Protein AF-A0A139Y9X2-F1 (afdb_monomer)

Solvent-accessible surface area (backbone atoms only — not comparable to full-atom values): 33076 Å² total; per-residue (Å²): 138,92,83,84,89,82,91,80,91,78,86,82,77,83,77,74,82,78,74,80,77,88,74,75,77,77,66,77,64,71,64,30,82,88,36,94,56,22,63,40,53,52,42,52,54,52,46,72,72,27,83,84,55,65,39,58,40,46,45,70,58,50,50,51,51,33,52,76,56,71,42,49,88,92,37,73,57,38,53,58,54,48,75,31,38,49,74,47,96,89,46,35,35,35,35,38,55,37,50,54,71,40,51,67,80,73,61,85,67,74,71,81,83,69,87,73,90,87,70,92,86,62,63,78,69,61,78,44,77,81,66,81,72,71,86,72,69,74,88,85,75,82,86,81,76,92,65,84,75,70,82,75,83,44,73,68,56,52,52,51,50,50,52,52,48,56,36,36,63,62,46,72,39,54,73,67,56,49,53,52,53,38,47,74,71,71,41,72,87,24,72,63,37,53,50,48,43,72,72,29,46,86,75,66,72,68,48,71,67,57,53,52,50,28,51,64,51,58,85,36,75,71,44,70,74,50,65,67,56,73,72,69,86,65,55,84,83,73,59,84,72,78,58,76,85,77,64,65,76,88,75,70,73,81,52,49,91,87,72,70,48,78,74,74,80,86,81,83,73,94,71,56,74,67,58,56,55,54,51,69,72,65,57,80,73,64,59,77,65,52,64,72,71,64,78,77,81,77,91,69,99,65,96,72,73,96,64,78,50,69,68,55,55,50,51,52,53,50,50,52,52,52,37,37,74,68,69,75,36,53,71,71,53,48,56,49,54,34,49,75,68,59,25,63,87,44,73,67,47,51,49,49,52,53,50,22,74,73,68,71,69,59,56,69,65,66,53,52,51,44,51,48,52,33,35,49,53,43,51,52,51,52,52,50,53,53,50,54,52,53,50,52,52,50,50,60,53,58,67,67,68,58,77,78,76,80,77,87,68,92,75,93,73,93,78,79,92,75,87,81,85,83,90,83,87,75,63,70,71,55,55,63,60,52,64,65,70,71,61,80,77,79,77,86,72,94,73,90,86,90,85,80,91,77,88,85,76,92,88,82,96,73,90,84,78,83,88,70,81,64,64,63,58,56,55,52,54,53,53,52,56,56,58,56,62,70,66,75,78,80,83,89,82,90,89,86,82,84,86,77,88,134

pLDDT: mean 70.55, std 22.41, range [32.78, 98.25]

Radius of gyration: 39.66 Å; Cα contacts (8 Å, |Δi|>4): 236; chains: 1; bounding box: 117×84×127 Å

Foldseek 3Di:
DDDDDDDDDDDPPPPPPPDPPPDPPCPPLCCDPVHPLNLVVLLVLVCVQVPVLQQKDALVSNQVSCVVSVHDPPDVSVVVQVVQWDADPVRMIRNLSSVQVNPPPPDPPPPVPPPDDDDDPCPVVVVQPPQPPPVPPDPPDPDDDPPPPPPDDDPSLLVSLVVLLVCLLSSVDDPVRSQVSCVVNVQDCAVQLVVCCVVCVSVSPDDSVNNVVRSNCRVPPVCVVCVVPDPPPPPPVNPPDPPPVVPPPPCLPDADPVPSDRDDDPPDDPDPPVVVVVVVVPDPPVPVVVVVVPPPDDDDPDPPDPDPPPVVLLVSQLVLLVCVLVVVAQLVRSCVVLVVSVFDCDPQLVVLNVVCVVPSPRDSVSNSVNRVVSVVVSVVVVVVVVVVVVVVVVVVVVVVPPPPPPPPDDDDDDDDDDDDDDDDDPVVVVVVVVVVVPPDPDDDDPDDDDDDDDDDDDDDDDDDDDPPPPPVVVVVVVVVVVVVVVPPPPDDDDDDDDDDDD

Mean predicted aligned error: 21.58 Å

Sequence (502 aa):
MVARVVEQDVARGSGRDTLARESDEAHPPQFSLSNPHFLTAVCEELKRRDKPVTGLTTAERFNAALADMGVRYGTPEADMIMRYCQVTEDGYVIFKELMLATRQLSNVSEDHVTESLSSATQREQDRLVPLPNTSARDRDSEQGEIRDERCVYTPELTDAIRRLYAQWDRSCLRDWQFKESLQRLGVCVTPEFERLLSTYGPSGCVSFSQVMQTLMMSDSGFLASSSLRRSRNRSAADIPLPPVADRLPFYEPRRNPVTWSPPQPLKGLPVNPQDVLQHALKLPLAADLDLDRRVGSEVGDTEGGDGCSLADKFRLLKKLVALYLSERLSATQFRKELVEADVPITPELDTLIRAHEADNSGQFTPFAVAVFRAAEETEIFLKEVRRASANTEAEAHSTRDTPYIVVDKLTQVDVPSTFPAQVEEEEDLKASARHMLEAGVKYPTEKEAFVGESKLGDIPKGNYIPSDYGMSQHATLALANRAAAHHAYHGHGNIITWGKSC

Structure (mmCIF, N/CA/C/O backbone):
data_AF-A0A139Y9X2-F1
#
_entry.id   AF-A0A139Y9X2-F1
#
loop_
_atom_site.group_PDB
_atom_site.id
_atom_site.type_symbol
_atom_site.label_atom_id
_atom_site.label_alt_id
_atom_site.label_comp_id
_atom_site.label_asym_id
_atom_site.label_entity_id
_atom_site.label_seq_id
_atom_site.pdbx_PDB_ins_code
_atom_site.Cartn_x
_atom_site.Cartn_y
_atom_site.Cartn_z
_atom_site.occupancy
_atom_site.B_iso_or_equiv
_atom_site.auth_seq_id
_atom_site.auth_comp_id
_atom_site.auth_asym_id
_atom_site.auth_atom_id
_atom_site.pdbx_PDB_model_num
ATOM 1 N N . MET A 1 1 ? 5.575 27.963 -74.808 1.00 42.34 1 MET A N 1
ATOM 2 C CA . MET A 1 1 ? 6.555 28.549 -73.864 1.00 42.34 1 MET A CA 1
ATOM 3 C C . MET A 1 1 ? 6.433 27.755 -72.570 1.00 42.34 1 MET A C 1
ATOM 5 O O . MET A 1 1 ? 5.482 27.990 -71.850 1.00 42.34 1 MET A O 1
ATOM 9 N N . VAL A 1 2 ? 7.094 26.618 -72.337 1.00 43.34 2 VAL A N 1
ATOM 10 C CA . VAL A 1 2 ? 8.532 26.260 -72.333 1.00 43.34 2 VAL A CA 1
ATOM 11 C C . VAL A 1 2 ? 9.365 27.069 -71.332 1.00 43.34 2 VAL A C 1
ATOM 13 O O . VAL A 1 2 ? 9.890 28.118 -71.682 1.00 43.34 2 VAL A O 1
ATOM 16 N N . ALA A 1 3 ? 9.494 26.509 -70.126 1.00 49.09 3 ALA A N 1
ATOM 17 C CA . ALA A 1 3 ? 10.630 26.545 -69.187 1.00 49.09 3 ALA A CA 1
ATOM 18 C C . ALA A 1 3 ? 10.298 25.452 -68.139 1.00 49.09 3 ALA A C 1
ATOM 20 O O . ALA A 1 3 ? 9.267 25.568 -67.491 1.00 49.09 3 ALA A O 1
ATOM 21 N N . ARG A 1 4 ? 10.874 24.244 -68.059 1.00 47.38 4 ARG A N 1
ATOM 22 C CA . ARG A 1 4 ? 12.236 23.679 -68.149 1.00 47.38 4 ARG A CA 1
ATOM 23 C C . ARG A 1 4 ? 13.110 23.943 -66.902 1.00 47.38 4 ARG A C 1
ATOM 25 O O . ARG A 1 4 ? 13.541 25.071 -66.709 1.00 47.38 4 ARG A O 1
ATOM 32 N N . VAL A 1 5 ? 13.460 22.819 -66.240 1.00 43.91 5 VAL A N 1
ATOM 33 C CA . VAL A 1 5 ? 14.609 22.524 -65.334 1.00 43.91 5 VAL A CA 1
ATOM 34 C C . VAL A 1 5 ? 14.484 23.173 -63.934 1.00 43.91 5 VAL A C 1
ATOM 36 O O . VAL A 1 5 ? 14.144 24.340 -63.844 1.00 43.91 5 VAL A O 1
ATOM 39 N N . VAL A 1 6 ? 14.663 22.504 -62.784 1.00 53.09 6 VAL A N 1
ATOM 40 C CA . VAL A 1 6 ? 15.775 21.635 -62.349 1.00 53.09 6 VAL A CA 1
ATOM 41 C C . VAL A 1 6 ? 15.315 20.655 -61.251 1.00 53.09 6 VAL A C 1
ATOM 43 O O . VAL A 1 6 ? 14.815 21.075 -60.211 1.00 53.09 6 VAL A O 1
ATOM 46 N N . GLU A 1 7 ? 15.529 19.359 -61.495 1.00 46.47 7 GLU A N 1
ATOM 47 C CA . GLU A 1 7 ? 15.672 18.301 -60.485 1.00 46.47 7 GLU A CA 1
ATOM 48 C C . GLU A 1 7 ? 16.961 18.523 -59.686 1.00 46.47 7 GLU A C 1
ATOM 50 O O . GLU A 1 7 ? 18.012 18.787 -60.274 1.00 46.47 7 GLU A O 1
ATOM 55 N N . GLN A 1 8 ? 16.915 18.356 -58.363 1.00 51.75 8 GLN A N 1
ATOM 56 C CA . GLN A 1 8 ? 18.132 18.098 -57.600 1.00 51.75 8 GLN A CA 1
ATOM 57 C C . GLN A 1 8 ? 17.871 17.087 -56.482 1.00 51.75 8 GLN A C 1
ATOM 59 O O . GLN A 1 8 ? 17.361 17.406 -55.409 1.00 51.75 8 GLN A O 1
ATOM 64 N N . ASP A 1 9 ? 18.246 15.850 -56.799 1.00 45.94 9 ASP A N 1
ATOM 65 C CA . ASP A 1 9 ? 18.531 14.754 -55.886 1.00 45.94 9 ASP A CA 1
ATOM 66 C C . ASP A 1 9 ? 19.586 15.148 -54.848 1.00 45.94 9 ASP A C 1
ATOM 68 O O . ASP A 1 9 ? 20.705 15.515 -55.208 1.00 45.94 9 ASP A O 1
ATOM 72 N N . VAL A 1 10 ? 19.279 14.959 -53.562 1.00 51.75 10 VAL A N 1
ATOM 73 C CA . VAL A 1 10 ? 20.289 14.606 -52.551 1.00 51.75 10 VAL A CA 1
ATOM 74 C C . VAL A 1 10 ? 19.679 13.596 -51.579 1.00 51.75 10 VAL A C 1
ATOM 76 O O . VAL A 1 10 ? 19.168 13.931 -50.510 1.00 51.75 10 VAL A O 1
ATOM 79 N N . ALA A 1 11 ? 19.771 12.323 -51.954 1.00 47.22 11 ALA A N 1
ATOM 80 C CA . ALA A 1 11 ? 19.672 11.205 -51.032 1.00 47.22 11 ALA A CA 1
ATOM 81 C C . ALA A 1 11 ? 20.891 11.222 -50.089 1.00 47.22 11 ALA A C 1
ATOM 83 O O . ALA A 1 11 ? 22.002 10.861 -50.477 1.00 47.22 11 ALA A O 1
ATOM 84 N N . ARG A 1 12 ? 20.706 11.639 -48.830 1.00 46.25 12 ARG A N 1
ATOM 85 C CA . ARG A 1 12 ? 21.683 11.385 -47.759 1.00 46.25 12 ARG A CA 1
ATOM 86 C C . ARG A 1 12 ? 21.445 9.988 -47.195 1.00 46.25 12 ARG A C 1
ATOM 88 O O . ARG A 1 12 ? 20.720 9.810 -46.221 1.00 46.25 12 ARG A O 1
ATOM 95 N N . GLY A 1 13 ? 22.076 9.003 -47.828 1.00 39.47 13 GLY A N 1
ATOM 96 C CA . GLY A 1 13 ? 22.283 7.685 -47.243 1.00 39.47 13 GLY A CA 1
ATOM 97 C C . GLY A 1 13 ? 23.190 7.801 -46.019 1.00 39.47 13 GLY A C 1
ATOM 98 O O . GLY A 1 13 ? 24.383 8.059 -46.144 1.00 39.47 13 GLY A O 1
ATOM 99 N N . SER A 1 14 ? 22.623 7.615 -44.829 1.00 46.94 14 SER A N 1
ATOM 100 C CA . SER A 1 14 ? 23.380 7.379 -43.598 1.00 46.94 14 SER A CA 1
ATOM 101 C C . SER A 1 14 ? 23.743 5.893 -43.534 1.00 46.94 14 SER A C 1
ATOM 103 O O . SER A 1 14 ? 23.193 5.144 -42.729 1.00 46.94 14 SER A O 1
ATOM 105 N N . GLY A 1 15 ? 24.644 5.465 -44.422 1.00 41.72 15 GLY A N 1
ATOM 106 C CA . GLY A 1 15 ? 25.326 4.177 -44.326 1.00 41.72 15 GLY A CA 1
ATOM 107 C C . GLY A 1 15 ? 26.276 4.220 -43.137 1.00 41.72 15 GLY A C 1
ATOM 108 O O . GLY A 1 15 ? 27.398 4.706 -43.240 1.00 41.72 15 GLY A O 1
ATOM 109 N N . ARG A 1 16 ? 25.789 3.791 -41.972 1.00 44.47 16 ARG A N 1
ATOM 110 C CA . ARG A 1 16 ? 26.621 3.563 -40.796 1.00 44.47 16 ARG A CA 1
ATOM 111 C C . ARG A 1 16 ? 27.061 2.109 -40.876 1.00 44.47 16 ARG A C 1
ATOM 113 O O . ARG A 1 16 ? 26.353 1.225 -40.406 1.00 44.47 16 ARG A O 1
ATOM 120 N N . ASP A 1 17 ? 28.188 1.894 -41.548 1.00 40.62 17 ASP A N 1
ATOM 121 C CA . ASP A 1 17 ? 28.873 0.608 -41.621 1.00 40.62 17 ASP A CA 1
ATOM 122 C C . ASP A 1 17 ? 29.189 0.126 -40.201 1.00 40.62 17 ASP A C 1
ATOM 124 O O . ASP A 1 17 ? 30.133 0.567 -39.543 1.00 40.62 17 ASP A O 1
ATOM 128 N N . THR A 1 18 ? 28.345 -0.772 -39.705 1.00 47.59 18 THR A N 1
ATOM 129 C CA . THR A 1 18 ? 28.602 -1.614 -38.542 1.00 47.59 18 THR A CA 1
ATOM 130 C C . THR A 1 18 ? 29.649 -2.643 -38.938 1.00 47.59 18 THR A C 1
ATOM 132 O O . THR A 1 18 ? 29.327 -3.766 -39.323 1.00 47.59 18 THR A O 1
ATOM 135 N N . LEU A 1 19 ? 30.917 -2.238 -38.881 1.00 50.22 19 LEU A N 1
ATOM 136 C CA . LEU A 1 19 ? 32.037 -3.167 -38.915 1.00 50.22 19 LEU A CA 1
ATOM 137 C C . LEU A 1 19 ? 31.935 -4.076 -37.688 1.00 50.22 19 LEU A C 1
ATOM 139 O O . LEU A 1 19 ? 32.133 -3.644 -36.551 1.00 50.22 19 LEU A O 1
ATOM 143 N N . ALA A 1 20 ? 31.583 -5.331 -37.961 1.00 51.03 20 ALA A N 1
ATOM 144 C CA . ALA A 1 20 ? 31.639 -6.452 -37.045 1.00 51.03 20 ALA A CA 1
ATOM 145 C C . ALA A 1 20 ? 33.053 -6.550 -36.465 1.00 51.03 20 ALA A C 1
ATOM 147 O O . ALA A 1 20 ? 34.004 -6.970 -37.123 1.00 51.03 20 ALA A O 1
ATOM 148 N N . ARG A 1 21 ? 33.191 -6.098 -35.221 1.00 48.41 21 ARG A N 1
ATOM 149 C CA . ARG A 1 21 ? 34.397 -6.248 -34.420 1.00 48.41 21 ARG A CA 1
ATOM 150 C C . ARG A 1 21 ? 34.338 -7.630 -33.771 1.00 48.41 21 ARG A C 1
ATOM 152 O O . ARG A 1 21 ? 33.975 -7.770 -32.612 1.00 48.41 21 ARG A O 1
ATOM 159 N N . GLU A 1 22 ? 34.640 -8.650 -34.567 1.00 59.66 22 GLU A N 1
ATOM 160 C CA . GLU A 1 22 ? 34.889 -10.016 -34.105 1.00 59.66 22 GLU A CA 1
ATOM 161 C C . GLU A 1 22 ? 36.216 -10.054 -33.344 1.00 59.66 22 GLU A C 1
ATOM 163 O O . GLU A 1 22 ? 37.288 -10.156 -33.937 1.00 59.66 22 GLU A O 1
ATOM 168 N N . SER A 1 23 ? 36.157 -9.881 -32.026 1.00 52.72 23 SER A N 1
ATOM 169 C CA . SER A 1 23 ? 37.081 -10.466 -31.036 1.00 52.72 23 SER A CA 1
ATOM 170 C C . SER A 1 23 ? 36.576 -10.102 -29.635 1.00 52.72 23 SER A C 1
ATOM 172 O O . SER A 1 23 ? 37.254 -9.433 -28.860 1.00 52.72 2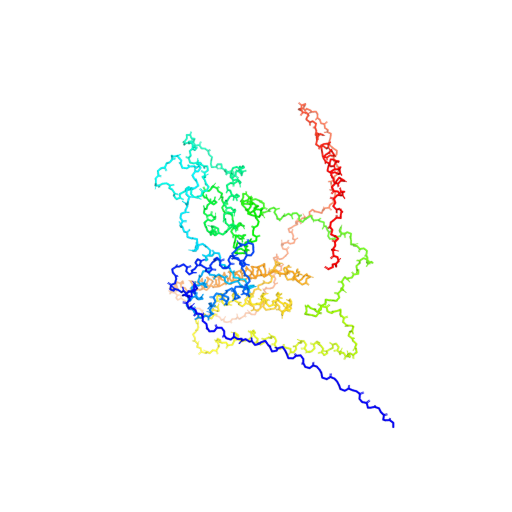3 SER A O 1
ATOM 174 N N . ASP A 1 24 ? 35.341 -10.512 -29.334 1.00 51.78 24 ASP A N 1
ATOM 175 C CA . ASP A 1 24 ? 34.867 -10.599 -27.954 1.00 51.78 24 ASP A CA 1
ATOM 176 C C . ASP A 1 24 ? 35.552 -11.821 -27.330 1.00 51.78 24 ASP A C 1
ATOM 178 O O . ASP A 1 24 ? 35.120 -12.963 -27.505 1.00 51.78 24 ASP A O 1
ATOM 182 N N . GLU A 1 25 ? 36.662 -11.592 -26.624 1.00 56.12 25 GLU A N 1
ATOM 183 C CA . GLU A 1 25 ? 37.031 -12.485 -25.531 1.00 56.12 25 GLU A CA 1
ATOM 184 C C . GLU A 1 25 ? 35.811 -12.567 -24.618 1.00 56.12 25 GLU A C 1
ATOM 186 O O . GLU A 1 25 ? 35.430 -11.585 -23.981 1.00 56.12 25 GLU A O 1
ATOM 191 N N . ALA A 1 26 ? 35.153 -13.726 -24.629 1.00 58.62 26 ALA A N 1
ATOM 192 C CA . ALA A 1 26 ? 33.957 -14.005 -23.860 1.00 58.62 26 ALA A CA 1
ATOM 193 C C . ALA A 1 26 ? 34.294 -13.960 -22.366 1.00 58.62 26 ALA A C 1
ATOM 195 O O . ALA A 1 26 ? 34.505 -14.990 -21.722 1.00 58.62 26 ALA A O 1
ATOM 196 N N . HIS A 1 27 ? 34.366 -12.751 -21.806 1.00 55.84 27 HIS A N 1
ATOM 197 C CA . HIS A 1 27 ? 34.287 -12.561 -20.375 1.00 55.84 27 HIS A CA 1
ATOM 198 C C . HIS A 1 27 ? 33.032 -13.304 -19.915 1.00 55.84 27 HIS A C 1
ATOM 200 O O . HIS A 1 27 ? 31.964 -13.108 -20.509 1.00 55.84 27 HIS A O 1
ATOM 206 N N . PRO A 1 28 ? 33.150 -14.203 -18.921 1.00 66.00 28 PRO A N 1
ATOM 207 C CA . PRO A 1 28 ? 31.998 -14.935 -18.432 1.00 66.00 28 PRO A CA 1
ATOM 208 C C . PRO A 1 28 ? 30.919 -13.905 -18.086 1.00 66.00 28 PRO A C 1
ATOM 210 O O . PRO A 1 28 ? 31.241 -12.922 -17.409 1.00 66.00 28 PRO A O 1
ATOM 213 N N . PRO A 1 29 ? 29.683 -14.066 -18.593 1.00 81.62 29 PRO A N 1
ATOM 214 C CA . PRO A 1 29 ? 28.639 -13.069 -18.423 1.00 81.62 29 PRO A CA 1
ATOM 215 C C . PRO A 1 29 ? 28.491 -12.780 -16.932 1.00 81.62 29 PRO A C 1
ATOM 217 O O . PRO A 1 29 ? 28.074 -13.639 -16.156 1.00 81.62 29 PRO A O 1
ATOM 220 N N . GLN A 1 30 ? 28.880 -11.567 -16.527 1.00 87.88 30 GLN A N 1
ATOM 221 C CA . GLN A 1 30 ? 28.879 -11.129 -15.130 1.00 87.88 30 GLN A CA 1
ATOM 222 C C . GLN A 1 30 ? 27.490 -11.308 -14.494 1.00 87.88 30 GLN A C 1
ATOM 224 O O . GLN A 1 30 ? 27.381 -11.553 -13.291 1.00 87.88 30 GLN A O 1
ATOM 229 N N . PHE A 1 31 ? 26.451 -11.262 -15.330 1.00 92.00 31 PHE A N 1
ATOM 230 C CA . PHE A 1 31 ? 25.041 -11.428 -15.004 1.00 92.00 31 PHE A CA 1
ATOM 231 C C . PHE A 1 31 ? 24.503 -12.832 -15.345 1.00 92.00 31 PHE A C 1
ATOM 233 O O . PHE A 1 31 ? 23.413 -12.966 -15.890 1.00 92.00 31 PHE A O 1
ATOM 240 N N . SER A 1 32 ? 25.263 -13.887 -15.041 1.00 94.19 32 SER A N 1
ATOM 241 C CA . SER A 1 32 ? 24.801 -15.282 -15.118 1.00 94.19 32 SER A CA 1
ATOM 242 C C . SER A 1 32 ? 24.670 -15.897 -13.728 1.00 94.19 32 SER A C 1
ATOM 244 O O . SER A 1 32 ? 25.464 -15.588 -12.840 1.00 94.19 32 SER A O 1
ATOM 246 N N . LEU A 1 33 ? 23.738 -16.842 -13.557 1.00 94.50 33 LEU A N 1
ATOM 247 C CA . LEU A 1 33 ? 23.595 -17.637 -12.327 1.00 94.50 33 LEU A CA 1
ATOM 248 C C . LEU A 1 33 ? 24.853 -18.434 -11.948 1.00 94.50 33 LEU A C 1
ATOM 250 O O . LEU A 1 33 ? 24.983 -18.868 -10.806 1.00 94.50 33 LEU A O 1
ATOM 254 N N . SER A 1 34 ? 25.793 -18.609 -12.880 1.00 94.75 34 SER A N 1
ATOM 255 C CA . SER A 1 34 ? 27.095 -19.224 -12.594 1.00 94.75 34 SER A CA 1
ATOM 256 C C . SER A 1 34 ? 27.975 -18.339 -11.697 1.00 94.75 34 SER A C 1
ATOM 258 O O . SER A 1 34 ? 28.919 -18.829 -11.080 1.00 94.75 34 SER A O 1
ATOM 260 N N . ASN A 1 35 ? 27.681 -17.036 -11.619 1.00 93.44 35 ASN A N 1
ATOM 261 C CA . ASN A 1 35 ? 28.371 -16.091 -10.753 1.00 93.44 35 ASN A CA 1
ATOM 262 C C . ASN A 1 35 ? 27.729 -16.084 -9.347 1.00 93.44 35 ASN A C 1
ATOM 264 O O . ASN A 1 35 ? 26.572 -15.677 -9.217 1.00 93.44 35 ASN A O 1
ATOM 268 N N . PRO A 1 36 ? 28.456 -16.435 -8.267 1.00 92.44 36 PRO A N 1
ATOM 269 C CA . PRO A 1 36 ? 27.915 -16.397 -6.902 1.00 92.44 36 PRO A CA 1
ATOM 270 C C . PRO A 1 36 ? 27.515 -14.982 -6.448 1.00 92.44 36 PRO A C 1
ATOM 272 O O . PRO A 1 36 ? 26.710 -14.828 -5.532 1.00 92.44 36 PRO A O 1
ATOM 275 N N . HIS A 1 37 ? 28.042 -13.942 -7.098 1.00 93.62 37 HIS A N 1
ATOM 276 C CA . HIS A 1 37 ? 27.721 -12.540 -6.833 1.00 93.62 37 HIS A CA 1
ATOM 277 C C . HIS A 1 37 ? 26.700 -11.959 -7.819 1.00 93.62 37 HIS A C 1
ATOM 279 O O . HIS A 1 37 ? 26.560 -10.739 -7.899 1.00 93.62 37 HIS A O 1
ATOM 285 N N . PHE A 1 38 ? 25.978 -12.814 -8.553 1.00 95.19 38 PHE A N 1
ATOM 286 C CA . PHE A 1 38 ? 24.978 -12.418 -9.544 1.00 95.19 38 PHE A CA 1
ATOM 287 C C . PHE A 1 38 ? 23.991 -11.377 -9.000 1.00 95.19 38 PHE A C 1
ATOM 289 O O . PHE A 1 38 ? 23.901 -10.273 -9.533 1.00 95.19 38 PHE A O 1
ATOM 296 N N . LEU A 1 39 ? 23.301 -11.686 -7.897 1.00 96.19 39 LEU A N 1
ATOM 297 C CA . LEU A 1 39 ? 22.298 -10.779 -7.334 1.00 96.19 39 LEU A CA 1
ATOM 298 C C . LEU A 1 39 ? 22.926 -9.466 -6.849 1.00 96.19 39 LEU A C 1
ATOM 300 O O . LEU A 1 39 ? 22.346 -8.403 -7.055 1.00 96.19 39 LEU A O 1
ATOM 304 N N . THR A 1 40 ? 24.125 -9.512 -6.258 1.00 95.38 40 THR A N 1
ATOM 305 C CA . THR A 1 40 ? 24.848 -8.300 -5.844 1.00 95.38 40 THR A CA 1
ATOM 306 C C . THR A 1 40 ? 25.173 -7.412 -7.041 1.00 95.38 40 THR A C 1
ATOM 308 O O . THR A 1 40 ? 24.930 -6.211 -6.975 1.00 95.38 40 THR A O 1
ATOM 311 N N . ALA A 1 41 ? 25.643 -7.984 -8.153 1.00 95.25 41 ALA A N 1
ATOM 312 C CA . ALA A 1 41 ? 25.923 -7.230 -9.372 1.00 95.25 41 ALA A CA 1
ATOM 313 C C . ALA A 1 41 ? 24.652 -6.593 -9.962 1.00 95.25 41 ALA A C 1
ATOM 315 O O . ALA A 1 41 ? 24.658 -5.407 -10.290 1.00 95.25 41 ALA A O 1
ATOM 316 N N . VAL A 1 42 ? 23.549 -7.348 -10.031 1.00 96.44 42 VAL A N 1
ATOM 317 C CA . VAL A 1 42 ? 22.244 -6.836 -10.490 1.00 96.44 42 VAL A CA 1
ATOM 318 C C . VAL A 1 42 ? 21.767 -5.684 -9.607 1.00 96.44 42 VAL A C 1
ATOM 320 O O . VAL A 1 42 ? 21.321 -4.650 -10.100 1.00 96.44 42 VAL A O 1
ATOM 323 N N . CYS A 1 43 ? 21.874 -5.842 -8.290 1.00 95.88 43 CYS A N 1
ATOM 324 C CA . CYS A 1 43 ? 21.448 -4.831 -7.335 1.00 95.88 43 CYS A CA 1
ATOM 325 C C . CYS A 1 43 ? 22.244 -3.526 -7.477 1.00 95.88 43 CYS A C 1
ATOM 327 O O . CYS A 1 43 ? 21.654 -2.447 -7.474 1.00 95.88 43 CYS A O 1
ATOM 329 N N . GLU A 1 44 ? 23.564 -3.604 -7.659 1.00 95.00 44 GLU A N 1
ATOM 330 C CA . GLU A 1 44 ? 24.404 -2.423 -7.894 1.00 95.00 44 GLU A CA 1
ATOM 331 C C . GLU A 1 44 ? 24.068 -1.716 -9.218 1.00 95.00 44 GLU A C 1
ATOM 333 O O . GLU A 1 44 ? 24.036 -0.485 -9.265 1.00 95.00 44 GLU A O 1
ATOM 338 N N . GLU A 1 45 ? 23.739 -2.460 -10.280 1.00 96.00 45 GLU A N 1
ATOM 339 C CA . GLU A 1 45 ? 23.248 -1.865 -11.532 1.00 96.00 45 GLU A CA 1
ATOM 340 C C . GLU A 1 45 ? 21.909 -1.145 -11.360 1.00 96.00 45 GLU A C 1
ATOM 342 O O . GLU A 1 45 ? 21.737 -0.015 -11.829 1.00 96.00 45 GLU A O 1
ATOM 347 N N . LEU A 1 46 ? 20.959 -1.765 -10.657 1.00 96.06 46 LEU A N 1
ATOM 348 C CA . LEU A 1 46 ? 19.657 -1.156 -10.390 1.00 96.06 46 LEU A CA 1
ATOM 349 C C . LEU A 1 46 ? 19.793 0.100 -9.522 1.00 96.06 46 LEU A C 1
ATOM 351 O O . LEU A 1 46 ? 19.217 1.134 -9.864 1.00 96.06 46 LEU A O 1
ATOM 355 N N . LYS A 1 47 ? 20.624 0.062 -8.471 1.00 94.06 47 LYS A N 1
ATOM 356 C CA . LYS A 1 47 ? 20.948 1.239 -7.645 1.00 94.06 47 LYS A CA 1
ATOM 357 C C . LYS A 1 47 ? 21.576 2.363 -8.460 1.00 94.06 47 LYS A C 1
ATOM 359 O O . LYS A 1 47 ? 21.243 3.523 -8.247 1.00 94.06 47 LYS A O 1
ATOM 364 N N . ARG A 1 48 ? 22.462 2.050 -9.412 1.00 94.56 48 ARG A N 1
ATOM 365 C CA . ARG A 1 48 ? 23.098 3.073 -10.259 1.00 94.56 48 ARG A CA 1
ATOM 366 C C . ARG A 1 48 ? 22.077 3.836 -11.108 1.00 94.56 48 ARG A C 1
ATOM 368 O O . ARG A 1 48 ? 22.282 5.011 -11.411 1.00 94.56 48 ARG A O 1
ATOM 375 N N . ARG A 1 49 ? 20.981 3.180 -11.501 1.00 93.81 49 ARG A N 1
ATOM 376 C CA . ARG A 1 49 ? 19.888 3.788 -12.282 1.00 93.81 49 ARG A CA 1
ATOM 377 C C . ARG A 1 49 ? 18.831 4.457 -11.409 1.00 93.81 49 ARG A C 1
ATOM 379 O O . ARG A 1 49 ? 18.176 5.404 -11.857 1.00 93.81 49 ARG A O 1
ATOM 386 N N . ASP A 1 50 ? 18.679 3.991 -10.178 1.00 93.56 50 ASP A N 1
ATOM 387 C CA . ASP A 1 50 ? 17.802 4.566 -9.168 1.00 93.56 50 ASP A CA 1
ATOM 388 C C . ASP A 1 50 ? 18.456 5.785 -8.493 1.00 93.56 50 ASP A C 1
ATOM 390 O O . ASP A 1 50 ? 19.062 5.693 -7.430 1.00 93.56 50 ASP A O 1
ATOM 394 N N . LYS A 1 51 ? 18.342 6.961 -9.131 1.00 87.81 51 LYS A N 1
ATOM 395 C CA . LYS A 1 51 ? 18.907 8.230 -8.628 1.00 87.81 51 LYS A CA 1
ATOM 396 C C . LYS A 1 51 ? 18.610 8.515 -7.143 1.00 87.81 51 LYS A C 1
ATOM 398 O O . LYS A 1 51 ? 19.538 8.944 -6.460 1.00 87.81 51 LYS A O 1
ATOM 403 N N . PRO A 1 52 ? 17.368 8.358 -6.639 1.00 84.12 52 PRO A N 1
ATOM 404 C CA . PRO A 1 52 ? 17.072 8.595 -5.229 1.00 84.12 52 PRO A CA 1
ATOM 405 C C . PRO A 1 52 ? 17.441 7.421 -4.302 1.00 84.12 52 PRO A C 1
ATOM 407 O O . PRO A 1 52 ? 17.307 7.574 -3.092 1.00 84.12 52 PRO A O 1
ATOM 410 N N . VAL A 1 53 ? 17.924 6.284 -4.827 1.00 85.88 53 VAL A N 1
ATOM 411 C CA . VAL A 1 53 ? 18.271 5.063 -4.066 1.00 85.88 53 VAL A CA 1
ATOM 412 C C . VAL A 1 53 ? 17.131 4.637 -3.127 1.00 85.88 53 VAL A C 1
ATOM 414 O O . VAL A 1 53 ? 17.343 4.234 -1.984 1.00 85.88 53 VAL A O 1
ATOM 417 N N . THR A 1 54 ? 15.893 4.766 -3.600 1.00 86.56 54 THR A N 1
ATOM 418 C CA . THR A 1 54 ? 14.683 4.433 -2.836 1.00 86.56 54 THR A CA 1
ATOM 419 C C . THR A 1 54 ? 14.334 2.952 -2.927 1.00 86.56 54 THR A C 1
ATOM 421 O O . THR A 1 54 ? 13.463 2.485 -2.194 1.00 86.56 54 THR A O 1
ATOM 424 N N . GLY A 1 55 ? 14.984 2.203 -3.822 1.00 91.75 55 GLY A N 1
ATOM 425 C CA . GLY A 1 55 ? 14.623 0.822 -4.133 1.00 91.75 55 GLY A CA 1
ATOM 426 C C . GLY A 1 55 ? 13.350 0.727 -4.977 1.00 91.75 55 GLY A C 1
ATOM 427 O O . GLY A 1 55 ? 12.687 -0.312 -4.966 1.00 91.75 55 GLY A O 1
ATOM 428 N N . LEU A 1 56 ? 12.991 1.811 -5.674 1.00 93.62 56 LEU A N 1
ATOM 429 C CA . LEU A 1 56 ? 11.806 1.925 -6.521 1.00 93.62 56 LEU A CA 1
ATOM 430 C C . LEU A 1 56 ? 12.218 2.418 -7.910 1.00 93.62 56 LEU A C 1
ATOM 432 O O . LEU A 1 56 ? 12.781 3.498 -8.060 1.00 93.62 56 LEU A O 1
ATOM 436 N N . THR A 1 57 ? 11.886 1.662 -8.950 1.00 96.12 57 THR A N 1
ATOM 437 C CA . THR A 1 57 ? 12.147 2.059 -10.340 1.00 96.12 57 THR A CA 1
ATOM 438 C C . THR A 1 57 ? 10.906 1.862 -11.204 1.00 96.12 57 THR A C 1
ATOM 440 O O . THR A 1 57 ? 10.009 1.107 -10.844 1.00 96.12 57 THR A O 1
ATOM 443 N N . THR A 1 58 ? 10.813 2.551 -12.341 1.00 96.44 58 THR A N 1
ATOM 444 C CA . THR A 1 58 ? 9.725 2.303 -13.299 1.00 96.44 58 THR A CA 1
ATOM 445 C C . THR A 1 58 ? 9.985 1.000 -14.052 1.00 96.44 58 THR A C 1
ATOM 447 O O . THR A 1 58 ? 11.141 0.660 -14.317 1.00 96.44 58 THR A O 1
ATOM 450 N N . ALA A 1 59 ? 8.929 0.286 -14.447 1.00 96.69 59 ALA A N 1
ATOM 451 C CA . ALA A 1 59 ? 9.052 -0.959 -15.209 1.00 96.69 59 ALA A CA 1
ATOM 452 C C . ALA A 1 59 ? 9.871 -0.772 -16.497 1.00 96.69 59 ALA A C 1
ATOM 454 O O . ALA A 1 59 ? 10.708 -1.603 -16.826 1.00 96.69 59 ALA A O 1
ATOM 455 N N . GLU A 1 60 ? 9.719 0.363 -17.183 1.00 96.38 60 GLU A N 1
ATOM 456 C CA . GLU A 1 60 ? 10.518 0.700 -18.368 1.00 96.38 60 GLU A CA 1
ATOM 457 C C . GLU A 1 60 ? 12.023 0.777 -18.058 1.00 96.38 60 GLU A C 1
ATOM 459 O O . GLU A 1 60 ? 12.842 0.187 -18.764 1.00 96.38 60 GLU A O 1
ATOM 464 N N . ARG A 1 61 ? 12.405 1.458 -16.969 1.00 96.75 61 ARG A N 1
ATOM 465 C CA . ARG A 1 61 ? 13.814 1.576 -16.561 1.00 96.75 61 ARG A CA 1
ATOM 466 C C . ARG A 1 61 ? 14.380 0.255 -16.070 1.00 96.75 61 ARG A C 1
ATOM 468 O O . ARG A 1 61 ? 15.547 -0.027 -16.326 1.00 96.75 61 ARG A O 1
ATOM 475 N N . PHE A 1 62 ? 13.566 -0.532 -15.376 1.00 97.50 62 PHE A N 1
ATOM 476 C CA . PHE A 1 62 ? 13.920 -1.877 -14.949 1.00 97.50 62 PHE A CA 1
ATOM 477 C C . PHE A 1 62 ? 14.181 -2.788 -16.157 1.00 97.50 62 PHE A C 1
ATOM 479 O O . PHE A 1 62 ? 15.234 -3.412 -16.233 1.00 97.50 62 PHE A O 1
ATOM 486 N N . ASN A 1 63 ? 13.294 -2.771 -17.158 1.00 96.81 63 ASN A N 1
ATOM 487 C CA . ASN A 1 63 ? 13.456 -3.517 -18.409 1.00 96.81 63 ASN A CA 1
ATOM 488 C C . ASN A 1 63 ? 14.731 -3.114 -19.150 1.00 96.81 63 ASN A C 1
ATOM 490 O O . ASN A 1 63 ? 15.487 -3.979 -19.587 1.00 96.81 63 ASN A O 1
ATOM 494 N N . ALA A 1 64 ? 14.991 -1.809 -19.264 1.00 96.44 64 ALA A N 1
ATOM 495 C CA . ALA A 1 64 ? 16.219 -1.306 -19.868 1.00 96.44 64 ALA A CA 1
ATOM 496 C C . ALA A 1 64 ? 17.463 -1.760 -19.085 1.00 96.44 64 ALA A C 1
ATOM 498 O O . ALA A 1 64 ? 18.473 -2.108 -19.684 1.00 96.44 64 ALA A O 1
ATOM 499 N N . ALA A 1 65 ? 17.390 -1.801 -17.750 1.00 96.88 65 ALA A N 1
ATOM 500 C CA . ALA A 1 65 ? 18.478 -2.306 -16.916 1.00 96.88 65 ALA A CA 1
ATOM 501 C C . ALA A 1 65 ? 18.763 -3.789 -17.168 1.00 96.88 65 ALA A C 1
ATOM 503 O O . ALA A 1 65 ? 19.919 -4.155 -17.354 1.00 96.88 65 ALA A O 1
ATOM 504 N N . LEU A 1 66 ? 17.725 -4.628 -17.223 1.00 96.81 66 LEU A N 1
ATOM 505 C CA . LEU A 1 66 ? 17.865 -6.049 -17.550 1.00 96.81 66 LEU A CA 1
ATOM 506 C C . LEU A 1 66 ? 18.443 -6.256 -18.953 1.00 96.81 66 LEU A C 1
ATOM 508 O O . LEU A 1 66 ? 19.371 -7.046 -19.113 1.00 96.81 66 LEU A O 1
ATOM 512 N N . ALA A 1 67 ? 17.963 -5.495 -19.939 1.00 95.88 67 ALA A N 1
ATOM 513 C CA . ALA A 1 67 ? 18.469 -5.554 -21.306 1.00 95.88 67 ALA A CA 1
ATOM 514 C C . ALA A 1 67 ? 19.962 -5.199 -21.388 1.00 95.88 67 ALA A C 1
ATOM 516 O O . ALA A 1 67 ? 20.721 -5.918 -22.036 1.00 95.88 67 ALA A O 1
ATOM 517 N N . ASP A 1 68 ? 20.393 -4.153 -20.679 1.00 95.50 68 ASP A N 1
ATOM 518 C CA . ASP A 1 68 ? 21.797 -3.729 -20.640 1.00 95.50 68 ASP A CA 1
ATOM 519 C C . ASP A 1 68 ? 22.695 -4.731 -19.892 1.00 95.50 68 ASP A C 1
ATOM 521 O O . ASP A 1 68 ? 23.875 -4.862 -20.209 1.00 95.50 68 ASP A O 1
ATOM 525 N N . MET A 1 69 ? 22.134 -5.488 -18.942 1.00 96.25 69 MET A N 1
ATOM 526 C CA . MET A 1 69 ? 22.798 -6.626 -18.290 1.00 96.25 69 MET A CA 1
ATOM 527 C C . MET A 1 69 ? 22.795 -7.903 -19.152 1.00 96.25 69 MET A C 1
ATOM 529 O O . MET A 1 69 ? 23.385 -8.910 -18.763 1.00 96.25 69 MET A O 1
ATOM 533 N N . GLY A 1 70 ? 22.123 -7.897 -20.309 1.00 95.44 70 GLY A N 1
ATOM 534 C CA . GLY A 1 70 ? 21.942 -9.077 -21.156 1.00 95.44 70 GLY A CA 1
ATOM 535 C C . GLY A 1 70 ? 20.960 -10.111 -20.590 1.00 95.44 70 GLY A C 1
ATOM 536 O O . GLY A 1 70 ? 20.880 -11.226 -21.107 1.00 95.44 70 GLY A O 1
ATOM 537 N N . VAL A 1 71 ? 20.197 -9.756 -19.554 1.00 96.62 71 VAL A N 1
ATOM 538 C CA . VAL A 1 71 ? 19.194 -10.615 -18.918 1.00 96.62 71 VAL A CA 1
ATOM 539 C C . VAL A 1 71 ? 17.860 -10.436 -19.641 1.00 96.62 71 VAL A C 1
ATOM 541 O O . VAL A 1 71 ? 17.326 -9.331 -19.732 1.00 96.62 71 VAL A O 1
ATOM 544 N N . ARG A 1 72 ? 17.305 -11.526 -20.179 1.00 95.31 72 ARG A N 1
ATOM 545 C CA . ARG A 1 72 ? 16.032 -11.507 -20.918 1.00 95.31 72 ARG A CA 1
ATOM 546 C C . ARG A 1 72 ? 14.910 -12.086 -20.067 1.00 95.31 72 ARG A C 1
ATOM 548 O O . ARG A 1 72 ? 15.127 -13.005 -19.288 1.00 95.31 72 ARG A O 1
ATOM 555 N N . TYR A 1 73 ? 13.690 -11.597 -20.263 1.00 95.88 73 TYR A N 1
ATOM 556 C CA . TYR A 1 73 ? 12.515 -12.200 -19.637 1.00 95.88 73 TYR A CA 1
ATOM 557 C C . TYR A 1 73 ? 12.344 -13.668 -20.047 1.00 95.88 73 TYR A C 1
ATOM 559 O O . TYR A 1 73 ? 12.549 -14.018 -21.210 1.00 95.88 73 TYR A O 1
ATOM 567 N N . GLY A 1 74 ? 11.972 -14.513 -19.082 1.00 94.56 74 GLY A N 1
ATOM 568 C CA . GLY A 1 74 ? 11.839 -15.961 -19.257 1.00 94.56 74 GLY A CA 1
ATOM 569 C C . GLY A 1 74 ? 13.141 -16.753 -19.096 1.00 94.56 74 GLY A C 1
ATOM 570 O O . GLY A 1 74 ? 13.125 -17.969 -19.277 1.00 94.56 74 GLY A O 1
ATOM 571 N N . THR A 1 75 ? 14.265 -16.102 -18.771 1.00 97.19 75 THR A N 1
ATOM 572 C CA . THR A 1 75 ? 15.487 -16.807 -18.353 1.00 97.19 75 THR A CA 1
ATOM 573 C C . THR A 1 75 ? 15.477 -17.050 -16.838 1.00 97.19 75 THR A C 1
ATOM 575 O O . THR A 1 75 ? 14.877 -16.266 -16.096 1.00 97.19 75 THR A O 1
ATOM 578 N N . PRO A 1 76 ? 16.161 -18.098 -16.337 1.00 97.62 76 PRO A N 1
ATOM 579 C CA . PRO A 1 76 ? 16.203 -18.374 -14.901 1.00 97.62 76 PRO A CA 1
ATOM 580 C C . PRO A 1 76 ? 16.888 -17.248 -14.106 1.00 97.62 76 PRO A C 1
ATOM 582 O O . PRO A 1 76 ? 16.574 -17.043 -12.934 1.00 97.62 76 PRO A O 1
ATOM 585 N N . GLU A 1 77 ? 17.788 -16.483 -14.735 1.00 97.12 77 GLU A N 1
ATOM 586 C CA . GLU A 1 77 ? 18.357 -15.244 -14.194 1.00 97.12 77 GLU A CA 1
ATOM 587 C C . GLU A 1 77 ? 17.262 -14.210 -13.904 1.00 97.12 77 GLU A C 1
ATOM 589 O O . GLU A 1 77 ? 17.195 -13.684 -12.793 1.00 97.12 77 GLU A O 1
ATOM 594 N N . ALA A 1 78 ? 16.398 -13.929 -14.888 1.00 97.25 78 ALA A N 1
ATOM 595 C CA . ALA A 1 78 ? 15.313 -12.966 -14.739 1.00 97.25 78 ALA A CA 1
ATOM 596 C C . ALA A 1 78 ? 14.323 -13.423 -13.665 1.00 97.25 78 ALA A C 1
ATOM 598 O O . ALA A 1 78 ? 13.970 -12.635 -12.791 1.00 97.25 78 ALA A O 1
ATOM 599 N N . ASP A 1 79 ? 13.946 -14.702 -13.668 1.00 97.38 79 ASP A N 1
ATOM 600 C CA . ASP A 1 79 ? 13.040 -15.265 -12.665 1.00 97.38 79 ASP A CA 1
ATOM 601 C C . ASP A 1 79 ? 13.619 -15.149 -11.249 1.00 97.38 79 ASP A C 1
ATOM 603 O O . ASP A 1 79 ? 12.899 -14.816 -10.307 1.00 97.38 79 ASP A O 1
ATOM 607 N N . MET A 1 80 ? 14.928 -15.371 -11.085 1.00 97.12 80 MET A N 1
ATOM 608 C CA . MET A 1 80 ? 15.599 -15.201 -9.796 1.00 97.12 80 MET A CA 1
ATOM 609 C C . MET A 1 80 ? 15.551 -13.746 -9.318 1.00 97.12 80 MET A C 1
ATOM 611 O O . MET A 1 80 ? 15.268 -13.510 -8.148 1.00 97.12 80 MET A O 1
ATOM 615 N N . ILE A 1 81 ? 15.794 -12.772 -10.201 1.00 97.44 81 ILE A N 1
ATOM 616 C CA . ILE A 1 81 ? 15.691 -11.343 -9.861 1.00 97.44 81 ILE A CA 1
ATOM 617 C C . ILE A 1 81 ? 14.247 -10.999 -9.472 1.00 97.44 81 ILE A C 1
ATOM 619 O O . ILE A 1 81 ? 14.015 -10.353 -8.448 1.00 97.44 81 ILE A O 1
ATOM 623 N N . MET A 1 82 ? 13.275 -11.466 -10.260 1.00 97.12 82 MET A N 1
ATOM 624 C CA . MET A 1 82 ? 11.855 -11.174 -10.065 1.00 97.12 82 MET A CA 1
ATOM 625 C C . MET A 1 82 ? 11.295 -11.747 -8.759 1.00 97.12 82 MET A C 1
ATOM 627 O O . MET A 1 82 ? 10.385 -11.151 -8.197 1.00 97.12 82 MET A O 1
ATOM 631 N N . ARG A 1 83 ? 11.864 -12.830 -8.208 1.00 96.94 83 ARG A N 1
ATOM 632 C CA . ARG A 1 83 ? 11.486 -13.348 -6.874 1.00 96.94 83 ARG A CA 1
ATOM 633 C C . ARG A 1 83 ? 11.706 -12.353 -5.734 1.00 96.94 83 ARG A C 1
ATOM 635 O O . ARG A 1 83 ? 11.047 -12.478 -4.711 1.00 96.94 83 ARG A O 1
ATOM 642 N N . TYR A 1 84 ? 12.627 -11.407 -5.904 1.00 96.69 84 TYR A N 1
ATOM 643 C CA . TYR A 1 84 ? 12.940 -10.364 -4.922 1.00 96.69 84 TYR A CA 1
ATOM 644 C C . TYR A 1 84 ? 12.372 -8.992 -5.311 1.00 96.69 84 TYR A C 1
ATOM 646 O O . TYR A 1 84 ? 12.735 -7.973 -4.714 1.00 96.69 84 TYR A O 1
ATOM 654 N N . CYS A 1 85 ? 11.546 -8.941 -6.356 1.00 96.69 85 CYS A N 1
ATOM 655 C CA . CYS A 1 85 ? 10.955 -7.711 -6.852 1.00 96.69 85 CYS A CA 1
ATOM 656 C C . CYS A 1 85 ? 9.433 -7.786 -6.748 1.00 96.69 85 CYS A C 1
ATOM 658 O O . CYS A 1 85 ? 8.817 -8.771 -7.142 1.00 96.69 85 CYS A O 1
ATOM 660 N N . GLN A 1 86 ? 8.815 -6.708 -6.277 1.00 94.94 86 GLN A N 1
ATOM 661 C CA . GLN A 1 86 ? 7.367 -6.560 -6.280 1.00 94.94 86 GLN A CA 1
ATOM 662 C C . GLN A 1 86 ? 6.970 -5.568 -7.371 1.00 94.94 86 GLN A C 1
ATOM 664 O O . GLN A 1 86 ? 7.432 -4.427 -7.379 1.00 94.94 86 GLN A O 1
ATOM 669 N N . VAL A 1 87 ? 6.121 -6.002 -8.300 1.00 95.75 87 VAL A N 1
ATOM 670 C CA . VAL A 1 87 ? 5.577 -5.138 -9.354 1.00 95.75 87 VAL A CA 1
ATOM 671 C C . VAL A 1 87 ? 4.246 -4.572 -8.874 1.00 95.75 87 VAL A C 1
ATOM 673 O O . VAL A 1 87 ? 3.367 -5.331 -8.467 1.00 95.75 87 VAL A O 1
ATOM 676 N N . THR A 1 88 ? 4.102 -3.250 -8.892 1.00 92.94 88 THR A N 1
ATOM 677 C CA . THR A 1 88 ? 2.843 -2.573 -8.565 1.00 92.94 88 THR A CA 1
ATOM 678 C C . THR A 1 88 ? 1.980 -2.397 -9.813 1.00 92.94 88 THR A C 1
ATOM 680 O O . THR A 1 88 ? 2.490 -2.351 -10.934 1.00 92.94 88 THR A O 1
ATOM 683 N N . GLU A 1 89 ? 0.665 -2.262 -9.626 1.00 91.19 89 GLU A N 1
ATOM 684 C CA . GLU A 1 89 ? -0.296 -2.038 -10.722 1.00 91.19 89 GLU A CA 1
ATOM 685 C C . GLU A 1 89 ? -0.007 -0.742 -11.502 1.00 91.19 89 GLU A C 1
ATOM 687 O O . GLU A 1 89 ? -0.241 -0.674 -12.706 1.00 91.19 89 GLU A O 1
ATOM 692 N N . ASP A 1 90 ? 0.606 0.244 -10.842 1.00 90.06 90 ASP A N 1
ATOM 693 C CA . ASP A 1 90 ? 1.012 1.527 -11.428 1.00 90.06 90 ASP A CA 1
ATOM 694 C C . ASP A 1 90 ? 2.254 1.432 -12.341 1.00 90.06 90 ASP A C 1
ATOM 696 O O . ASP A 1 90 ? 2.745 2.443 -12.845 1.00 90.06 90 ASP A O 1
ATOM 700 N N . GLY A 1 91 ? 2.808 0.231 -12.538 1.00 94.69 91 GLY A N 1
ATOM 701 C CA . GLY A 1 91 ? 3.972 0.011 -13.395 1.00 94.69 91 GLY A CA 1
ATOM 702 C C . GLY A 1 91 ? 5.310 0.366 -12.742 1.00 94.69 91 GLY A C 1
ATOM 703 O O . GLY A 1 91 ? 6.285 0.645 -13.450 1.00 94.69 91 GLY A O 1
ATOM 704 N N . TYR A 1 92 ? 5.389 0.349 -11.409 1.00 95.19 92 TYR A N 1
ATOM 705 C CA . TYR A 1 92 ? 6.655 0.444 -10.682 1.00 95.19 92 TYR A CA 1
ATOM 706 C C . TYR A 1 92 ? 7.139 -0.936 -10.230 1.00 95.19 92 TYR A C 1
ATOM 708 O O . TYR A 1 92 ? 6.357 -1.855 -10.000 1.00 95.19 92 TYR A O 1
ATOM 716 N N . VAL A 1 93 ? 8.454 -1.069 -10.092 1.00 96.62 93 VAL A N 1
ATOM 717 C CA . VAL A 1 93 ? 9.135 -2.263 -9.595 1.00 96.62 93 VAL A CA 1
ATOM 718 C C . VAL A 1 93 ? 9.877 -1.888 -8.318 1.00 96.62 93 VAL A C 1
ATOM 720 O O . VAL A 1 93 ? 10.799 -1.067 -8.331 1.00 96.62 93 VAL A O 1
ATOM 723 N N . ILE A 1 94 ? 9.454 -2.486 -7.208 1.00 94.75 94 ILE A N 1
ATOM 724 C CA . ILE A 1 94 ? 10.064 -2.350 -5.888 1.00 94.75 94 ILE A CA 1
ATOM 725 C C . ILE A 1 94 ? 11.088 -3.475 -5.744 1.00 94.75 94 ILE A C 1
ATOM 727 O O . ILE A 1 94 ? 10.713 -4.638 -5.636 1.00 94.75 94 ILE A O 1
ATOM 731 N N . PHE A 1 95 ? 12.376 -3.142 -5.718 1.00 96.00 95 PHE A N 1
ATOM 732 C CA . PHE A 1 95 ? 13.478 -4.110 -5.581 1.00 96.00 95 PHE A CA 1
ATOM 733 C C . PHE A 1 95 ? 14.184 -3.988 -4.219 1.00 96.00 95 PHE A C 1
ATOM 735 O O . PHE A 1 95 ? 15.346 -4.359 -4.050 1.00 96.00 95 PHE A O 1
ATOM 742 N N . LYS A 1 96 ? 13.472 -3.469 -3.212 1.00 91.12 96 LYS A N 1
ATOM 743 C CA . LYS A 1 96 ? 13.973 -3.328 -1.836 1.00 91.12 96 LYS A CA 1
ATOM 744 C C . LYS A 1 96 ? 14.385 -4.668 -1.226 1.00 91.12 96 LYS A C 1
ATOM 746 O O . LYS A 1 96 ? 15.414 -4.744 -0.558 1.00 91.12 96 LYS A O 1
ATOM 751 N N . GLU A 1 97 ? 13.627 -5.735 -1.475 1.00 91.56 97 GLU A N 1
ATOM 752 C CA . GLU A 1 97 ? 13.986 -7.066 -0.972 1.00 91.56 97 GLU A CA 1
ATOM 753 C C . GLU A 1 97 ? 15.271 -7.585 -1.611 1.00 91.56 97 GLU A C 1
ATOM 755 O O . GLU A 1 97 ? 16.100 -8.170 -0.916 1.00 91.56 97 GLU A O 1
ATOM 760 N N . LEU A 1 98 ? 15.488 -7.291 -2.896 1.00 94.81 98 LEU A N 1
ATOM 761 C CA . LEU A 1 98 ? 16.748 -7.590 -3.566 1.00 94.81 98 LEU A CA 1
ATOM 762 C C . LEU A 1 98 ? 17.903 -6.839 -2.896 1.00 94.81 98 LEU A C 1
ATOM 764 O O . LEU A 1 98 ? 18.909 -7.455 -2.562 1.00 94.81 98 LEU A O 1
ATOM 768 N N . MET A 1 99 ? 17.746 -5.540 -2.614 1.00 92.88 99 MET A N 1
ATOM 769 C CA . MET A 1 99 ? 18.760 -4.753 -1.896 1.00 92.88 99 MET A CA 1
ATOM 770 C C . MET A 1 99 ? 19.107 -5.344 -0.529 1.00 92.88 99 MET A C 1
ATOM 772 O O . MET A 1 99 ? 20.286 -5.397 -0.169 1.00 92.88 99 MET A O 1
ATOM 776 N N . LEU A 1 100 ? 18.097 -5.796 0.214 1.00 89.25 100 LEU A N 1
ATOM 777 C CA . LEU A 1 100 ? 18.265 -6.444 1.511 1.00 89.25 100 LEU A CA 1
ATOM 778 C C . LEU A 1 100 ? 18.966 -7.801 1.389 1.00 89.25 100 LEU A C 1
ATOM 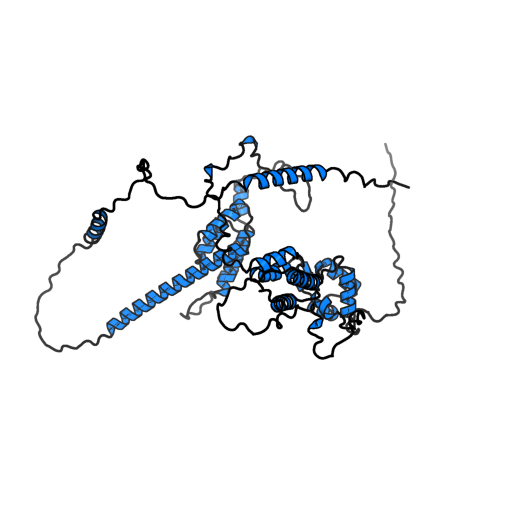780 O O . LEU A 1 100 ? 19.878 -8.077 2.163 1.00 89.25 100 LEU A O 1
ATOM 784 N N . ALA A 1 101 ? 18.582 -8.620 0.409 1.00 90.62 101 ALA A N 1
ATOM 785 C CA . ALA A 1 101 ? 19.159 -9.943 0.178 1.00 90.62 101 ALA A CA 1
ATOM 786 C C . ALA A 1 101 ? 20.621 -9.874 -0.288 1.00 90.62 101 ALA A C 1
ATOM 788 O O . ALA A 1 101 ? 21.423 -10.747 0.034 1.00 90.62 101 ALA A O 1
ATOM 789 N N . THR A 1 102 ? 20.978 -8.833 -1.042 1.00 91.44 102 THR A N 1
ATOM 790 C CA . THR A 1 102 ? 22.313 -8.682 -1.636 1.00 91.44 102 THR A CA 1
ATOM 791 C C . THR A 1 102 ? 23.267 -7.852 -0.812 1.00 91.44 102 THR A C 1
ATOM 793 O O . THR A 1 102 ? 24.435 -7.736 -1.192 1.00 91.44 102 THR A O 1
ATOM 796 N N . ARG A 1 103 ? 22.786 -7.224 0.268 1.00 83.81 103 ARG A N 1
ATOM 797 C CA . ARG A 1 103 ? 23.677 -6.640 1.261 1.00 83.81 103 ARG A CA 1
ATOM 798 C C . ARG A 1 103 ? 24.550 -7.770 1.754 1.00 83.81 103 ARG A C 1
ATOM 800 O O . ARG A 1 103 ? 24.120 -8.600 2.551 1.00 83.81 103 ARG A O 1
ATOM 807 N N . GLN A 1 104 ? 25.772 -7.807 1.236 1.00 67.81 104 GLN A N 1
ATOM 808 C CA . GLN A 1 104 ? 26.779 -8.669 1.789 1.00 67.81 104 GLN A CA 1
ATOM 809 C C . GLN A 1 104 ? 26.845 -8.272 3.261 1.00 67.81 104 GLN A C 1
ATOM 811 O O . GLN A 1 104 ? 27.211 -7.152 3.607 1.00 67.81 104 GLN A O 1
ATOM 816 N N . LEU A 1 105 ? 26.488 -9.206 4.138 1.00 55.09 105 LEU A N 1
ATOM 817 C CA . LEU A 1 105 ? 26.814 -9.130 5.559 1.00 55.09 105 LEU A CA 1
ATOM 818 C C . LEU A 1 105 ? 28.343 -9.115 5.769 1.00 55.09 105 LEU A C 1
ATOM 820 O O . LEU A 1 105 ? 28.787 -9.179 6.913 1.00 55.09 105 LEU A O 1
ATOM 824 N N . SER A 1 106 ? 29.131 -9.051 4.679 1.00 44.97 106 SER A N 1
ATOM 825 C CA . SER A 1 106 ? 30.569 -8.863 4.642 1.00 44.97 106 SER A CA 1
ATOM 826 C C . SER A 1 106 ? 30.912 -7.616 5.428 1.00 44.97 106 SER A C 1
ATOM 828 O O . SER A 1 106 ? 30.850 -6.491 4.938 1.00 44.97 106 SER A O 1
ATOM 830 N N . ASN A 1 107 ? 31.290 -7.889 6.662 1.00 41.69 107 ASN A N 1
ATOM 831 C CA . ASN A 1 107 ? 32.029 -7.016 7.528 1.00 41.69 107 ASN A CA 1
ATOM 832 C C . ASN A 1 107 ? 31.258 -5.714 7.751 1.00 41.69 107 ASN A C 1
ATOM 834 O O . ASN A 1 107 ? 31.450 -4.704 7.076 1.00 41.69 107 ASN A O 1
ATOM 838 N N . VAL A 1 108 ? 30.491 -5.700 8.843 1.00 44.41 108 VAL A N 1
ATOM 839 C CA . VAL A 1 108 ? 30.698 -4.606 9.794 1.00 44.41 108 VAL A CA 1
ATOM 840 C C . VAL A 1 108 ? 32.205 -4.559 10.041 1.00 44.41 108 VAL A C 1
ATOM 842 O O . VAL A 1 108 ? 32.722 -5.242 10.915 1.00 44.41 108 VAL A O 1
ATOM 845 N N . SER A 1 109 ? 32.918 -3.870 9.149 1.00 41.75 109 SER A N 1
ATOM 846 C CA . SER A 1 109 ? 34.175 -3.234 9.455 1.00 41.75 109 SER A CA 1
ATOM 847 C C . SER A 1 109 ? 33.855 -2.479 10.722 1.00 41.75 109 SER A C 1
ATOM 849 O O . SER A 1 109 ? 33.002 -1.592 10.711 1.00 41.75 109 SER A O 1
ATOM 851 N N . GLU A 1 110 ? 34.419 -2.974 11.814 1.00 40.47 110 GLU A N 1
ATOM 852 C CA . GLU A 1 110 ? 34.563 -2.273 13.068 1.00 40.47 110 GLU A CA 1
ATOM 853 C C . GLU A 1 110 ? 34.920 -0.824 12.717 1.00 40.47 110 GLU A C 1
ATOM 855 O O . GLU A 1 110 ? 36.058 -0.509 12.367 1.00 40.47 110 GLU A O 1
ATOM 860 N N . ASP A 1 111 ? 33.931 0.071 12.729 1.00 36.81 111 ASP A N 1
ATOM 861 C CA . ASP A 1 111 ? 34.209 1.482 12.926 1.00 36.81 111 ASP A CA 1
ATOM 862 C C . ASP A 1 111 ? 34.791 1.531 14.342 1.00 36.81 111 ASP A C 1
ATOM 864 O O . ASP A 1 111 ? 34.076 1.550 15.345 1.00 36.81 111 ASP A O 1
ATOM 868 N N . HIS A 1 112 ? 36.120 1.428 14.398 1.00 38.97 112 HIS A N 1
ATOM 869 C CA . HIS A 1 112 ? 36.998 1.348 15.565 1.00 38.97 112 HIS A CA 1
ATOM 870 C C . HIS A 1 112 ? 36.960 2.605 16.457 1.00 38.97 112 HIS A C 1
ATOM 872 O O . HIS A 1 112 ? 37.974 3.022 17.010 1.00 38.97 112 HIS A O 1
ATOM 878 N N . VAL A 1 113 ? 35.801 3.236 16.636 1.00 41.84 113 VAL A N 1
ATOM 879 C CA . VAL A 1 113 ? 35.640 4.347 17.582 1.00 41.84 113 VAL A CA 1
ATOM 880 C C . VAL A 1 113 ? 34.895 3.913 18.851 1.00 41.84 113 VAL A C 1
ATOM 882 O O . VAL A 1 113 ? 34.931 4.639 19.840 1.00 41.84 113 VAL A O 1
ATOM 885 N N . THR A 1 114 ? 34.307 2.709 18.906 1.00 40.84 114 THR A N 1
ATOM 886 C CA . THR A 1 114 ? 33.586 2.249 20.114 1.00 40.84 114 THR A CA 1
ATOM 887 C C . THR A 1 114 ? 33.864 0.818 20.582 1.00 40.84 114 THR A C 1
ATOM 889 O O . THR A 1 114 ? 33.348 0.433 21.630 1.00 40.84 114 THR A O 1
ATOM 892 N N . GLU A 1 115 ? 34.729 0.037 19.925 1.00 37.56 115 GLU A N 1
ATOM 893 C CA . GLU A 1 115 ? 35.183 -1.247 20.488 1.00 37.56 115 GLU A CA 1
ATOM 894 C C . GLU A 1 115 ? 36.304 -1.056 21.522 1.00 37.56 115 GLU A C 1
ATOM 896 O O . GLU A 1 115 ? 37.490 -1.289 21.301 1.00 37.56 115 GLU A O 1
ATOM 901 N N . SER A 1 116 ? 35.906 -0.656 22.722 1.00 37.72 116 SER A N 1
ATOM 902 C CA . SER A 1 116 ? 36.583 -1.082 23.939 1.00 37.72 116 SER A CA 1
ATOM 903 C C . SER A 1 116 ? 35.514 -1.395 24.968 1.00 37.72 116 SER A C 1
ATOM 905 O O . SER A 1 116 ? 34.800 -0.504 25.414 1.00 37.72 116 SER A O 1
ATOM 907 N N . LEU A 1 117 ? 35.476 -2.675 25.355 1.00 40.25 117 LEU A N 1
ATOM 908 C CA . LEU A 1 117 ? 34.640 -3.292 26.391 1.00 40.25 117 LEU A CA 1
ATOM 909 C C . LEU A 1 117 ? 33.237 -3.748 25.926 1.00 40.25 117 LEU A C 1
ATOM 911 O O . LEU A 1 117 ? 32.252 -3.072 26.204 1.00 40.25 117 LEU A O 1
ATOM 915 N N . SER A 1 118 ? 33.108 -4.955 25.338 1.00 33.12 118 SER A N 1
ATOM 916 C CA . SER A 1 118 ? 32.370 -6.100 25.953 1.00 33.12 118 SER A CA 1
ATOM 917 C C . SER A 1 118 ? 31.943 -7.224 24.974 1.00 33.12 118 SER A C 1
ATOM 919 O O . SER A 1 118 ? 31.921 -7.074 23.754 1.00 33.12 118 SER A O 1
ATOM 921 N N . SER A 1 119 ? 31.645 -8.386 25.566 1.00 35.47 119 SER A N 1
ATOM 922 C CA . SER A 1 119 ? 31.745 -9.768 25.068 1.00 35.47 119 SER A CA 1
ATOM 923 C C . SER A 1 119 ? 30.660 -10.287 24.100 1.00 35.47 119 SER A C 1
ATOM 925 O O . SER A 1 119 ? 29.513 -9.851 24.076 1.00 35.47 119 SER A O 1
ATOM 927 N N . ALA A 1 120 ? 31.052 -11.322 23.349 1.00 40.38 120 ALA A N 1
ATOM 928 C CA . ALA A 1 120 ? 30.479 -11.886 22.122 1.00 40.38 120 ALA A CA 1
ATOM 929 C C . ALA A 1 120 ? 29.073 -12.539 22.143 1.00 40.38 120 ALA A C 1
ATOM 931 O O . ALA A 1 120 ? 28.697 -13.137 21.139 1.00 40.38 120 ALA A O 1
ATOM 932 N N . THR A 1 121 ? 28.264 -12.439 23.199 1.00 42.97 121 THR A N 1
ATOM 933 C CA . THR A 1 121 ? 26.943 -13.121 23.253 1.00 42.97 121 THR A CA 1
ATOM 934 C C . THR A 1 121 ? 25.738 -12.183 23.355 1.00 42.97 121 THR A C 1
ATOM 936 O O . THR A 1 121 ? 24.604 -12.647 23.375 1.00 42.97 121 THR A O 1
ATOM 939 N N . GLN A 1 122 ? 25.968 -10.865 23.326 1.00 42.06 122 GLN A N 1
ATOM 940 C CA . GLN A 1 122 ? 24.943 -9.808 23.371 1.00 42.06 122 GLN A CA 1
ATOM 941 C C . GLN A 1 122 ? 24.966 -8.907 22.113 1.00 42.06 122 GLN A C 1
ATOM 943 O O . GLN A 1 122 ? 24.421 -7.811 22.099 1.00 42.06 122 GLN A O 1
ATOM 948 N N . ARG A 1 123 ? 25.622 -9.360 21.032 1.00 43.78 123 ARG A N 1
ATOM 949 C CA . ARG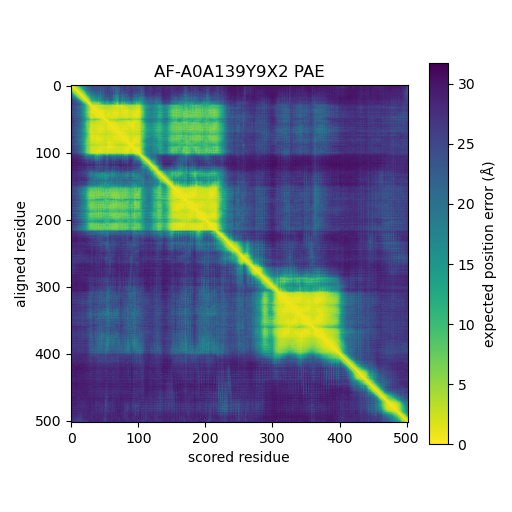 A 1 123 ? 26.027 -8.511 19.891 1.00 43.78 123 ARG A CA 1
ATOM 950 C C . ARG A 1 123 ? 25.004 -8.354 18.758 1.00 43.78 123 ARG A C 1
ATOM 952 O O . ARG A 1 123 ? 25.190 -7.480 17.916 1.00 43.78 123 ARG A O 1
ATOM 959 N N . GLU A 1 124 ? 23.919 -9.130 18.722 1.00 44.38 124 GLU A N 1
ATOM 960 C CA . GLU A 1 124 ? 22.828 -8.874 17.759 1.00 44.38 124 GLU A CA 1
ATOM 961 C C . GLU A 1 124 ? 21.838 -7.804 18.243 1.00 44.38 124 GLU A C 1
ATOM 963 O O . GLU A 1 124 ? 21.208 -7.148 17.415 1.00 44.38 124 GLU A O 1
ATOM 968 N N . GLN A 1 125 ? 21.752 -7.551 19.555 1.00 42.78 125 GLN A N 1
ATOM 969 C CA . GLN A 1 125 ? 20.884 -6.501 20.105 1.00 42.78 125 GLN A CA 1
ATOM 970 C C . GLN A 1 125 ? 21.461 -5.082 19.937 1.00 42.78 125 GLN A C 1
ATOM 972 O O . GLN A 1 125 ? 20.687 -4.133 19.876 1.00 42.78 125 GLN A O 1
ATOM 977 N N . ASP A 1 126 ? 22.779 -4.942 19.750 1.00 41.84 126 ASP A N 1
ATOM 978 C CA . ASP A 1 126 ? 23.479 -3.645 19.648 1.00 41.84 126 ASP A CA 1
ATOM 979 C C . ASP A 1 126 ? 23.605 -3.078 18.218 1.00 41.84 126 ASP A C 1
ATOM 981 O O . ASP A 1 126 ? 24.147 -1.991 18.017 1.00 41.84 126 ASP A O 1
ATOM 985 N N . ARG A 1 127 ? 23.107 -3.781 17.186 1.00 49.12 127 ARG A N 1
ATOM 986 C CA . ARG A 1 127 ? 22.995 -3.210 15.821 1.00 49.12 127 ARG A CA 1
ATOM 987 C C . ARG A 1 127 ? 21.750 -2.343 15.638 1.00 49.12 127 ARG A C 1
ATOM 989 O O . ARG A 1 127 ? 21.672 -1.549 14.699 1.00 49.12 127 ARG A O 1
ATOM 996 N N . LEU A 1 128 ? 20.786 -2.492 16.537 1.00 48.41 128 LEU A N 1
ATOM 997 C CA . LEU A 1 128 ? 19.742 -1.509 16.762 1.00 48.41 128 LEU A CA 1
ATOM 998 C C . LEU A 1 128 ? 20.335 -0.457 17.702 1.00 48.41 128 LEU A C 1
ATOM 1000 O O . LEU A 1 128 ? 21.132 -0.790 18.571 1.00 48.41 128 LEU A O 1
ATOM 1004 N N . VAL A 1 129 ? 19.996 0.816 17.483 1.00 51.47 129 VAL A N 1
ATOM 1005 C CA . VAL A 1 129 ? 20.374 1.942 18.358 1.00 51.47 129 VAL A CA 1
ATOM 1006 C C . VAL A 1 129 ? 20.342 1.480 19.821 1.00 51.47 129 VAL A C 1
ATOM 1008 O O . VAL A 1 129 ? 19.296 0.939 20.175 1.00 51.47 129 VAL A O 1
ATOM 1011 N N . PRO A 1 130 ? 21.399 1.680 20.647 1.00 50.53 130 PRO A N 1
ATOM 1012 C CA . PRO A 1 130 ? 21.372 1.325 22.063 1.00 50.53 130 PRO A CA 1
ATOM 1013 C C . PRO A 1 130 ? 20.112 1.917 22.673 1.00 50.53 130 PRO A C 1
ATOM 1015 O O . PRO A 1 130 ? 19.990 3.139 22.821 1.00 50.53 130 PRO A O 1
ATOM 1018 N N . LEU A 1 131 ? 19.116 1.062 22.887 1.00 53.41 131 LEU A N 1
ATOM 1019 C CA . LEU A 1 131 ? 17.848 1.498 23.430 1.00 53.41 131 LEU A CA 1
ATOM 1020 C C . LEU A 1 131 ? 18.177 1.887 24.872 1.00 53.41 131 LEU A C 1
ATOM 1022 O O . LEU A 1 131 ? 18.877 1.126 25.548 1.00 53.41 131 LEU A O 1
ATOM 1026 N N . PRO A 1 132 ? 17.765 3.071 25.351 1.00 55.00 132 PRO A N 1
ATOM 1027 C CA . PRO A 1 132 ? 17.922 3.395 26.759 1.00 55.00 132 PRO A CA 1
ATOM 1028 C C . PRO A 1 132 ? 17.328 2.235 27.560 1.00 55.00 132 PRO A C 1
ATOM 1030 O O . PRO A 1 132 ? 16.170 1.876 27.359 1.00 55.00 132 PRO A O 1
ATOM 1033 N N . ASN A 1 133 ? 18.158 1.592 28.383 1.00 49.06 133 ASN A N 1
ATOM 1034 C CA . ASN A 1 133 ? 17.809 0.378 29.112 1.00 49.06 133 ASN A CA 1
ATOM 1035 C C . ASN A 1 133 ? 16.746 0.739 30.166 1.00 49.06 133 ASN A C 1
ATOM 1037 O O . ASN A 1 133 ? 17.060 1.064 31.310 1.00 49.06 133 ASN A O 1
ATOM 1041 N N . THR A 1 134 ? 15.474 0.752 29.770 1.00 54.97 134 THR A N 1
ATOM 1042 C CA . THR A 1 134 ? 14.340 1.106 30.638 1.00 54.97 134 THR A CA 1
ATOM 1043 C C . THR A 1 134 ? 14.077 0.045 31.704 1.00 54.97 134 THR A C 1
ATOM 1045 O O . THR A 1 134 ? 13.393 0.318 32.685 1.00 54.97 134 THR A O 1
ATOM 1048 N N . SER A 1 135 ? 14.680 -1.141 31.579 1.00 53.72 135 SER A N 1
ATOM 1049 C CA . SER A 1 135 ? 14.559 -2.239 32.540 1.00 53.72 135 SER A CA 1
ATOM 1050 C C . SER A 1 135 ? 15.304 -2.018 33.863 1.00 53.72 135 SER A C 1
ATOM 1052 O O . SER A 1 135 ? 15.169 -2.844 34.759 1.00 53.72 135 SER A O 1
ATOM 1054 N N . ALA A 1 136 ? 16.096 -0.946 33.998 1.00 53.94 136 ALA A N 1
ATOM 1055 C CA . ALA A 1 136 ? 16.843 -0.631 35.220 1.00 53.94 136 ALA A CA 1
ATOM 1056 C C . ALA A 1 136 ? 16.135 0.381 36.144 1.00 53.94 136 ALA A C 1
ATOM 1058 O O . ALA A 1 136 ? 16.746 0.870 37.091 1.00 53.94 136 ALA A O 1
ATOM 1059 N N . ARG A 1 137 ? 14.861 0.722 35.892 1.00 54.25 137 ARG A N 1
ATOM 1060 C CA . ARG A 1 137 ? 14.061 1.457 36.880 1.00 54.25 137 ARG A CA 1
ATOM 1061 C C . ARG A 1 137 ? 13.546 0.468 37.925 1.00 54.25 137 ARG A C 1
ATOM 1063 O O . ARG A 1 137 ? 12.652 -0.329 37.661 1.00 54.25 137 ARG A O 1
ATOM 1070 N N . ASP A 1 138 ? 14.225 0.515 39.064 1.00 47.84 138 ASP A N 1
ATOM 1071 C CA . ASP A 1 138 ? 14.112 -0.352 40.226 1.00 47.84 138 ASP A CA 1
ATOM 1072 C C . ASP A 1 138 ? 12.685 -0.674 40.678 1.00 47.84 138 ASP A C 1
ATOM 1074 O O . ASP A 1 138 ? 11.781 0.162 40.709 1.00 47.84 138 ASP A O 1
ATOM 1078 N N . ARG A 1 139 ? 12.557 -1.937 41.085 1.00 57.03 139 ARG A N 1
ATOM 1079 C CA . ARG A 1 139 ? 11.368 -2.697 41.478 1.00 57.03 139 ARG A CA 1
ATOM 1080 C C . ARG A 1 139 ? 10.779 -2.328 42.850 1.00 57.03 139 ARG A C 1
ATOM 1082 O O . ARG A 1 139 ? 9.988 -3.100 43.378 1.00 57.03 139 ARG A O 1
ATOM 1089 N N . ASP A 1 140 ? 11.087 -1.166 43.416 1.00 58.75 140 ASP A N 1
ATOM 1090 C CA . ASP A 1 140 ? 10.759 -0.876 44.824 1.00 58.75 140 ASP A CA 1
ATOM 1091 C C . ASP A 1 140 ? 9.480 -0.037 45.020 1.00 58.75 140 ASP A C 1
ATOM 1093 O O . ASP A 1 140 ? 9.313 0.656 46.021 1.00 58.75 140 ASP A O 1
ATOM 1097 N N . SER A 1 141 ? 8.534 -0.076 44.080 1.00 56.94 141 SER A N 1
ATOM 1098 C CA . SER A 1 141 ? 7.215 0.558 44.249 1.00 56.94 141 SER A CA 1
ATOM 1099 C C . SER A 1 141 ? 6.095 -0.428 43.939 1.00 56.94 141 SER A C 1
ATOM 1101 O O . SER A 1 141 ? 5.350 -0.292 42.972 1.00 56.94 141 SER A O 1
ATOM 1103 N N . GLU A 1 142 ? 6.000 -1.460 44.776 1.00 65.00 142 GLU A N 1
ATOM 1104 C CA . GLU A 1 142 ? 4.810 -2.298 44.852 1.00 65.00 142 GLU A CA 1
ATOM 1105 C C . GLU A 1 142 ? 3.643 -1.491 45.451 1.00 65.00 142 GLU A C 1
ATOM 1107 O O . GLU A 1 142 ? 3.785 -0.863 46.496 1.00 65.00 142 GLU A O 1
ATOM 1112 N N . GLN A 1 143 ? 2.480 -1.591 44.795 1.00 55.31 143 GLN A N 1
ATOM 1113 C CA . GLN A 1 143 ? 1.130 -1.203 45.240 1.00 55.31 143 GLN A CA 1
ATOM 1114 C C . GLN A 1 143 ? 0.668 0.239 44.977 1.00 55.31 143 GLN A C 1
ATOM 1116 O O . GLN A 1 143 ? 0.798 1.131 45.808 1.00 55.31 143 GLN A O 1
ATOM 1121 N N . GLY A 1 144 ? -0.090 0.396 43.885 1.00 56.12 144 GLY A N 1
ATOM 1122 C CA . GLY A 1 144 ? -1.229 1.315 43.864 1.00 56.12 144 GLY A CA 1
ATOM 1123 C C . GLY A 1 144 ? -1.416 2.060 42.550 1.00 56.12 144 GLY A C 1
ATOM 1124 O O . GLY A 1 144 ? -0.660 2.969 42.250 1.00 56.12 144 GLY A O 1
ATOM 1125 N N . GLU A 1 145 ? -2.498 1.719 41.849 1.00 57.44 145 GLU A N 1
ATOM 1126 C CA . GLU A 1 145 ? -2.991 2.310 40.597 1.00 57.44 145 GLU A CA 1
ATOM 1127 C C . GLU A 1 145 ? -2.256 1.876 39.320 1.00 57.44 145 GLU A C 1
ATOM 1129 O O . GLU A 1 145 ? -1.122 2.259 39.047 1.00 57.44 145 GLU A O 1
ATOM 1134 N N . ILE A 1 146 ? -2.987 1.137 38.473 1.00 58.50 146 ILE A N 1
ATOM 1135 C CA . ILE A 1 146 ? -2.763 1.074 37.023 1.00 58.50 146 ILE A CA 1
ATOM 1136 C C . ILE A 1 146 ? -3.037 2.491 36.511 1.00 58.50 146 ILE A C 1
ATOM 1138 O O . ILE A 1 146 ? -4.128 2.812 36.040 1.00 58.50 146 ILE A O 1
ATOM 1142 N N . ARG A 1 147 ? -2.084 3.396 36.732 1.00 54.41 147 ARG A N 1
ATOM 1143 C CA . ARG A 1 147 ? -2.100 4.695 36.092 1.00 54.41 147 ARG A CA 1
ATOM 1144 C C . ARG A 1 147 ? -1.876 4.434 34.620 1.00 54.41 147 ARG A C 1
ATOM 1146 O O . ARG A 1 147 ? -0.942 3.743 34.231 1.00 54.41 147 ARG A O 1
ATOM 1153 N N . ASP A 1 148 ? -2.792 4.978 33.840 1.00 60.75 148 ASP A N 1
ATOM 1154 C CA . ASP A 1 148 ? -2.717 5.143 32.400 1.00 60.75 148 ASP A CA 1
ATOM 1155 C C . ASP A 1 148 ? -1.464 5.995 32.106 1.00 60.75 148 ASP A C 1
ATOM 1157 O O . ASP A 1 148 ? -1.529 7.221 31.975 1.00 60.75 148 ASP A O 1
ATOM 1161 N N . GLU A 1 149 ? -0.285 5.366 32.174 1.00 61.50 149 GLU A N 1
ATOM 1162 C CA . GLU A 1 149 ? 1.022 5.963 31.914 1.00 61.50 149 GLU A CA 1
ATOM 1163 C C . GLU A 1 149 ? 1.105 6.239 30.419 1.00 61.50 149 GLU A C 1
ATOM 1165 O O . GLU A 1 149 ? 1.688 5.493 29.635 1.00 61.50 149 GLU A O 1
ATOM 1170 N N . ARG A 1 150 ? 0.454 7.333 30.019 1.00 68.19 150 ARG A N 1
ATOM 1171 C CA . ARG A 1 150 ? 0.562 7.900 28.680 1.00 68.19 150 ARG A CA 1
ATOM 1172 C C . ARG A 1 150 ? 2.035 8.034 28.343 1.00 68.19 150 ARG A C 1
ATOM 1174 O O . ARG A 1 150 ? 2.796 8.637 29.106 1.00 68.19 150 ARG A O 1
ATOM 1181 N N . CYS A 1 151 ? 2.422 7.471 27.206 1.00 73.06 151 CYS A N 1
ATOM 1182 C CA . CYS A 1 151 ? 3.805 7.455 26.771 1.00 73.06 151 CYS A CA 1
ATOM 1183 C C . CYS A 1 151 ? 4.219 8.898 26.452 1.00 73.06 151 CYS A C 1
ATOM 1185 O O . CYS A 1 151 ? 3.857 9.471 25.424 1.00 73.06 151 CYS A O 1
ATOM 1187 N N . VAL A 1 152 ? 4.925 9.542 27.384 1.00 84.94 152 VAL A N 1
ATOM 1188 C CA . VAL A 1 152 ? 5.431 10.898 27.173 1.00 84.94 152 VAL A CA 1
ATOM 1189 C C . VAL A 1 152 ? 6.610 10.799 26.215 1.00 84.94 152 VAL A C 1
ATOM 1191 O O . VAL A 1 152 ? 7.660 10.265 26.564 1.00 84.94 152 VAL A O 1
ATOM 1194 N N . TYR A 1 153 ? 6.442 11.331 25.005 1.00 89.62 153 TYR A N 1
ATOM 1195 C CA . TYR A 1 153 ? 7.501 11.382 24.002 1.00 89.62 153 TYR A CA 1
ATOM 1196 C C . TYR A 1 153 ? 8.648 12.287 24.463 1.00 89.62 153 TYR A C 1
ATOM 1198 O O . TYR A 1 153 ? 8.603 13.508 24.306 1.00 89.62 153 TYR A O 1
ATOM 1206 N N . THR A 1 154 ? 9.683 11.682 25.046 1.00 92.38 154 THR A N 1
ATOM 1207 C CA . THR A 1 154 ? 10.918 12.382 25.411 1.00 92.38 154 THR A CA 1
ATOM 1208 C C . THR A 1 154 ? 11.754 12.676 24.152 1.00 92.38 154 THR A C 1
ATOM 1210 O O . THR A 1 154 ? 11.586 12.009 23.117 1.00 92.38 154 THR A O 1
ATOM 1213 N N . PRO A 1 155 ? 12.648 13.682 24.175 1.00 92.69 155 PRO A N 1
ATOM 1214 C CA . PRO A 1 155 ? 13.521 13.964 23.036 1.00 92.69 155 PRO A CA 1
ATOM 1215 C C . PRO A 1 155 ? 14.418 12.770 22.672 1.00 92.69 155 PRO A C 1
ATOM 1217 O O . PRO A 1 155 ? 14.637 12.521 21.489 1.00 92.69 155 PRO A O 1
ATOM 1220 N N . GLU A 1 156 ? 14.854 11.971 23.650 1.00 92.19 156 GLU A N 1
ATOM 1221 C CA . GLU A 1 156 ? 15.665 10.766 23.429 1.00 92.19 156 GLU A CA 1
ATOM 1222 C C . GLU A 1 156 ? 14.881 9.690 22.671 1.00 92.19 156 GLU A C 1
ATOM 1224 O O . GLU A 1 156 ? 15.397 9.099 21.718 1.00 92.19 156 GLU A O 1
ATOM 1229 N N . LEU A 1 157 ? 13.617 9.470 23.052 1.00 93.50 157 LEU A N 1
ATOM 1230 C CA . LEU A 1 157 ? 12.724 8.551 22.350 1.00 93.50 157 LEU A CA 1
ATOM 1231 C C . LEU A 1 157 ? 12.470 9.030 20.917 1.00 93.50 157 LEU A C 1
ATOM 1233 O O . LEU A 1 157 ? 12.565 8.253 19.969 1.00 93.50 157 LEU A O 1
ATOM 1237 N N . THR A 1 158 ? 12.212 10.326 20.744 1.00 94.75 158 THR A N 1
ATOM 1238 C CA . THR A 1 158 ? 11.985 10.934 19.425 1.00 94.75 158 THR A CA 1
ATOM 1239 C C . THR A 1 158 ? 13.209 10.783 18.515 1.00 94.75 158 THR A C 1
ATOM 1241 O O . THR A 1 158 ? 13.072 10.470 17.329 1.00 94.75 158 THR A O 1
ATOM 1244 N N . ASP A 1 159 ? 14.416 10.952 19.056 1.00 94.12 159 ASP A N 1
ATOM 1245 C CA . ASP A 1 159 ? 15.666 10.742 18.325 1.00 94.12 159 ASP A CA 1
ATOM 1246 C C . ASP A 1 159 ? 15.894 9.265 17.973 1.00 94.12 159 ASP A C 1
ATOM 1248 O O . ASP A 1 159 ? 16.343 8.964 16.862 1.00 94.12 159 ASP A O 1
ATOM 1252 N N . ALA A 1 160 ? 15.542 8.334 18.866 1.00 94.00 160 ALA A N 1
ATOM 1253 C CA . ALA A 1 160 ? 15.587 6.901 18.581 1.00 94.00 160 ALA A CA 1
ATOM 1254 C C . ALA A 1 160 ? 14.624 6.518 17.441 1.00 94.00 160 ALA A C 1
ATOM 1256 O O . ALA A 1 160 ? 15.036 5.852 16.487 1.00 94.00 160 ALA A O 1
ATOM 1257 N N . ILE A 1 161 ? 13.383 7.022 17.472 1.00 96.00 161 ILE A N 1
ATOM 1258 C CA . ILE A 1 161 ? 12.397 6.839 16.393 1.00 96.00 161 ILE A CA 1
ATOM 1259 C C . ILE A 1 161 ? 12.931 7.428 15.080 1.00 96.00 161 ILE A C 1
ATOM 1261 O O . ILE A 1 161 ? 12.827 6.787 14.035 1.00 96.00 161 ILE A O 1
ATOM 1265 N N . ARG A 1 162 ? 13.564 8.610 15.106 1.00 96.31 162 ARG A N 1
ATOM 1266 C CA . ARG A 1 162 ? 14.156 9.234 13.907 1.00 96.31 162 ARG A CA 1
ATOM 1267 C C . ARG A 1 162 ? 15.249 8.371 13.279 1.00 96.31 162 ARG A C 1
ATOM 1269 O O . ARG A 1 162 ? 15.301 8.255 12.055 1.00 96.31 162 ARG A O 1
ATOM 1276 N N . ARG A 1 163 ? 16.109 7.749 14.092 1.00 94.38 163 ARG A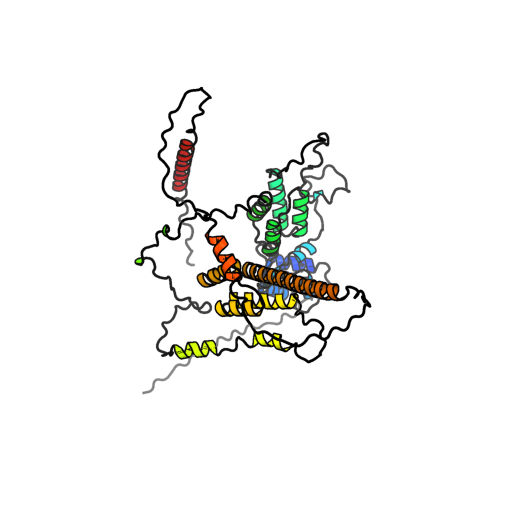 N 1
ATOM 1277 C CA . ARG A 1 163 ? 17.155 6.831 13.608 1.00 94.38 163 ARG A CA 1
ATOM 1278 C C . ARG A 1 163 ? 16.555 5.565 12.998 1.00 94.38 163 ARG A C 1
ATOM 1280 O O . ARG A 1 163 ? 16.984 5.180 11.913 1.00 94.38 163 ARG A O 1
ATOM 1287 N N . LEU A 1 164 ? 15.553 4.960 13.643 1.00 95.88 164 LEU A N 1
ATOM 1288 C CA . LEU A 1 164 ? 14.839 3.801 13.092 1.00 95.88 164 LEU A CA 1
ATOM 1289 C C . LEU A 1 164 ? 14.147 4.141 11.771 1.00 95.88 164 LEU A C 1
ATOM 1291 O O . LEU A 1 164 ? 14.274 3.399 10.802 1.00 95.88 164 LEU A O 1
ATOM 1295 N N . TYR A 1 165 ? 13.481 5.294 11.710 1.00 96.12 165 TYR A N 1
ATOM 1296 C CA . TYR A 1 165 ? 12.858 5.784 10.486 1.00 96.12 165 TYR A CA 1
ATOM 1297 C C . TYR A 1 165 ? 13.890 5.965 9.369 1.00 96.12 165 TYR A C 1
ATOM 1299 O O . TYR A 1 165 ? 13.674 5.473 8.272 1.00 96.12 165 TYR A O 1
ATOM 1307 N N . ALA A 1 166 ? 15.044 6.586 9.638 1.00 92.38 166 ALA A N 1
ATOM 1308 C CA . ALA A 1 166 ? 16.091 6.753 8.627 1.00 92.38 166 ALA A CA 1
ATOM 1309 C C . ALA A 1 166 ? 16.663 5.411 8.129 1.00 92.38 166 ALA A C 1
ATOM 1311 O O . ALA A 1 166 ? 17.080 5.303 6.976 1.00 92.38 166 ALA A O 1
ATOM 1312 N N . GLN A 1 167 ? 16.706 4.383 8.983 1.00 90.19 167 GLN A N 1
ATOM 1313 C CA . GLN A 1 167 ? 17.085 3.032 8.569 1.00 90.19 167 GLN A CA 1
ATOM 1314 C C . GLN A 1 167 ? 16.004 2.398 7.688 1.00 90.19 167 GLN A C 1
ATOM 1316 O O . GLN A 1 167 ? 16.327 1.830 6.647 1.00 90.19 167 GLN A O 1
ATOM 1321 N N . TRP A 1 168 ? 14.737 2.513 8.075 1.00 93.56 168 TRP A N 1
ATOM 1322 C CA . TRP A 1 168 ? 13.604 2.006 7.303 1.00 93.56 168 TRP A CA 1
ATOM 1323 C C . TRP A 1 168 ? 13.457 2.705 5.940 1.00 93.56 168 TRP A C 1
ATOM 1325 O O . TRP A 1 168 ? 13.342 2.029 4.923 1.00 93.56 168 TRP A O 1
ATOM 1335 N N . ASP A 1 169 ? 13.585 4.031 5.892 1.00 91.56 169 ASP A N 1
ATOM 1336 C CA . ASP A 1 169 ? 13.515 4.856 4.676 1.00 91.56 169 ASP A CA 1
ATOM 1337 C C . ASP A 1 169 ? 14.612 4.480 3.661 1.00 91.56 169 ASP A C 1
ATOM 1339 O O . ASP A 1 169 ? 14.364 4.302 2.470 1.00 91.56 169 ASP A O 1
ATOM 1343 N N . ARG A 1 170 ? 15.823 4.190 4.156 1.00 83.88 170 ARG A N 1
ATOM 1344 C CA . ARG A 1 170 ? 16.942 3.647 3.358 1.00 83.88 170 ARG A CA 1
ATOM 1345 C C . ARG A 1 170 ? 16.802 2.160 3.025 1.00 83.88 170 ARG A C 1
ATOM 1347 O O . ARG A 1 170 ? 17.770 1.535 2.586 1.00 83.88 170 ARG A O 1
ATOM 1354 N N . SER A 1 171 ? 15.632 1.577 3.278 1.00 83.56 171 SER A N 1
ATOM 1355 C CA . SER A 1 171 ? 15.330 0.161 3.064 1.00 83.56 171 SER A CA 1
ATOM 1356 C C . SER A 1 171 ? 16.309 -0.777 3.779 1.00 83.56 171 SER A C 1
ATOM 1358 O O . SER A 1 171 ? 16.619 -1.856 3.286 1.00 83.56 171 SER A O 1
ATOM 1360 N N . CYS A 1 172 ? 16.837 -0.368 4.939 1.00 82.88 172 CYS A N 1
ATOM 1361 C CA . CYS A 1 172 ? 17.652 -1.224 5.808 1.00 82.88 172 CYS A CA 1
ATOM 1362 C C . CYS A 1 172 ? 16.794 -2.141 6.687 1.00 82.88 172 CYS A C 1
ATOM 1364 O O . CYS A 1 172 ? 17.311 -3.122 7.212 1.00 82.88 172 CYS A O 1
ATOM 1366 N N . LEU A 1 173 ? 15.523 -1.787 6.886 1.00 86.75 173 LEU A N 1
ATOM 1367 C CA . LEU A 1 173 ? 14.565 -2.505 7.718 1.00 86.75 173 LEU A CA 1
ATOM 1368 C C . LEU A 1 173 ? 13.321 -2.818 6.891 1.00 86.75 173 LEU A C 1
ATOM 1370 O O . LEU A 1 173 ? 12.848 -1.968 6.140 1.00 86.75 173 LEU A O 1
ATOM 1374 N N . ARG A 1 174 ? 12.766 -4.018 7.070 1.00 89.31 174 ARG A N 1
ATOM 1375 C CA . ARG A 1 174 ? 11.416 -4.351 6.597 1.00 89.31 174 ARG A CA 1
ATOM 1376 C C . ARG A 1 174 ? 10.364 -3.707 7.498 1.00 89.31 174 ARG A C 1
ATOM 1378 O O . ARG A 1 174 ? 10.629 -3.453 8.672 1.00 89.31 174 ARG A O 1
ATOM 1385 N N . ASP A 1 175 ? 9.153 -3.526 6.981 1.00 93.44 175 ASP A N 1
ATOM 1386 C CA . ASP A 1 175 ? 8.044 -2.905 7.719 1.00 93.44 175 ASP A CA 1
ATOM 1387 C C . ASP A 1 175 ? 7.777 -3.590 9.065 1.00 93.44 175 ASP A C 1
ATOM 1389 O O . ASP A 1 175 ? 7.613 -2.923 10.085 1.00 93.44 175 ASP A O 1
ATOM 1393 N N . TRP A 1 176 ? 7.806 -4.927 9.105 1.00 93.44 176 TRP A N 1
ATOM 1394 C CA . TRP A 1 176 ? 7.620 -5.675 10.351 1.00 93.44 176 TRP A CA 1
ATOM 1395 C C . TRP A 1 176 ? 8.775 -5.464 11.347 1.00 93.44 176 TRP A C 1
ATOM 1397 O O . TRP A 1 176 ? 8.527 -5.363 12.544 1.00 93.44 176 TRP A O 1
ATOM 1407 N N . GLN A 1 177 ? 10.020 -5.332 10.870 1.00 93.88 177 GLN A N 1
ATOM 1408 C CA . GLN A 1 177 ? 11.198 -5.071 11.717 1.00 93.88 177 GLN A CA 1
ATOM 1409 C C . GLN A 1 177 ? 11.170 -3.654 12.284 1.00 93.88 177 GLN A C 1
ATOM 1411 O O . GLN A 1 177 ? 11.558 -3.427 13.430 1.00 93.88 177 GLN A O 1
ATOM 1416 N N . PHE A 1 178 ? 10.704 -2.695 11.483 1.00 95.88 178 PHE A N 1
ATOM 1417 C CA . PHE A 1 178 ? 10.482 -1.330 11.931 1.00 95.88 178 PHE A CA 1
ATOM 1418 C C . PHE A 1 178 ? 9.409 -1.276 13.030 1.00 95.88 178 PHE A C 1
ATOM 1420 O O . PHE A 1 178 ? 9.671 -0.715 14.093 1.00 95.88 178 PHE A O 1
ATOM 1427 N N . LYS A 1 179 ? 8.259 -1.945 12.839 1.00 95.75 179 LYS A N 1
ATOM 1428 C CA . LYS A 1 179 ? 7.202 -2.076 13.863 1.00 95.75 179 LYS A CA 1
ATOM 1429 C C . LYS A 1 179 ? 7.711 -2.724 15.151 1.00 95.75 179 LYS A C 1
ATOM 1431 O O . LYS A 1 179 ? 7.506 -2.181 16.231 1.00 95.75 179 LYS A O 1
ATOM 1436 N N . GLU A 1 180 ? 8.407 -3.852 15.039 1.00 94.69 180 GLU A N 1
ATOM 1437 C CA . GLU A 1 180 ? 8.971 -4.562 16.190 1.00 94.69 180 GLU A CA 1
ATOM 1438 C C . GLU A 1 180 ? 9.983 -3.689 16.951 1.00 94.69 180 GLU A C 1
ATOM 1440 O O . GLU A 1 180 ? 9.995 -3.659 18.180 1.00 94.69 180 GLU A O 1
ATOM 1445 N N . SER A 1 181 ? 10.806 -2.917 16.234 1.00 95.56 181 SER A N 1
ATOM 1446 C CA . SER A 1 181 ? 11.788 -2.023 16.859 1.00 95.56 181 SER A CA 1
ATOM 1447 C C . SER A 1 181 ? 11.131 -0.846 17.588 1.00 95.56 181 SER A C 1
ATOM 1449 O O . SER A 1 181 ? 11.625 -0.431 18.634 1.00 95.56 181 SER A O 1
ATOM 1451 N N . LEU A 1 182 ? 9.999 -0.338 17.086 1.00 95.56 182 LEU A N 1
ATOM 1452 C CA . LEU A 1 182 ? 9.180 0.658 17.788 1.00 95.56 182 LEU A CA 1
ATOM 1453 C C . LEU A 1 182 ? 8.551 0.075 19.061 1.00 95.56 182 LEU A C 1
ATOM 1455 O O . LEU A 1 182 ? 8.604 0.708 20.113 1.00 95.56 182 LEU A O 1
ATOM 1459 N N . GLN A 1 183 ? 8.040 -1.157 19.003 1.00 94.19 183 GLN A N 1
ATOM 1460 C CA . GLN A 1 183 ? 7.497 -1.840 20.183 1.00 94.19 183 GLN A CA 1
ATOM 1461 C C . GLN A 1 183 ? 8.572 -2.076 21.252 1.00 94.19 183 GLN A C 1
ATOM 1463 O O . GLN A 1 183 ? 8.320 -1.847 22.432 1.00 94.19 183 GLN A O 1
ATOM 1468 N N . ARG A 1 184 ? 9.797 -2.451 20.852 1.00 93.44 184 ARG A N 1
ATOM 1469 C CA . ARG A 1 184 ? 10.945 -2.570 21.773 1.00 93.44 184 ARG A CA 1
ATOM 1470 C C . ARG A 1 184 ? 11.342 -1.238 22.421 1.00 93.44 184 ARG A C 1
ATOM 1472 O O . ARG A 1 184 ? 11.865 -1.251 23.528 1.00 93.44 184 ARG A O 1
ATOM 1479 N N . LEU A 1 185 ? 11.076 -0.103 21.768 1.00 93.38 185 LEU A N 1
ATOM 1480 C CA . LEU A 1 185 ? 11.250 1.239 22.343 1.00 93.38 185 LEU A CA 1
ATOM 1481 C C . LEU A 1 185 ? 10.145 1.631 23.341 1.00 93.38 185 LEU A C 1
ATOM 1483 O O . LEU A 1 185 ? 10.195 2.730 23.888 1.00 93.38 185 LEU A O 1
ATOM 1487 N N . GLY A 1 186 ? 9.143 0.775 23.565 1.00 91.38 186 GLY A N 1
ATOM 1488 C CA . GLY A 1 186 ? 7.962 1.114 24.362 1.00 91.38 186 GLY A CA 1
ATOM 1489 C C . GLY A 1 186 ? 6.971 2.021 23.624 1.00 91.38 186 GLY A C 1
ATOM 1490 O O . GLY A 1 186 ? 6.107 2.626 24.254 1.00 91.38 186 GLY A O 1
ATOM 1491 N N . VAL A 1 187 ? 7.084 2.136 22.295 1.00 93.12 187 VAL A N 1
ATOM 1492 C CA . VAL A 1 187 ? 6.128 2.876 21.465 1.00 93.12 187 VAL A CA 1
ATOM 1493 C C . VAL A 1 187 ? 5.030 1.922 21.009 1.00 93.12 187 VAL A C 1
ATOM 1495 O O . VAL A 1 187 ? 5.286 0.940 20.308 1.00 93.12 187 VAL A O 1
ATOM 1498 N N . CYS A 1 188 ? 3.787 2.227 21.371 1.00 91.50 188 CYS A N 1
ATOM 1499 C CA . CYS A 1 188 ? 2.630 1.480 20.900 1.00 91.50 188 CYS A CA 1
ATOM 1500 C C . CYS A 1 188 ? 2.417 1.719 19.397 1.00 91.50 188 CYS A C 1
ATOM 1502 O O . CYS A 1 188 ? 2.269 2.851 18.939 1.00 91.50 188 CYS A O 1
ATOM 1504 N N . VAL A 1 189 ? 2.390 0.638 18.618 1.00 93.81 189 VAL A N 1
ATOM 1505 C CA . VAL A 1 189 ? 2.090 0.676 17.179 1.00 93.81 189 VAL A CA 1
ATOM 1506 C C . VAL A 1 189 ? 0.582 0.862 17.010 1.00 93.81 189 VAL A C 1
ATOM 1508 O O . VAL A 1 189 ? -0.207 0.016 17.421 1.00 93.81 189 VAL A O 1
ATOM 1511 N N . THR A 1 190 ? 0.189 1.991 16.429 1.00 92.00 190 THR A N 1
ATOM 1512 C CA . THR A 1 190 ? -1.209 2.433 16.303 1.00 92.00 190 THR A CA 1
ATOM 1513 C C . THR A 1 190 ? -1.842 1.869 15.028 1.00 92.00 190 THR A C 1
ATOM 1515 O O . THR A 1 190 ? -1.127 1.694 14.036 1.00 92.00 190 THR A O 1
ATOM 1518 N N . PRO A 1 191 ? -3.163 1.611 14.978 1.00 92.12 191 PRO A N 1
ATOM 1519 C CA . PRO A 1 191 ? -3.802 1.120 13.754 1.00 92.12 191 PRO A CA 1
ATOM 1520 C C . PRO A 1 191 ? -3.714 2.139 12.605 1.00 92.12 191 PRO A C 1
ATOM 1522 O O . PRO A 1 191 ? -3.625 1.761 11.437 1.00 92.12 191 PRO A O 1
ATOM 1525 N N . GLU A 1 192 ? -3.679 3.440 12.906 1.00 92.75 192 GLU A N 1
ATOM 1526 C CA . GLU A 1 192 ? -3.428 4.504 11.927 1.00 92.75 192 GLU A CA 1
ATOM 1527 C C . GLU A 1 192 ? -2.022 4.403 11.338 1.00 92.75 192 GLU A C 1
ATOM 1529 O O . GLU A 1 192 ? -1.850 4.571 10.130 1.00 92.75 192 GLU A O 1
ATOM 1534 N N . PHE A 1 193 ? -1.025 4.115 12.173 1.00 95.69 193 PHE A N 1
ATOM 1535 C CA . PHE A 1 193 ? 0.348 3.908 11.739 1.00 95.69 193 PHE A CA 1
ATOM 1536 C C . PHE A 1 193 ? 0.489 2.620 10.915 1.00 95.69 193 PHE A C 1
ATOM 1538 O O . PHE A 1 193 ? 1.168 2.617 9.889 1.00 95.69 193 PHE A O 1
ATOM 1545 N N . GLU A 1 194 ? -0.210 1.542 11.280 1.00 95.06 194 GLU A N 1
ATOM 1546 C CA . GLU A 1 194 ? -0.248 0.327 10.457 1.00 95.06 194 GLU A CA 1
ATOM 1547 C C . GLU A 1 194 ? -0.858 0.583 9.079 1.00 95.06 194 GLU A C 1
ATOM 1549 O O . GLU A 1 194 ? -0.320 0.122 8.071 1.00 95.06 194 GLU A O 1
ATOM 1554 N N . ARG A 1 195 ? -1.940 1.367 9.027 1.00 93.88 195 ARG A N 1
ATOM 1555 C CA . ARG A 1 195 ? -2.571 1.799 7.776 1.00 93.88 195 ARG A CA 1
ATOM 1556 C C . ARG A 1 195 ? -1.629 2.676 6.953 1.00 93.88 195 ARG A C 1
ATOM 1558 O O . ARG A 1 195 ? -1.528 2.484 5.747 1.00 93.88 195 ARG A O 1
ATOM 1565 N N . LEU A 1 196 ? -0.916 3.605 7.593 1.00 95.06 196 LEU A N 1
ATOM 1566 C CA . LEU A 1 196 ? 0.083 4.456 6.942 1.00 95.06 196 LEU A CA 1
ATOM 1567 C C . LEU A 1 196 ? 1.177 3.610 6.279 1.00 95.06 196 LEU A C 1
ATOM 1569 O O . LEU A 1 196 ? 1.473 3.818 5.104 1.00 95.06 196 LEU A O 1
ATOM 1573 N N . LEU A 1 197 ? 1.739 2.638 7.006 1.00 95.06 197 LEU A N 1
ATOM 1574 C CA . LEU A 1 197 ? 2.751 1.731 6.465 1.00 95.06 197 LEU A CA 1
ATOM 1575 C C . LEU A 1 197 ? 2.190 0.849 5.346 1.00 95.06 197 LEU A C 1
ATOM 1577 O O . LEU A 1 197 ? 2.826 0.731 4.306 1.00 95.06 197 LEU A O 1
ATOM 1581 N N . SER A 1 198 ? 0.989 0.291 5.505 1.00 90.12 198 SER A N 1
ATOM 1582 C CA . SER A 1 198 ? 0.386 -0.559 4.472 1.00 90.12 198 SER A CA 1
ATOM 1583 C C . SER A 1 198 ? 0.106 0.197 3.171 1.00 90.12 198 SER A C 1
ATOM 1585 O O . SER A 1 198 ? 0.256 -0.378 2.098 1.00 90.12 198 SER A O 1
ATOM 1587 N N . THR A 1 199 ? -0.317 1.460 3.254 1.00 87.88 199 THR A N 1
ATOM 1588 C CA . THR A 1 199 ? -0.687 2.255 2.074 1.00 87.88 199 THR A CA 1
ATOM 1589 C C . THR A 1 199 ? 0.528 2.895 1.406 1.00 87.88 199 THR A C 1
ATOM 1591 O O . THR A 1 199 ? 0.601 2.940 0.184 1.00 87.88 199 THR A O 1
ATOM 1594 N N . TYR A 1 200 ? 1.479 3.409 2.190 1.00 89.00 200 TYR A N 1
ATOM 1595 C CA . TYR A 1 200 ? 2.549 4.276 1.680 1.00 89.00 200 TYR A CA 1
ATOM 1596 C C . TYR A 1 200 ? 3.965 3.737 1.919 1.00 89.00 200 TYR A C 1
ATOM 1598 O O . TYR A 1 200 ? 4.925 4.270 1.353 1.00 89.00 200 TYR A O 1
ATOM 1606 N N . GLY A 1 201 ? 4.122 2.699 2.744 1.00 86.19 201 GLY A N 1
ATOM 1607 C CA . GLY A 1 201 ? 5.409 2.061 3.027 1.00 86.19 201 GLY A CA 1
ATOM 1608 C C . GLY A 1 201 ? 6.104 1.513 1.776 1.00 86.19 201 GLY A C 1
ATOM 1609 O O . GLY A 1 201 ? 7.267 1.866 1.540 1.00 86.19 201 GLY A O 1
ATOM 1610 N N . PRO A 1 202 ? 5.402 0.759 0.901 1.00 79.12 202 PRO A N 1
ATOM 1611 C CA . PRO A 1 202 ? 5.973 0.271 -0.354 1.00 79.12 202 PRO A CA 1
ATOM 1612 C C . PRO A 1 202 ? 6.504 1.410 -1.234 1.00 79.12 202 PRO A C 1
ATOM 1614 O O . PRO A 1 202 ? 7.630 1.338 -1.730 1.00 79.12 202 PRO A O 1
ATOM 1617 N N . SER A 1 203 ? 5.746 2.506 -1.333 1.00 78.88 203 SER A N 1
ATOM 1618 C CA . SER A 1 203 ? 6.087 3.685 -2.137 1.00 78.88 203 SER A CA 1
ATOM 1619 C C . SER A 1 203 ? 7.296 4.464 -1.610 1.00 78.88 203 SER A C 1
ATOM 1621 O O . SER A 1 203 ? 7.866 5.264 -2.347 1.00 78.88 203 SER A O 1
ATOM 1623 N N . GLY A 1 204 ? 7.682 4.281 -0.340 1.00 82.31 204 GLY A N 1
ATOM 1624 C CA . GLY A 1 204 ? 8.738 5.082 0.294 1.00 82.31 204 GLY A CA 1
ATOM 1625 C C . GLY A 1 204 ? 8.392 6.574 0.380 1.00 82.31 204 GLY A C 1
ATOM 1626 O O . GLY A 1 204 ? 9.278 7.414 0.448 1.00 82.31 204 GLY A O 1
ATOM 1627 N N . CYS A 1 205 ? 7.103 6.924 0.326 1.00 86.38 205 CYS A N 1
ATOM 1628 C CA . CYS A 1 205 ? 6.637 8.316 0.355 1.00 86.38 205 CYS A CA 1
ATOM 1629 C C . CYS A 1 205 ? 6.235 8.782 1.762 1.00 86.38 205 CYS A C 1
ATOM 1631 O O . CYS A 1 205 ? 5.698 9.878 1.923 1.00 86.38 205 CYS A O 1
ATOM 1633 N N . VAL A 1 206 ? 6.449 7.951 2.784 1.00 94.00 206 VAL A N 1
ATOM 1634 C CA . VAL A 1 206 ? 6.092 8.287 4.161 1.00 94.00 206 VAL A CA 1
ATOM 1635 C C . VAL A 1 206 ? 7.145 9.215 4.739 1.00 94.00 206 VAL A C 1
ATOM 1637 O O . VAL A 1 206 ? 8.282 8.808 4.945 1.00 94.00 206 VAL A O 1
ATOM 1640 N N . SER A 1 207 ? 6.758 10.444 5.064 1.00 96.00 207 SER A N 1
ATOM 1641 C CA . SER A 1 207 ? 7.624 11.392 5.770 1.00 96.00 207 SER A CA 1
ATOM 1642 C C . SER A 1 207 ? 7.730 11.075 7.267 1.00 96.00 207 SER A C 1
ATOM 1644 O O . SER A 1 207 ? 6.781 10.591 7.888 1.00 96.00 207 SER A O 1
ATOM 1646 N N . PHE A 1 208 ? 8.853 11.449 7.888 1.00 97.06 208 PHE A N 1
ATOM 1647 C CA . PHE A 1 208 ? 9.044 11.321 9.340 1.00 97.06 208 PHE A CA 1
ATOM 1648 C C . PHE A 1 208 ? 7.923 11.998 10.146 1.00 97.06 208 PHE A C 1
ATOM 1650 O O . PHE A 1 208 ? 7.474 11.470 11.160 1.00 97.06 208 PHE A O 1
ATOM 1657 N N . SER A 1 209 ? 7.425 13.147 9.674 1.00 96.38 209 SER A N 1
ATOM 1658 C CA . SER A 1 209 ? 6.330 13.866 10.333 1.00 96.38 209 SER A CA 1
ATOM 1659 C C . SER A 1 209 ? 5.031 13.058 10.356 1.00 96.38 209 SER A C 1
ATOM 1661 O O . SER A 1 209 ? 4.323 13.100 11.356 1.00 96.38 209 SER A O 1
ATOM 1663 N N . GLN A 1 210 ? 4.712 12.321 9.285 1.00 95.94 210 GLN A N 1
ATOM 1664 C CA . GLN A 1 210 ? 3.520 11.466 9.231 1.00 95.94 210 GLN A CA 1
ATOM 1665 C C . GLN A 1 210 ? 3.658 10.257 10.157 1.00 95.94 210 GLN A C 1
ATOM 1667 O O . GLN A 1 210 ? 2.699 9.906 10.844 1.00 95.94 210 GLN A O 1
ATOM 1672 N N . VAL A 1 211 ? 4.854 9.657 10.221 1.00 96.25 211 VAL A N 1
ATOM 1673 C CA . VAL A 1 211 ? 5.163 8.606 11.203 1.00 96.25 211 VAL A CA 1
ATOM 1674 C C . VAL A 1 211 ? 4.939 9.133 12.614 1.00 96.25 211 VAL A C 1
ATOM 1676 O O . VAL A 1 211 ? 4.162 8.560 13.365 1.00 96.25 211 VAL A O 1
ATOM 1679 N N . MET A 1 212 ? 5.542 10.270 12.959 1.00 95.62 212 MET A N 1
ATOM 1680 C CA . MET A 1 212 ? 5.412 10.828 14.301 1.00 95.62 212 MET A CA 1
ATOM 1681 C C . MET A 1 212 ? 3.961 11.187 14.634 1.00 95.62 212 MET A C 1
ATOM 1683 O O . MET A 1 212 ? 3.469 10.852 15.705 1.00 95.62 212 MET A O 1
ATOM 1687 N N . GLN A 1 213 ? 3.244 11.813 13.699 1.00 94.12 213 GLN A N 1
ATOM 1688 C CA . GLN A 1 213 ? 1.843 12.177 13.888 1.00 94.12 213 GLN A CA 1
ATOM 1689 C C . GLN A 1 213 ? 0.970 10.944 14.148 1.00 94.12 213 GLN A C 1
ATOM 1691 O O . GLN A 1 213 ? 0.188 10.946 15.092 1.00 94.12 213 GLN A O 1
ATOM 1696 N N . THR A 1 214 ? 1.114 9.886 13.349 1.00 94.25 214 THR A N 1
ATOM 1697 C CA . THR A 1 214 ? 0.317 8.658 13.509 1.00 94.25 214 THR A CA 1
ATOM 1698 C C . THR A 1 214 ? 0.663 7.883 14.778 1.00 94.25 214 THR A C 1
ATOM 1700 O O . THR A 1 214 ? -0.246 7.329 15.395 1.00 94.25 214 THR A O 1
ATOM 1703 N N . LEU A 1 215 ? 1.927 7.905 15.214 1.00 93.44 215 LEU A N 1
ATOM 1704 C CA . LEU A 1 215 ? 2.357 7.357 16.507 1.00 93.44 215 LEU A CA 1
ATOM 1705 C C . LEU A 1 215 ? 1.831 8.175 17.698 1.00 93.44 215 LEU A C 1
ATOM 1707 O O . LEU A 1 215 ? 1.543 7.622 18.752 1.00 93.44 215 LEU A O 1
ATOM 1711 N N . MET A 1 216 ? 1.659 9.490 17.551 1.00 90.56 216 MET A N 1
ATOM 1712 C CA . MET A 1 216 ? 1.111 10.347 18.612 1.00 90.56 216 MET A CA 1
ATOM 1713 C C . MET A 1 216 ? -0.423 10.314 18.700 1.00 90.56 216 MET A C 1
ATOM 1715 O O . MET A 1 216 ? -0.987 10.755 19.699 1.00 90.56 216 MET A O 1
ATOM 1719 N N . MET A 1 217 ? -1.120 9.829 17.668 1.00 85.81 217 MET A N 1
ATOM 1720 C CA . MET A 1 217 ? -2.589 9.823 17.626 1.00 85.81 217 MET A CA 1
ATOM 1721 C C . MET A 1 217 ? -3.232 8.721 18.490 1.00 85.81 217 MET A C 1
ATOM 1723 O O . MET A 1 217 ? -4.387 8.889 18.896 1.00 85.81 217 MET A O 1
ATOM 1727 N N . SER A 1 218 ? -2.505 7.649 18.831 1.00 65.81 218 SER A N 1
ATOM 1728 C CA . SER A 1 218 ? -3.018 6.469 19.560 1.00 65.81 218 SER A CA 1
ATOM 1729 C C . SER A 1 218 ? -3.535 6.730 20.963 1.00 65.81 218 SER A C 1
ATOM 1731 O O . SER A 1 218 ? -4.449 6.039 21.400 1.00 65.81 218 SER A O 1
ATOM 1733 N N . ASP A 1 219 ? -3.013 7.733 21.662 1.00 54.94 219 ASP A N 1
ATOM 1734 C CA . ASP A 1 219 ? -3.400 7.967 23.062 1.00 54.94 219 ASP A CA 1
ATOM 1735 C C . ASP A 1 219 ? -4.715 8.746 23.175 1.00 54.94 219 ASP A C 1
ATOM 1737 O O . ASP A 1 219 ? -5.250 8.990 24.256 1.00 54.94 219 ASP A O 1
ATOM 1741 N N . SER A 1 220 ? -5.272 9.134 22.030 1.00 54.34 220 SER A N 1
ATOM 1742 C CA . SER A 1 220 ? -6.500 9.896 21.940 1.00 54.34 220 SER A CA 1
ATOM 1743 C C . SER A 1 220 ? -7.643 9.066 21.363 1.00 54.34 220 SER A C 1
ATOM 1745 O O . SER A 1 220 ? -8.418 9.550 20.540 1.00 54.34 220 SER A O 1
ATOM 1747 N N . GLY A 1 221 ? -7.852 7.853 21.887 1.00 51.88 221 GLY A N 1
ATOM 1748 C CA . GLY A 1 221 ? -9.145 7.158 21.761 1.00 51.88 221 GLY A CA 1
ATOM 1749 C C . GLY A 1 221 ? -10.346 8.049 22.149 1.00 51.88 221 GLY A C 1
ATOM 1750 O O . GLY A 1 221 ? -11.471 7.822 21.717 1.00 51.88 221 GLY A O 1
ATOM 1751 N N . PHE A 1 222 ? -10.093 9.146 22.875 1.00 49.41 222 PHE A N 1
ATOM 1752 C CA . PHE A 1 222 ? -11.055 10.205 23.181 1.00 49.41 222 PHE A CA 1
ATOM 1753 C C . PHE A 1 222 ? -11.262 11.266 22.077 1.00 49.41 222 PHE A C 1
ATOM 1755 O O . PHE A 1 222 ? -12.296 11.939 22.050 1.00 49.41 222 PHE A O 1
ATOM 1762 N N . LEU A 1 223 ? -10.312 11.446 21.151 1.00 48.94 223 LEU A N 1
ATOM 1763 C CA . LEU A 1 223 ? -10.409 12.447 20.085 1.00 48.94 223 LEU A CA 1
ATOM 1764 C C . LEU A 1 223 ? -10.982 11.919 18.770 1.00 48.94 223 LEU A C 1
ATOM 1766 O O . LEU A 1 223 ? -11.528 12.720 18.020 1.00 48.94 223 LEU A O 1
ATOM 1770 N N . ALA A 1 224 ? -10.988 10.611 18.504 1.00 48.28 224 ALA A N 1
ATOM 1771 C CA . ALA A 1 224 ? -11.763 10.076 17.375 1.00 48.28 224 ALA A CA 1
ATOM 1772 C C . ALA A 1 224 ? -13.284 10.291 17.562 1.00 48.28 224 ALA A C 1
ATOM 1774 O O . ALA A 1 224 ? -14.002 10.484 16.587 1.00 48.28 224 ALA A O 1
ATOM 1775 N N . SER A 1 225 ? -13.757 10.398 18.813 1.00 46.66 225 SER A N 1
ATOM 1776 C CA . SER A 1 225 ? -15.139 10.804 19.130 1.00 46.66 225 SER A CA 1
ATOM 1777 C C . SER A 1 225 ? -15.364 12.325 19.114 1.00 46.66 225 SER A C 1
ATOM 1779 O O . SER A 1 225 ? -16.504 12.778 19.125 1.00 46.66 225 SER A O 1
ATOM 1781 N N . SER A 1 226 ? -14.306 13.142 19.061 1.00 42.03 226 SER A N 1
ATOM 1782 C CA . SER A 1 226 ? -14.412 14.613 18.979 1.00 42.03 226 SER A CA 1
ATOM 1783 C C . SER A 1 226 ? -13.795 15.217 17.710 1.00 42.03 226 SER A C 1
ATOM 1785 O O . SER A 1 226 ? -13.823 16.437 17.523 1.00 42.03 226 SER A O 1
ATOM 1787 N N . SER A 1 227 ? -13.337 14.370 16.779 1.00 42.31 227 SER A N 1
ATOM 1788 C CA . SER A 1 227 ? -13.111 14.704 15.371 1.00 42.31 227 SER A CA 1
ATOM 1789 C C . SER A 1 227 ? -14.376 14.574 14.508 1.00 42.31 227 SER A C 1
ATOM 1791 O O . SER A 1 227 ? -14.365 15.058 13.375 1.00 42.31 227 SER A O 1
ATOM 1793 N N . LEU A 1 228 ? -15.526 14.240 15.123 1.00 45.69 228 LEU A N 1
ATOM 1794 C CA . LEU A 1 228 ? -16.726 15.082 14.977 1.00 45.69 228 LEU A CA 1
ATOM 1795 C C . LEU A 1 228 ? -16.407 16.495 15.497 1.00 45.69 228 LEU A C 1
ATOM 1797 O O . LEU A 1 228 ? -17.014 17.026 16.429 1.00 45.69 228 LEU A O 1
ATOM 1801 N N . ARG A 1 229 ? -15.406 17.131 14.881 1.00 45.50 229 ARG A N 1
ATOM 1802 C CA . ARG A 1 229 ? -15.201 18.557 14.962 1.00 45.50 229 ARG A CA 1
ATOM 1803 C C . ARG A 1 229 ? -16.502 19.114 14.463 1.00 45.50 229 ARG A C 1
ATOM 1805 O O . ARG A 1 229 ? -16.763 19.021 13.270 1.00 45.50 229 ARG A O 1
ATOM 1812 N N . ARG A 1 230 ? -17.285 19.657 15.400 1.00 40.78 230 ARG A N 1
ATOM 1813 C CA . ARG A 1 230 ? -18.005 20.919 15.262 1.00 40.78 230 ARG A CA 1
ATOM 1814 C C . ARG A 1 230 ? -18.004 21.359 13.801 1.00 40.78 230 ARG A C 1
ATOM 1816 O O . ARG A 1 230 ? -17.278 22.280 13.422 1.00 40.78 230 ARG A O 1
ATOM 1823 N N . SER A 1 231 ? -18.850 20.711 13.002 1.00 37.69 231 SER A N 1
ATOM 1824 C CA . SER A 1 231 ? -19.589 21.452 12.009 1.00 37.69 231 SER A CA 1
ATOM 1825 C C . SER A 1 231 ? -20.197 22.559 12.846 1.00 37.69 231 SER A C 1
ATOM 1827 O O . SER A 1 231 ? -21.032 22.324 13.722 1.00 37.69 231 SER A O 1
ATOM 1829 N N . ARG A 1 232 ? -19.610 23.754 12.749 1.00 43.41 232 ARG A N 1
ATOM 1830 C CA . ARG A 1 232 ? -20.307 24.950 13.174 1.00 43.41 232 ARG A CA 1
ATOM 1831 C C . ARG A 1 232 ? -21.656 24.798 12.491 1.00 43.41 232 ARG A C 1
ATOM 1833 O O . ARG A 1 232 ? -21.679 24.807 11.265 1.00 43.41 232 ARG A O 1
ATOM 1840 N N . ASN A 1 233 ? -22.725 24.655 13.270 1.00 39.28 233 ASN A N 1
ATOM 1841 C CA . ASN A 1 233 ? -24.095 24.908 12.842 1.00 39.28 233 ASN A CA 1
ATOM 1842 C C . ASN A 1 233 ? -24.193 26.379 12.393 1.00 39.28 233 ASN A C 1
ATOM 1844 O O . ASN A 1 233 ? -24.884 27.191 12.994 1.00 39.28 233 ASN A O 1
ATOM 1848 N N . ARG A 1 234 ? -23.424 26.764 11.374 1.00 41.97 234 ARG A N 1
ATOM 1849 C CA . ARG A 1 234 ? -23.736 27.880 10.514 1.00 41.97 234 ARG A CA 1
ATOM 1850 C C . ARG A 1 234 ? -24.848 27.325 9.659 1.00 41.97 234 ARG A C 1
ATOM 1852 O O . ARG A 1 234 ? -24.622 26.432 8.846 1.00 41.97 234 ARG A O 1
ATOM 1859 N N . SER A 1 235 ? -26.053 27.802 9.938 1.00 49.22 235 SER A N 1
ATOM 1860 C CA . SER A 1 235 ? -27.167 27.670 9.017 1.00 49.22 235 SER A CA 1
ATOM 1861 C C . SER A 1 235 ? -26.654 27.961 7.606 1.00 49.22 235 SER A C 1
ATOM 1863 O O . SER A 1 235 ? -25.900 28.918 7.414 1.00 49.22 235 SER A O 1
ATOM 1865 N N . ALA A 1 236 ? -27.049 27.153 6.622 1.00 57.16 236 ALA A N 1
ATOM 1866 C CA . ALA A 1 236 ? -26.719 27.395 5.217 1.00 57.16 236 ALA A CA 1
ATOM 1867 C C . ALA A 1 236 ? -27.132 28.812 4.750 1.00 57.16 236 ALA A C 1
ATOM 1869 O O . ALA A 1 236 ? -26.624 29.298 3.744 1.00 57.16 236 ALA A O 1
ATOM 1870 N N . ALA A 1 237 ? -28.003 29.492 5.506 1.00 66.75 237 ALA A N 1
ATOM 1871 C CA . ALA A 1 237 ? -28.404 30.877 5.287 1.00 66.75 237 ALA A CA 1
ATOM 1872 C C . ALA A 1 237 ? -27.319 31.932 5.606 1.00 66.75 237 ALA A C 1
ATOM 1874 O O . ALA A 1 237 ? -27.399 33.036 5.077 1.00 66.75 237 ALA A O 1
ATOM 1875 N N . ASP A 1 238 ? -26.305 31.619 6.424 1.00 60.81 238 ASP A N 1
ATOM 1876 C CA . ASP A 1 238 ? -25.306 32.597 6.903 1.00 60.81 238 ASP A CA 1
ATOM 1877 C C . ASP A 1 238 ? -24.007 32.626 6.079 1.00 60.81 238 ASP A C 1
ATOM 1879 O O . ASP A 1 238 ? -23.044 33.310 6.440 1.00 60.81 238 ASP A O 1
ATOM 1883 N N . ILE A 1 239 ? -23.933 31.874 4.978 1.00 69.56 239 ILE A N 1
ATOM 1884 C CA . ILE A 1 239 ? -22.802 31.946 4.048 1.00 69.56 239 ILE A CA 1
ATOM 1885 C C . ILE A 1 239 ? -23.154 33.009 2.999 1.00 69.56 239 ILE A C 1
ATOM 1887 O O . ILE A 1 239 ? -23.999 32.736 2.145 1.00 69.56 239 ILE A O 1
ATOM 1891 N N . PRO A 1 240 ? -22.552 34.218 3.034 1.00 67.12 240 PRO A N 1
ATOM 1892 C CA . PRO A 1 240 ? -22.789 35.225 2.012 1.00 67.12 240 PRO A CA 1
ATOM 1893 C C . PRO A 1 240 ? -22.319 34.666 0.675 1.00 67.12 240 PRO A C 1
ATOM 1895 O O . PRO A 1 240 ? -21.128 34.495 0.413 1.00 67.12 240 PRO A O 1
ATOM 1898 N N . LEU A 1 241 ? -23.295 34.318 -0.148 1.00 65.94 241 LEU A N 1
ATOM 1899 C CA . LEU A 1 241 ? -23.074 33.847 -1.494 1.00 65.94 241 LEU A CA 1
ATOM 1900 C C . LEU A 1 241 ? -22.425 34.977 -2.313 1.00 65.94 241 LEU A C 1
ATOM 1902 O O . LEU A 1 241 ? -22.942 36.097 -2.289 1.00 65.94 241 LEU A O 1
ATOM 1906 N N . PRO A 1 242 ? -21.331 34.714 -3.053 1.00 69.75 242 PRO A N 1
ATOM 1907 C CA . PRO A 1 242 ? -20.730 35.725 -3.911 1.00 69.75 242 PRO A CA 1
ATOM 1908 C C . PRO A 1 242 ? -21.758 36.217 -4.950 1.00 69.75 242 PRO A C 1
ATOM 1910 O O . PRO A 1 242 ? -22.601 35.415 -5.395 1.00 69.75 242 PRO A O 1
ATOM 1913 N N . PRO A 1 243 ? -21.721 37.518 -5.308 1.00 77.38 243 PRO A N 1
ATOM 1914 C CA . PRO A 1 243 ? -22.653 38.119 -6.252 1.00 77.38 243 PRO A CA 1
ATOM 1915 C C . PRO A 1 243 ? -22.678 37.338 -7.568 1.00 77.38 243 PRO A C 1
ATOM 1917 O O . PRO A 1 243 ? -21.669 36.795 -8.006 1.00 77.38 243 PRO A O 1
ATOM 1920 N N . VAL A 1 244 ? -23.842 37.284 -8.219 1.00 66.25 244 VAL A N 1
ATOM 1921 C CA . VAL A 1 244 ? -24.072 36.493 -9.447 1.00 66.25 244 VAL A CA 1
ATOM 1922 C C . VAL A 1 244 ? -23.070 36.827 -10.565 1.00 66.25 244 VAL A C 1
ATOM 1924 O O . VAL A 1 244 ? -22.749 35.957 -11.367 1.00 66.25 244 VAL A O 1
ATOM 1927 N N . ALA A 1 245 ? -22.520 38.045 -10.576 1.00 71.25 245 ALA A N 1
ATOM 1928 C CA . ALA A 1 245 ? -21.484 38.467 -11.517 1.00 71.25 245 ALA A CA 1
ATOM 1929 C C . ALA A 1 245 ? -20.152 37.701 -11.368 1.00 71.25 245 ALA A C 1
ATOM 1931 O O . ALA A 1 245 ? -19.459 37.505 -12.361 1.00 71.25 245 ALA A O 1
ATOM 1932 N N . ASP A 1 246 ? -19.835 37.210 -10.166 1.00 59.09 246 ASP A N 1
ATOM 1933 C CA . ASP A 1 246 ? -18.605 36.456 -9.879 1.00 59.09 246 ASP A CA 1
ATOM 1934 C C . ASP A 1 246 ? -18.787 34.943 -10.077 1.00 59.09 246 ASP A C 1
ATOM 1936 O O . ASP A 1 246 ? -17.838 34.167 -9.975 1.00 59.09 246 ASP A O 1
ATOM 1940 N N . ARG A 1 247 ? -20.009 34.500 -10.398 1.00 57.12 247 ARG A N 1
ATOM 1941 C CA . ARG A 1 247 ? -20.336 33.103 -10.709 1.00 57.12 247 ARG A CA 1
ATOM 1942 C C . ARG A 1 247 ? -20.236 32.817 -12.201 1.00 57.12 247 ARG A C 1
ATOM 1944 O O . ARG A 1 247 ? -21.101 32.143 -12.757 1.00 57.12 247 ARG A O 1
ATOM 1951 N N . LEU A 1 248 ? -19.205 33.332 -12.864 1.00 47.62 248 LEU A N 1
ATOM 1952 C CA . LEU A 1 248 ? -18.876 32.842 -14.195 1.00 47.62 248 LEU A CA 1
ATOM 1953 C C . LEU A 1 248 ? -18.319 31.427 -14.019 1.00 47.62 248 LEU A C 1
ATOM 1955 O O . LEU A 1 248 ? -17.260 31.269 -13.408 1.00 47.62 248 LEU A O 1
ATOM 1959 N N . PRO A 1 249 ? -19.032 30.383 -14.475 1.00 43.12 249 PRO A N 1
ATOM 1960 C CA . PRO A 1 249 ? -18.515 29.038 -14.363 1.00 43.12 249 PRO A CA 1
ATOM 1961 C C . PRO A 1 249 ? -17.231 28.986 -15.188 1.00 43.12 249 PRO A C 1
ATOM 1963 O O . PRO A 1 249 ? -17.222 29.353 -16.365 1.00 43.12 249 PRO A O 1
ATOM 1966 N N . PHE A 1 250 ? -16.136 28.574 -14.553 1.00 41.88 250 PHE A N 1
ATOM 1967 C CA . PHE A 1 250 ? -14.849 28.366 -15.205 1.00 41.88 250 PHE A CA 1
ATOM 1968 C C . PHE A 1 250 ? -14.947 27.115 -16.096 1.00 41.88 250 PHE A C 1
ATOM 1970 O O . PHE A 1 250 ? -14.377 26.068 -15.812 1.00 41.88 250 PHE A O 1
ATOM 1977 N N . TYR A 1 251 ? -15.741 27.200 -17.163 1.00 46.19 251 TYR A N 1
ATOM 1978 C CA . TYR A 1 251 ? -15.730 26.252 -18.266 1.00 46.19 251 TYR A CA 1
ATOM 1979 C C . TYR A 1 251 ? -14.602 26.666 -19.206 1.00 46.19 251 TYR A C 1
ATOM 1981 O O . TYR A 1 251 ? -14.837 27.201 -20.286 1.00 46.19 251 TYR A O 1
ATOM 1989 N N . GLU A 1 252 ? -13.357 26.428 -18.799 1.00 51.31 252 GLU A N 1
ATOM 1990 C CA . GLU A 1 252 ? -12.315 26.220 -19.799 1.00 51.31 252 GLU A CA 1
ATOM 1991 C C . GLU A 1 252 ? -12.569 24.828 -20.399 1.00 51.31 252 GLU A C 1
ATOM 1993 O O . GLU A 1 252 ? -12.514 23.832 -19.669 1.00 51.31 252 GLU A O 1
ATOM 1998 N N . PRO A 1 253 ? -12.916 24.709 -21.695 1.00 58.38 253 PRO A N 1
ATOM 1999 C CA . PRO A 1 253 ? -13.176 23.407 -22.288 1.00 58.38 253 PRO A CA 1
ATOM 2000 C C . PRO A 1 253 ? -11.901 22.566 -22.188 1.00 58.38 253 PRO A C 1
ATOM 2002 O O . PRO A 1 253 ? -10.836 22.987 -22.651 1.00 58.38 253 PRO A O 1
ATOM 2005 N N . ARG A 1 254 ? -12.004 21.394 -21.545 1.00 56.66 254 ARG A N 1
ATOM 2006 C CA . ARG A 1 254 ? -10.861 20.512 -21.284 1.00 56.66 254 ARG A CA 1
ATOM 2007 C C . ARG A 1 254 ? -10.110 20.238 -22.590 1.00 56.66 254 ARG A C 1
ATOM 2009 O O . ARG A 1 254 ? -10.687 19.748 -23.560 1.00 56.66 254 ARG A O 1
ATOM 2016 N N . ARG A 1 255 ? -8.818 20.574 -22.616 1.00 67.31 255 ARG A N 1
ATOM 2017 C CA . ARG A 1 255 ? -7.930 20.259 -23.742 1.00 67.31 255 ARG A CA 1
ATOM 2018 C C . ARG A 1 255 ? -7.823 18.743 -23.885 1.00 67.31 255 ARG A C 1
ATOM 2020 O O . ARG A 1 255 ? -7.801 18.025 -22.889 1.00 67.31 255 ARG A O 1
ATOM 2027 N N . ASN A 1 256 ? -7.725 18.264 -25.121 1.00 59.19 256 ASN A N 1
ATOM 2028 C CA . ASN A 1 256 ? -7.460 16.855 -25.390 1.00 59.19 256 ASN A CA 1
ATOM 2029 C C . ASN A 1 256 ? -6.086 16.474 -24.782 1.00 59.19 256 ASN A C 1
ATOM 2031 O O . ASN A 1 256 ? -5.088 17.096 -25.161 1.00 59.19 256 ASN A O 1
ATOM 2035 N N . PRO A 1 257 ? -6.009 15.491 -23.860 1.00 58.00 257 PRO A N 1
ATOM 2036 C CA . PRO A 1 257 ? -4.779 15.167 -23.129 1.00 58.00 257 PRO A CA 1
ATOM 2037 C C . PRO A 1 257 ? -3.669 14.584 -24.014 1.00 58.00 257 PRO A C 1
ATOM 2039 O O . PRO A 1 257 ? -2.508 14.589 -23.615 1.00 58.00 257 PRO A O 1
ATOM 2042 N N . VAL A 1 258 ? -4.003 14.113 -25.221 1.00 55.69 258 VAL A N 1
ATOM 2043 C CA . VAL A 1 258 ? -3.031 13.543 -26.165 1.00 55.69 258 VAL A CA 1
ATOM 2044 C C . VAL A 1 258 ? -2.436 14.617 -27.077 1.00 55.69 258 VAL A C 1
ATOM 2046 O O . VAL A 1 258 ? -1.255 14.565 -27.403 1.00 55.69 258 VAL A O 1
ATOM 2049 N N . THR A 1 259 ? -3.225 15.616 -27.484 1.00 71.88 259 THR A N 1
ATOM 2050 C CA . THR A 1 259 ? -2.797 16.588 -28.507 1.00 71.88 259 THR A CA 1
ATOM 2051 C C . THR A 1 259 ? -2.499 17.982 -27.965 1.00 71.88 259 THR A C 1
ATOM 2053 O O . THR A 1 259 ? -1.898 18.777 -28.682 1.00 71.88 259 THR A O 1
ATOM 2056 N N . TRP A 1 260 ? -2.935 18.314 -26.740 1.00 63.72 260 TRP A N 1
ATOM 2057 C CA . TRP A 1 260 ? -2.810 19.641 -26.100 1.00 63.72 260 TRP A CA 1
ATOM 2058 C C . TRP A 1 260 ? -3.340 20.832 -26.923 1.00 63.72 260 TRP A C 1
ATOM 2060 O O . TRP A 1 260 ? -3.188 21.995 -26.530 1.00 63.72 260 TRP A O 1
ATOM 2070 N N . SER A 1 261 ? -4.001 20.558 -28.048 1.00 68.75 261 SER A N 1
ATOM 2071 C CA . SER A 1 261 ? -4.534 21.554 -28.966 1.00 68.75 261 SER A CA 1
ATOM 2072 C C . SER A 1 261 ? -5.722 22.288 -28.335 1.00 68.75 261 SER A C 1
ATOM 2074 O O . SER A 1 261 ? -6.535 21.649 -27.658 1.00 68.75 261 SER A O 1
ATOM 2076 N N . PRO A 1 262 ? -5.858 23.609 -28.559 1.00 70.00 262 PRO A N 1
ATOM 2077 C CA . PRO A 1 262 ? -7.012 24.362 -28.082 1.00 70.00 262 PRO A CA 1
ATOM 2078 C C . PRO A 1 262 ? -8.312 23.782 -28.670 1.00 70.00 262 PRO A C 1
ATOM 2080 O O . PRO A 1 262 ? -8.301 23.305 -29.810 1.00 70.00 262 PRO A O 1
ATOM 2083 N N . PRO A 1 263 ? -9.420 23.792 -27.906 1.00 61.03 263 PRO A N 1
ATOM 2084 C CA . PRO A 1 263 ? -10.696 23.231 -28.340 1.00 61.03 263 PRO A CA 1
ATOM 2085 C C . PRO A 1 263 ? -11.147 23.926 -29.628 1.00 61.03 263 PRO A C 1
ATOM 2087 O O . PRO A 1 263 ? -11.392 25.133 -29.641 1.00 61.03 263 PRO A O 1
ATOM 2090 N N . GLN A 1 264 ? -11.214 23.181 -30.735 1.00 62.66 264 GLN A N 1
ATOM 2091 C CA . GLN A 1 264 ? -11.736 23.732 -31.981 1.00 62.66 264 GLN A CA 1
ATOM 2092 C C . GLN A 1 264 ? -13.254 23.921 -31.836 1.00 62.66 264 GLN A C 1
ATOM 2094 O O . GLN A 1 264 ? -13.937 22.982 -31.420 1.00 62.66 264 GLN A O 1
ATOM 2099 N N . PRO A 1 265 ? -13.808 25.102 -32.168 1.00 54.41 265 PRO A N 1
ATOM 2100 C CA . PRO A 1 265 ? -15.250 25.294 -32.175 1.00 54.41 265 PRO A CA 1
ATOM 2101 C C . PRO A 1 265 ? -15.864 24.341 -33.204 1.00 54.41 265 PRO A C 1
ATOM 2103 O O . PRO A 1 265 ? -15.496 24.380 -34.380 1.00 54.41 265 PRO A O 1
ATOM 2106 N N . LEU A 1 266 ? -16.770 23.470 -32.751 1.00 50.66 266 LEU A N 1
ATOM 2107 C CA . LEU A 1 266 ? -17.472 22.492 -33.584 1.00 50.66 266 LEU A CA 1
ATOM 2108 C C . LEU A 1 266 ? -18.225 23.217 -34.704 1.00 50.66 266 LEU A C 1
ATOM 2110 O O . LEU A 1 266 ? -19.314 23.757 -34.517 1.00 50.66 266 LEU A O 1
ATOM 2114 N N . LYS A 1 267 ? -17.613 23.258 -35.887 1.00 46.38 267 LYS A N 1
ATOM 2115 C CA . LYS A 1 267 ? -18.178 23.880 -37.078 1.00 46.38 267 LYS A CA 1
ATOM 2116 C C . LYS A 1 267 ? -19.017 22.837 -37.820 1.00 46.38 267 LYS A C 1
ATOM 2118 O O . LYS A 1 267 ? -18.487 22.034 -38.576 1.00 46.38 267 LYS A O 1
ATOM 2123 N N . GLY A 1 268 ? -20.333 22.890 -37.619 1.00 48.56 268 GLY A N 1
ATOM 2124 C CA . GLY A 1 268 ? -21.293 22.563 -38.677 1.00 48.56 268 GLY A CA 1
ATOM 2125 C C . GLY A 1 268 ? -21.685 21.102 -38.902 1.00 48.56 268 GLY A C 1
ATOM 2126 O O . GLY A 1 268 ? -21.899 20.732 -40.052 1.00 48.56 268 GLY A O 1
ATOM 2127 N N . LEU A 1 269 ? -21.880 20.295 -37.858 1.00 41.84 269 LEU A N 1
ATOM 2128 C CA . LEU A 1 269 ? -22.715 19.094 -37.987 1.00 41.84 269 LEU A CA 1
ATOM 2129 C C . LEU A 1 269 ? -24.017 19.308 -37.203 1.00 41.84 269 LEU A C 1
ATOM 2131 O O . LEU A 1 269 ? -23.947 19.486 -35.985 1.00 41.84 269 LEU A O 1
ATOM 2135 N N . PRO A 1 270 ? -25.194 19.337 -37.863 1.00 43.22 270 PRO A N 1
ATOM 2136 C CA . PRO A 1 270 ? -26.478 19.370 -37.180 1.00 43.22 270 PRO A CA 1
ATOM 2137 C C . PRO A 1 270 ? -26.702 18.001 -36.540 1.00 43.22 270 PRO A C 1
ATOM 2139 O O . PRO A 1 270 ? -27.310 17.104 -37.115 1.00 43.22 270 PRO A O 1
ATOM 2142 N N . VAL A 1 271 ? -26.136 17.823 -35.354 1.00 49.16 271 VAL A N 1
ATOM 2143 C CA . VAL A 1 271 ? -26.375 16.648 -34.536 1.00 49.16 271 VAL A CA 1
ATOM 2144 C C . VAL A 1 271 ? -27.713 16.872 -33.846 1.00 49.16 271 VAL A C 1
ATOM 2146 O O . VAL A 1 271 ? -27.832 17.698 -32.941 1.00 49.16 271 VAL A O 1
ATOM 2149 N N . ASN A 1 272 ? -28.743 16.184 -34.333 1.00 56.38 272 ASN A N 1
ATOM 2150 C CA . ASN A 1 272 ? -30.059 16.189 -33.719 1.00 56.38 272 ASN A CA 1
ATOM 2151 C C . ASN A 1 272 ? -29.910 15.657 -32.276 1.00 56.38 272 ASN A C 1
ATOM 2153 O O . ASN A 1 272 ? -29.438 14.530 -32.099 1.00 56.38 272 ASN A O 1
ATOM 2157 N N . PRO A 1 273 ? -30.252 16.432 -31.229 1.00 59.47 273 PRO A N 1
ATOM 2158 C CA . PRO A 1 273 ? -29.995 16.051 -29.835 1.00 59.47 273 PRO A CA 1
ATOM 2159 C C . PRO A 1 273 ? -30.686 14.739 -29.426 1.00 59.47 273 PRO A C 1
ATOM 2161 O O . PRO A 1 273 ? -30.251 14.077 -28.485 1.00 59.47 273 PRO A O 1
ATOM 2164 N N . GLN A 1 274 ? -31.724 14.324 -30.157 1.00 57.28 274 GLN A N 1
ATOM 2165 C CA . GLN A 1 274 ? -32.399 13.042 -29.955 1.00 57.28 274 GLN A CA 1
ATOM 2166 C C . GLN A 1 274 ? -31.572 11.839 -30.439 1.00 57.28 274 GLN A C 1
ATOM 2168 O O . GLN A 1 274 ? -31.645 10.778 -29.821 1.00 57.28 274 GLN A O 1
ATOM 2173 N N . ASP A 1 275 ? -30.726 11.997 -31.461 1.00 56.22 275 ASP A N 1
ATOM 2174 C CA . ASP A 1 275 ? -29.922 10.895 -32.007 1.00 56.22 275 ASP A CA 1
ATOM 2175 C C . ASP A 1 275 ? -28.711 10.574 -31.120 1.00 56.22 275 ASP A C 1
ATOM 2177 O O . ASP A 1 275 ? -28.334 9.411 -30.984 1.00 56.22 275 ASP A O 1
ATOM 2181 N N . VAL A 1 276 ? -28.147 11.572 -30.427 1.00 58.19 276 VAL A N 1
ATOM 2182 C CA . VAL A 1 276 ? -27.061 11.360 -29.445 1.00 58.19 276 VAL A CA 1
ATOM 2183 C C . VAL A 1 276 ? -27.574 10.613 -28.221 1.00 58.19 276 VAL A C 1
ATOM 2185 O O . VAL A 1 276 ? -26.918 9.688 -27.748 1.00 58.19 276 VAL A O 1
ATOM 2188 N N . LEU A 1 277 ? -28.775 10.958 -27.746 1.00 52.78 277 LEU A N 1
ATOM 2189 C CA . LEU A 1 277 ? -29.434 10.253 -26.647 1.00 52.78 277 LEU A CA 1
ATOM 2190 C C . LEU A 1 277 ? -29.782 8.808 -27.030 1.00 52.78 277 LEU A C 1
ATOM 2192 O O . LEU A 1 277 ? -29.555 7.897 -26.237 1.00 52.78 277 LEU A O 1
ATOM 2196 N N . GLN A 1 278 ? -30.261 8.568 -28.255 1.00 53.94 278 GLN A N 1
ATOM 2197 C CA . GLN A 1 278 ? -30.562 7.210 -28.716 1.00 53.94 278 GLN A CA 1
ATOM 2198 C C . GLN A 1 278 ? -29.314 6.359 -28.985 1.00 53.94 278 GLN A C 1
ATOM 2200 O O . GLN A 1 278 ? -29.365 5.149 -28.771 1.00 53.94 278 GLN A O 1
ATOM 2205 N N . HIS A 1 279 ? -28.201 6.953 -29.424 1.00 50.97 279 HIS A N 1
ATOM 2206 C CA . HIS A 1 279 ? -26.947 6.221 -29.629 1.00 50.97 279 HIS A CA 1
ATOM 2207 C C . HIS A 1 279 ? -26.180 5.962 -28.327 1.00 50.97 279 HIS A C 1
ATOM 2209 O O . HIS A 1 279 ? -25.610 4.882 -28.181 1.00 50.97 279 HIS A O 1
ATOM 2215 N N . ALA A 1 280 ? -26.219 6.880 -27.356 1.00 50.22 280 ALA A N 1
ATOM 2216 C CA . ALA A 1 280 ? -25.634 6.657 -26.032 1.00 50.22 280 ALA A CA 1
ATOM 2217 C C . ALA A 1 280 ? -26.365 5.548 -25.251 1.00 50.22 280 ALA A C 1
ATOM 2219 O O . ALA A 1 280 ? -25.729 4.783 -24.533 1.00 50.22 280 ALA A O 1
ATOM 2220 N N . LEU A 1 281 ? -27.682 5.402 -25.445 1.00 50.59 281 LEU A N 1
ATOM 2221 C CA . LEU A 1 281 ? -28.496 4.355 -24.811 1.00 50.59 281 LEU A CA 1
ATOM 2222 C C . LEU A 1 281 ? -28.448 2.987 -25.521 1.00 50.59 281 LEU A C 1
ATOM 2224 O O . LEU A 1 281 ? -28.959 2.012 -24.977 1.00 50.59 281 LEU A O 1
ATOM 2228 N N . LYS A 1 282 ? -27.861 2.890 -26.724 1.00 43.81 282 LYS A N 1
ATOM 2229 C CA . LYS A 1 282 ? -27.788 1.644 -27.520 1.00 43.81 282 LYS A CA 1
ATOM 2230 C C . LYS A 1 282 ? -26.410 0.971 -27.520 1.00 43.81 282 LYS A C 1
ATOM 2232 O O . LYS A 1 282 ? -26.239 -0.041 -28.198 1.00 43.81 282 LYS A O 1
ATOM 2237 N N . LEU A 1 283 ? -25.432 1.491 -26.777 1.00 41.72 283 LEU A N 1
ATOM 2238 C CA . LEU A 1 283 ? -24.175 0.774 -26.553 1.00 41.72 283 LEU A CA 1
ATOM 2239 C C . LEU A 1 283 ? -24.418 -0.372 -25.553 1.00 41.72 283 LEU A C 1
ATOM 2241 O O . LEU A 1 283 ? -24.965 -0.121 -24.478 1.00 41.72 283 LEU A O 1
ATOM 2245 N N . PRO A 1 284 ? -24.036 -1.622 -25.870 1.00 42.66 284 PRO A N 1
ATOM 2246 C CA . PRO A 1 284 ? -24.292 -2.778 -25.018 1.00 42.66 284 PRO A CA 1
ATOM 2247 C C . PRO A 1 284 ? -23.318 -2.791 -23.828 1.00 42.66 284 PRO A C 1
ATOM 2249 O O . PRO A 1 284 ? -22.408 -3.607 -23.774 1.00 42.66 284 PRO A O 1
ATOM 2252 N N . LEU A 1 285 ? -23.484 -1.872 -22.871 1.00 49.09 285 LEU A N 1
ATOM 2253 C CA . LEU A 1 285 ? -22.741 -1.887 -21.600 1.00 49.09 285 LEU A CA 1
ATOM 2254 C C . LEU A 1 285 ? -23.345 -2.860 -20.570 1.00 49.09 285 LEU A C 1
ATOM 2256 O O . LEU A 1 285 ? -22.675 -3.214 -19.608 1.00 49.09 285 LEU A O 1
ATOM 2260 N N . ALA A 1 286 ? -24.583 -3.322 -20.778 1.00 46.19 286 ALA A N 1
ATOM 2261 C CA . ALA A 1 286 ? -25.260 -4.262 -19.878 1.00 46.19 286 ALA A CA 1
ATOM 2262 C C . ALA A 1 286 ? -24.890 -5.742 -20.119 1.00 46.19 286 ALA A C 1
ATOM 2264 O O . ALA A 1 286 ? -25.137 -6.580 -19.257 1.00 46.19 286 ALA A O 1
ATOM 2265 N N . ALA A 1 287 ? -24.268 -6.079 -21.256 1.00 50.12 287 ALA A N 1
ATOM 2266 C CA . ALA A 1 287 ? -23.988 -7.475 -21.610 1.00 50.12 287 ALA A CA 1
ATOM 2267 C C . ALA A 1 287 ? -22.969 -8.155 -20.667 1.00 50.12 287 ALA A C 1
ATOM 2269 O O . ALA A 1 287 ? -23.064 -9.356 -20.437 1.00 50.12 287 ALA A O 1
ATOM 2270 N N . ASP A 1 288 ? -22.051 -7.391 -20.062 1.00 51.41 288 ASP A N 1
ATOM 2271 C CA . ASP A 1 288 ? -21.014 -7.906 -19.146 1.00 51.41 288 ASP A CA 1
ATOM 2272 C C . ASP A 1 288 ? -21.492 -8.124 -17.697 1.00 51.41 288 ASP A C 1
ATOM 2274 O O . ASP A 1 288 ? -20.749 -8.663 -16.868 1.00 51.41 288 ASP A O 1
ATOM 2278 N N . LEU A 1 289 ? -22.708 -7.687 -17.353 1.00 57.97 289 LEU A N 1
ATOM 2279 C CA . LEU A 1 289 ? -23.334 -8.003 -16.062 1.00 57.97 289 LEU A CA 1
ATOM 2280 C C . LEU A 1 289 ? -24.195 -9.273 -16.147 1.00 57.97 289 LEU A C 1
ATOM 2282 O O . LEU A 1 289 ? -24.276 -10.013 -15.171 1.00 57.97 289 LEU A O 1
ATOM 2286 N N . ASP A 1 290 ? -24.752 -9.580 -17.323 1.00 56.69 290 ASP A N 1
ATOM 2287 C CA . ASP A 1 290 ? -25.557 -10.789 -17.552 1.00 56.69 290 ASP A CA 1
ATOM 2288 C C . ASP A 1 290 ? -24.723 -12.068 -17.756 1.00 56.69 290 ASP A C 1
ATOM 2290 O O . ASP A 1 290 ? -25.236 -13.177 -17.581 1.00 56.69 290 ASP A O 1
ATOM 2294 N N . LEU A 1 291 ? -23.436 -11.940 -18.100 1.00 54.84 291 LEU A N 1
ATOM 2295 C CA . LEU A 1 291 ? -22.553 -13.082 -18.372 1.00 54.84 291 LEU A CA 1
ATOM 2296 C C . LEU A 1 291 ? -22.242 -13.931 -17.126 1.00 54.84 291 LEU A C 1
ATOM 2298 O O . LEU A 1 291 ? -22.114 -15.145 -17.258 1.00 54.84 291 LEU A O 1
ATOM 2302 N N . ASP A 1 292 ? -22.233 -13.343 -15.926 1.00 52.62 292 ASP A N 1
ATOM 2303 C CA . ASP A 1 292 ? -22.060 -14.097 -14.671 1.00 52.62 292 ASP A CA 1
ATOM 2304 C C . ASP A 1 292 ? -23.395 -14.630 -14.110 1.00 52.62 292 ASP A C 1
ATOM 2306 O O . ASP A 1 292 ? -23.413 -15.597 -13.351 1.00 52.62 292 ASP A O 1
ATOM 2310 N N . ARG A 1 293 ? -24.539 -14.056 -14.516 1.00 54.53 293 ARG A N 1
ATOM 2311 C CA . ARG A 1 293 ? -25.872 -14.446 -14.015 1.00 54.53 293 ARG A CA 1
ATOM 2312 C C . ARG A 1 293 ? -26.415 -15.723 -14.675 1.00 54.53 293 ARG A C 1
ATOM 2314 O O . ARG A 1 293 ? -27.319 -16.353 -14.136 1.00 54.53 293 ARG A O 1
ATOM 2321 N N . ARG A 1 294 ? -25.876 -16.130 -15.833 1.00 50.69 294 ARG A N 1
ATOM 2322 C CA . ARG A 1 294 ? -26.360 -17.288 -16.619 1.00 50.69 294 ARG A CA 1
ATOM 2323 C C . ARG A 1 294 ? -25.591 -18.600 -16.442 1.00 50.69 294 ARG A C 1
ATOM 2325 O O . ARG A 1 294 ? -26.014 -19.597 -17.016 1.00 50.69 294 ARG A O 1
ATOM 2332 N N . VAL A 1 295 ? -24.518 -18.645 -15.651 1.00 50.22 295 VAL A N 1
ATOM 2333 C CA . VAL A 1 295 ? -23.694 -19.867 -15.499 1.00 50.22 295 VAL A CA 1
ATOM 2334 C C . VAL A 1 295 ? -24.230 -20.835 -14.420 1.00 50.22 295 VAL A C 1
ATOM 2336 O O . VAL A 1 295 ? -23.705 -21.930 -14.265 1.00 50.22 295 VAL A O 1
ATOM 2339 N N . GLY A 1 296 ? -25.312 -20.498 -13.706 1.00 50.28 296 GLY A N 1
ATOM 2340 C CA . GLY A 1 296 ? -25.836 -21.319 -12.598 1.00 50.28 296 GLY A CA 1
ATOM 2341 C C . GLY A 1 296 ? -27.110 -22.136 -12.857 1.00 50.28 296 GLY A C 1
ATOM 2342 O O . GLY A 1 296 ? -27.543 -22.850 -11.962 1.00 50.28 296 GLY A O 1
ATOM 2343 N N . SER A 1 297 ? -27.746 -22.043 -14.030 1.00 47.91 297 SER A N 1
ATOM 2344 C CA . SER A 1 297 ? -29.087 -22.622 -14.245 1.00 47.91 297 SER A CA 1
ATOM 2345 C C . SER A 1 297 ? -29.070 -23.855 -15.157 1.00 47.91 297 SER A C 1
ATOM 2347 O O . SER A 1 297 ? -29.701 -23.872 -16.209 1.00 47.91 297 SER A O 1
ATOM 2349 N N . GLU A 1 298 ? -28.352 -24.905 -14.753 1.00 49.41 298 GLU A N 1
ATOM 2350 C CA . GLU A 1 298 ? -28.601 -26.266 -15.252 1.00 49.41 298 GLU A CA 1
ATOM 2351 C C . GLU A 1 298 ? -29.081 -27.157 -14.099 1.00 49.41 298 GLU A C 1
ATOM 2353 O O . GLU A 1 298 ? -28.310 -27.790 -13.388 1.00 49.41 298 GLU A O 1
ATOM 2358 N N . VAL A 1 299 ? -30.403 -27.112 -13.913 1.00 49.12 299 VAL A N 1
ATOM 2359 C CA . VAL A 1 299 ? -31.325 -28.182 -13.494 1.00 49.12 299 VAL A CA 1
ATOM 2360 C C . VAL A 1 299 ? -30.693 -29.338 -12.705 1.00 49.12 299 VAL A C 1
ATOM 2362 O O . VAL A 1 299 ? -30.384 -30.402 -13.241 1.00 49.12 299 VAL A O 1
ATOM 2365 N N . GLY A 1 300 ? -30.607 -29.151 -11.392 1.00 50.47 300 GLY A N 1
ATOM 2366 C CA . GLY A 1 300 ? -30.561 -30.232 -10.417 1.00 50.47 300 GLY A CA 1
ATOM 2367 C C . GLY A 1 300 ? -31.488 -29.871 -9.264 1.00 50.47 300 GLY A C 1
ATOM 2368 O O . GLY A 1 300 ? -31.122 -29.039 -8.440 1.00 50.47 300 GLY A O 1
ATOM 2369 N N . ASP A 1 301 ? -32.685 -30.466 -9.234 1.00 49.47 301 ASP A N 1
ATOM 2370 C CA . ASP A 1 301 ? -33.720 -30.302 -8.198 1.00 49.47 301 ASP A CA 1
ATOM 2371 C C . ASP A 1 301 ? -33.271 -30.887 -6.845 1.00 49.47 301 ASP A C 1
ATOM 2373 O O . ASP A 1 301 ? -33.833 -31.846 -6.318 1.00 49.47 301 ASP A O 1
ATOM 2377 N N . THR A 1 302 ? -32.217 -30.326 -6.268 1.00 49.91 302 THR A N 1
ATOM 2378 C CA . THR A 1 302 ? -31.879 -30.516 -4.861 1.00 49.91 302 THR A CA 1
ATOM 2379 C C . THR A 1 302 ? -32.353 -29.284 -4.111 1.00 49.91 302 THR A C 1
ATOM 2381 O O . THR A 1 302 ? -31.729 -28.233 -4.201 1.00 49.91 302 THR A O 1
ATOM 2384 N N . GLU A 1 303 ? -33.447 -29.427 -3.357 1.00 53.50 303 GLU A N 1
ATOM 2385 C CA . GLU A 1 303 ? -34.083 -28.430 -2.469 1.00 53.50 303 GLU A CA 1
ATOM 2386 C C . GLU A 1 303 ? -33.172 -27.911 -1.323 1.00 53.50 303 GLU A C 1
ATOM 2388 O O . GLU A 1 303 ? -33.634 -27.469 -0.274 1.00 53.50 303 GLU A O 1
ATOM 2393 N N . GLY A 1 304 ? -31.851 -27.954 -1.482 1.00 53.03 304 GLY A N 1
ATOM 2394 C CA . GLY A 1 304 ? -30.867 -27.641 -0.456 1.00 53.03 304 GLY A CA 1
ATOM 2395 C C . GLY A 1 304 ? -30.122 -26.343 -0.728 1.00 53.03 304 GLY A C 1
ATOM 2396 O O . GLY A 1 304 ? -28.945 -26.387 -1.055 1.00 53.03 304 GLY A O 1
ATOM 2397 N N . GLY A 1 305 ? -30.795 -25.207 -0.531 1.00 58.16 305 GLY A N 1
ATOM 2398 C CA . GLY A 1 305 ? -30.155 -23.919 -0.246 1.00 58.16 305 GLY A CA 1
ATOM 2399 C C . GLY A 1 305 ? -29.295 -23.343 -1.369 1.00 58.16 305 GLY A C 1
ATOM 2400 O O . GLY A 1 305 ? -28.069 -23.423 -1.317 1.00 58.16 305 GLY A O 1
ATOM 2401 N N . ASP A 1 306 ? -29.949 -22.660 -2.308 1.00 52.44 306 ASP A N 1
ATOM 2402 C CA . ASP A 1 306 ? -29.330 -21.773 -3.298 1.00 52.44 306 ASP A CA 1
ATOM 2403 C C . ASP A 1 306 ? -28.774 -20.513 -2.603 1.00 52.44 306 ASP A C 1
ATOM 2405 O O . ASP A 1 306 ? -29.315 -19.408 -2.651 1.00 52.44 306 ASP A O 1
ATOM 2409 N N . GLY A 1 307 ? -27.734 -20.719 -1.798 1.00 61.09 307 GLY A N 1
ATOM 2410 C CA . GLY A 1 307 ? -26.964 -19.664 -1.174 1.00 61.09 307 GLY A CA 1
ATOM 2411 C C . GLY A 1 307 ? -25.836 -19.290 -2.112 1.00 61.09 307 GLY A C 1
ATOM 2412 O O . GLY A 1 307 ? -24.756 -19.872 -2.010 1.00 61.09 307 GLY A O 1
ATOM 2413 N N . CYS A 1 308 ? -26.059 -18.304 -2.988 1.00 72.00 308 CYS A N 1
ATOM 2414 C CA . CYS A 1 308 ? -24.958 -17.560 -3.596 1.00 72.00 308 CYS A CA 1
ATOM 2415 C C . CYS A 1 308 ? -23.945 -17.257 -2.492 1.00 72.00 308 CYS A C 1
ATOM 2417 O O . CYS A 1 308 ? -24.282 -16.609 -1.496 1.00 72.00 308 CYS A O 1
ATOM 2419 N N . SER A 1 309 ? -22.730 -17.790 -2.632 1.00 83.94 309 SER A N 1
ATOM 2420 C CA . SER A 1 309 ? -21.700 -17.640 -1.613 1.00 83.94 309 SER A CA 1
ATOM 2421 C C . SER A 1 309 ? -21.547 -16.156 -1.292 1.00 83.94 309 SER A C 1
ATOM 2423 O O . SER A 1 309 ? -21.453 -15.321 -2.193 1.00 83.94 309 SER A O 1
ATOM 2425 N N . LEU A 1 310 ? -21.502 -15.817 -0.004 1.00 83.44 310 LEU A N 1
ATOM 2426 C CA . LEU A 1 310 ? -21.264 -14.459 0.495 1.00 83.44 310 LEU A CA 1
ATOM 2427 C C . LEU A 1 310 ? -20.082 -13.784 -0.237 1.00 83.44 310 LEU A C 1
ATOM 2429 O O . LEU A 1 310 ? -20.103 -12.589 -0.528 1.00 83.44 310 LEU A O 1
ATOM 2433 N N . ALA A 1 311 ? -19.069 -14.576 -0.605 1.00 87.12 311 ALA A N 1
ATOM 2434 C CA . ALA A 1 311 ? -17.915 -14.132 -1.378 1.00 87.12 311 ALA A CA 1
ATOM 2435 C C . ALA A 1 311 ? -18.272 -13.622 -2.787 1.00 87.12 311 ALA A C 1
ATOM 2437 O O . ALA A 1 311 ? -17.700 -12.625 -3.236 1.00 87.12 311 ALA A O 1
ATOM 2438 N N . ASP A 1 312 ? -19.216 -14.262 -3.475 1.00 90.88 312 ASP A N 1
ATOM 2439 C CA . ASP A 1 312 ? -19.653 -13.869 -4.816 1.00 90.88 312 ASP A CA 1
ATOM 2440 C C . ASP A 1 312 ? -20.543 -12.627 -4.757 1.00 90.88 312 ASP A C 1
ATOM 2442 O O . ASP A 1 312 ? -20.347 -11.697 -5.544 1.00 90.88 312 ASP A O 1
ATOM 2446 N N . LYS A 1 313 ? -21.407 -12.529 -3.735 1.00 91.88 313 LYS A N 1
ATOM 2447 C CA . LYS A 1 313 ? -22.147 -11.293 -3.439 1.00 91.88 313 LYS A CA 1
ATOM 2448 C C . LYS A 1 313 ? -21.181 -10.126 -3.208 1.00 91.88 313 LYS A C 1
ATOM 2450 O O . LYS A 1 313 ? -21.343 -9.059 -3.799 1.00 91.88 313 LYS A O 1
ATOM 2455 N N . PHE A 1 314 ? -20.111 -10.330 -2.437 1.00 93.19 314 PHE A N 1
ATOM 2456 C CA . PHE A 1 314 ? -19.096 -9.295 -2.235 1.00 93.19 314 PHE A CA 1
ATOM 2457 C C . PHE A 1 314 ? -18.340 -8.923 -3.512 1.00 93.19 31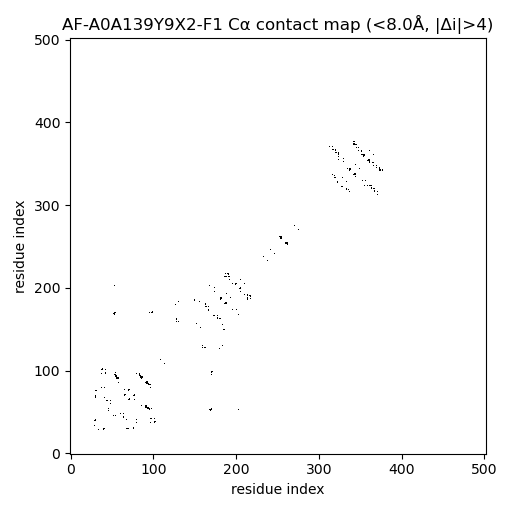4 PHE A C 1
ATOM 2459 O O . PHE A 1 314 ? -18.060 -7.743 -3.724 1.00 93.19 314 PHE A O 1
ATOM 2466 N N . ARG A 1 315 ? -18.010 -9.886 -4.380 1.00 94.25 315 ARG A N 1
ATOM 2467 C CA . ARG A 1 315 ? -17.380 -9.597 -5.680 1.00 94.25 315 ARG A CA 1
ATOM 2468 C C . ARG A 1 315 ? -18.291 -8.755 -6.572 1.00 94.25 315 ARG A C 1
ATOM 2470 O O . ARG A 1 315 ? -17.821 -7.763 -7.130 1.00 94.25 315 ARG A O 1
ATOM 2477 N N . LEU A 1 316 ? -19.578 -9.098 -6.644 1.00 95.56 316 LEU A N 1
ATOM 2478 C CA . LEU A 1 316 ? -20.578 -8.341 -7.398 1.00 95.56 316 LEU A CA 1
ATOM 2479 C C . LEU A 1 316 ? -20.692 -6.899 -6.883 1.00 95.56 316 LEU A C 1
ATOM 2481 O O . LEU A 1 316 ? -20.602 -5.953 -7.664 1.00 95.56 316 LEU A O 1
ATOM 2485 N N . LEU A 1 317 ? -20.795 -6.717 -5.565 1.00 97.00 317 LEU A N 1
ATOM 2486 C CA . LEU A 1 317 ? -20.885 -5.392 -4.947 1.00 97.00 317 LEU A CA 1
ATOM 2487 C C . LEU A 1 317 ? -19.625 -4.542 -5.197 1.00 97.00 317 LEU A C 1
ATOM 2489 O O . LEU A 1 317 ? -19.745 -3.359 -5.516 1.00 97.00 317 LEU A O 1
ATOM 2493 N N . LYS A 1 318 ? -18.415 -5.128 -5.150 1.00 96.69 318 LYS A N 1
ATOM 2494 C CA . LYS A 1 318 ? -17.175 -4.418 -5.540 1.00 96.69 318 LYS A CA 1
ATOM 2495 C C . LYS A 1 318 ? -17.217 -3.961 -6.994 1.00 96.69 318 LYS A C 1
ATOM 2497 O O . LYS A 1 318 ? -16.841 -2.825 -7.278 1.00 96.69 318 LYS A O 1
ATOM 2502 N N . LYS A 1 319 ? -17.675 -4.831 -7.901 1.00 96.88 319 LYS A N 1
ATOM 2503 C CA . LYS A 1 319 ? -17.810 -4.527 -9.333 1.00 96.88 319 LYS A CA 1
ATOM 2504 C C . LYS A 1 319 ? -18.791 -3.372 -9.547 1.00 96.88 319 LYS A C 1
ATOM 2506 O O . LYS A 1 319 ? -18.451 -2.434 -10.260 1.00 96.88 319 LYS A O 1
ATOM 2511 N N . LEU A 1 320 ? -19.946 -3.380 -8.874 1.00 97.56 320 LEU A N 1
ATOM 2512 C CA . LEU A 1 320 ? -20.926 -2.288 -8.939 1.00 97.56 320 LEU A CA 1
ATOM 2513 C C . LEU A 1 320 ? -20.345 -0.952 -8.457 1.00 97.56 320 LEU A C 1
ATOM 2515 O O . LEU A 1 320 ? -20.495 0.057 -9.145 1.00 97.56 320 LEU A O 1
ATOM 2519 N N . VAL A 1 321 ? -19.633 -0.940 -7.323 1.00 97.88 321 VAL A N 1
ATOM 2520 C CA . VAL A 1 321 ? -18.979 0.277 -6.805 1.00 97.88 321 VAL A CA 1
ATOM 2521 C C . VAL A 1 321 ? -17.920 0.797 -7.782 1.00 97.88 321 VAL A C 1
ATOM 2523 O O . VAL A 1 321 ? -17.875 1.994 -8.057 1.00 97.88 321 VAL A O 1
ATOM 2526 N N . ALA A 1 322 ? -17.085 -0.085 -8.340 1.00 97.31 322 ALA A N 1
ATOM 2527 C CA . ALA A 1 322 ? -16.063 0.302 -9.312 1.00 97.31 322 ALA A CA 1
ATOM 2528 C C . ALA A 1 322 ? -16.682 0.881 -10.595 1.00 97.31 322 ALA A C 1
ATOM 2530 O O . ALA A 1 322 ? -16.228 1.912 -11.091 1.00 97.31 322 ALA A O 1
ATOM 2531 N N . LEU A 1 323 ? -17.746 0.254 -11.108 1.00 97.12 323 LEU A N 1
ATOM 2532 C CA . LEU A 1 323 ? -18.464 0.732 -12.288 1.00 97.12 323 LEU A CA 1
ATOM 2533 C C . LEU A 1 323 ? -19.109 2.102 -12.045 1.00 97.12 323 LEU A C 1
ATOM 2535 O O . LEU A 1 323 ? -18.986 2.978 -12.902 1.00 97.12 323 LEU A O 1
ATOM 2539 N N . TYR A 1 324 ? -19.717 2.312 -10.876 1.00 97.94 324 TYR A N 1
ATOM 2540 C CA . TYR A 1 324 ? -20.282 3.603 -10.484 1.00 97.94 324 TYR A CA 1
ATOM 2541 C C . TYR A 1 324 ? -19.219 4.706 -10.413 1.00 97.94 324 TYR A C 1
ATOM 2543 O O . TYR A 1 324 ? -19.367 5.731 -11.070 1.00 97.94 324 T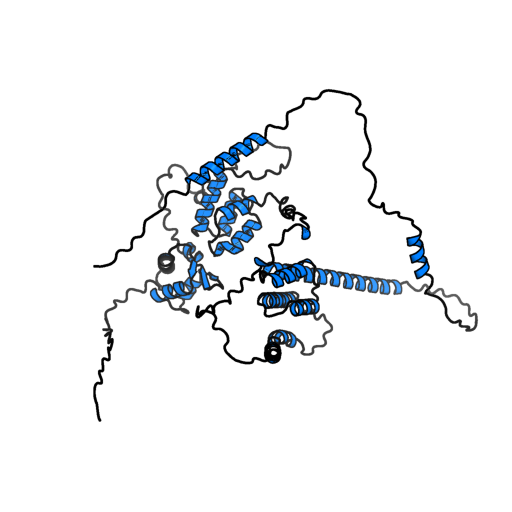YR A O 1
ATOM 2551 N N . LEU A 1 325 ? -18.101 4.471 -9.717 1.00 97.19 325 LEU A N 1
ATOM 2552 C CA . LEU A 1 325 ? -17.022 5.462 -9.597 1.00 97.19 325 LEU A CA 1
ATOM 2553 C C . LEU A 1 325 ? -16.286 5.741 -10.914 1.00 97.19 325 LEU A C 1
ATOM 2555 O O . LEU A 1 325 ? -15.655 6.784 -11.055 1.00 97.19 325 LEU A O 1
ATOM 2559 N N . SER A 1 326 ? -16.368 4.822 -11.879 1.00 96.00 326 SER A N 1
ATOM 2560 C CA . SER A 1 326 ? -15.867 5.023 -13.244 1.00 96.00 326 SER A CA 1
ATOM 2561 C C . SER A 1 326 ? -16.847 5.769 -14.165 1.00 96.00 326 SER A C 1
ATOM 2563 O O . SER A 1 326 ? -16.615 5.817 -15.372 1.00 96.00 326 SER A O 1
ATOM 2565 N N . GLU A 1 327 ? -17.953 6.293 -13.620 1.00 95.94 327 GLU A N 1
ATOM 2566 C CA . GLU A 1 327 ? -19.048 6.965 -14.341 1.00 95.94 327 GLU A CA 1
ATOM 2567 C C . GLU A 1 327 ? -19.723 6.085 -15.415 1.00 95.94 327 GLU A C 1
ATOM 2569 O O . GLU A 1 327 ? -20.441 6.571 -16.289 1.00 95.94 327 GLU A O 1
ATOM 2574 N N . ARG A 1 328 ? -19.526 4.759 -15.354 1.00 95.94 328 ARG A N 1
ATOM 2575 C CA . ARG A 1 328 ? -20.165 3.792 -16.265 1.00 95.94 328 ARG A CA 1
ATOM 2576 C C . ARG A 1 328 ? -21.578 3.409 -15.834 1.00 95.94 328 ARG A C 1
ATOM 2578 O O . ARG A 1 328 ? -22.323 2.866 -16.645 1.00 95.94 328 ARG A O 1
ATOM 2585 N N . LEU A 1 329 ? -21.938 3.683 -14.581 1.00 97.00 329 LEU A N 1
ATOM 2586 C CA . LEU A 1 329 ? -23.290 3.537 -14.045 1.00 97.00 329 LEU A CA 1
ATOM 2587 C C . LEU A 1 329 ? -23.777 4.890 -13.532 1.00 97.00 329 LEU A C 1
ATOM 2589 O O . LEU A 1 329 ? -23.059 5.568 -12.799 1.00 97.00 329 LEU A O 1
ATOM 2593 N N . SER A 1 330 ? -25.011 5.268 -13.870 1.00 97.69 330 SER A N 1
ATOM 2594 C CA . SER A 1 330 ? -25.641 6.446 -13.262 1.00 97.69 330 SER A CA 1
ATOM 2595 C C . SER A 1 330 ? -25.996 6.174 -11.797 1.00 97.69 330 SER A C 1
ATOM 2597 O O . SER A 1 330 ? -26.226 5.028 -11.411 1.00 97.69 330 SER A O 1
ATOM 2599 N N . ALA A 1 331 ? -26.136 7.215 -10.971 1.00 97.81 331 ALA A N 1
ATOM 2600 C CA . ALA A 1 331 ? -26.553 7.045 -9.575 1.00 97.81 331 ALA A CA 1
ATOM 2601 C C . ALA A 1 331 ? -27.924 6.367 -9.440 1.00 97.81 331 ALA A C 1
ATOM 2603 O O . ALA A 1 331 ? -28.143 5.570 -8.531 1.00 97.81 331 ALA A O 1
ATOM 2604 N N . THR A 1 332 ? -28.850 6.642 -10.363 1.00 97.69 332 THR A N 1
ATOM 2605 C CA . THR A 1 332 ? -30.165 5.989 -10.406 1.00 97.69 332 THR A CA 1
ATOM 2606 C C . THR A 1 332 ? -30.059 4.495 -10.704 1.00 97.69 332 THR A C 1
ATOM 2608 O O . THR A 1 332 ? -30.746 3.704 -10.060 1.00 97.69 332 THR A O 1
ATOM 2611 N N . GLN A 1 333 ? -29.180 4.099 -11.631 1.00 97.62 333 GLN A N 1
ATOM 2612 C CA . GLN A 1 333 ? -28.903 2.694 -11.925 1.00 97.62 333 GLN A CA 1
ATOM 2613 C C . GLN A 1 333 ? -28.193 2.027 -10.752 1.00 97.62 333 GLN A C 1
ATOM 2615 O O . GLN A 1 333 ? -28.654 0.999 -10.285 1.00 97.62 333 GLN A O 1
ATOM 2620 N N . PHE A 1 334 ? -27.150 2.648 -10.203 1.00 98.00 334 PHE A N 1
ATOM 2621 C CA . PHE A 1 334 ? -26.414 2.114 -9.060 1.00 98.00 334 PHE A CA 1
ATOM 2622 C C . PHE A 1 334 ? -27.325 1.847 -7.851 1.00 98.00 334 PHE A C 1
ATOM 2624 O O . PHE A 1 334 ? -27.274 0.771 -7.266 1.00 98.00 334 PHE A O 1
ATOM 2631 N N . ARG A 1 335 ? -28.234 2.776 -7.526 1.00 98.25 335 ARG A N 1
ATOM 2632 C CA . ARG A 1 335 ? -29.257 2.581 -6.482 1.00 98.25 335 ARG A CA 1
ATOM 2633 C C . ARG A 1 335 ? -30.181 1.403 -6.782 1.00 98.25 335 ARG A C 1
ATOM 2635 O O . ARG A 1 335 ? -30.501 0.645 -5.875 1.00 98.25 335 ARG A O 1
ATOM 2642 N N . LYS A 1 336 ? -30.614 1.261 -8.037 1.00 97.88 336 LYS A N 1
ATOM 2643 C CA . LYS A 1 336 ? -31.479 0.159 -8.469 1.00 97.88 336 LYS A CA 1
ATOM 2644 C C . LYS A 1 336 ? -30.765 -1.192 -8.336 1.00 97.88 336 LYS A C 1
ATOM 2646 O O . LYS A 1 336 ? -31.338 -2.104 -7.756 1.00 97.88 336 LYS A O 1
ATOM 2651 N N . GLU A 1 337 ? -29.523 -1.286 -8.808 1.00 97.62 337 GLU A N 1
ATOM 2652 C CA . GLU A 1 337 ? -28.701 -2.503 -8.730 1.00 97.62 337 GLU A CA 1
ATOM 2653 C C . GLU A 1 337 ? -28.391 -2.898 -7.278 1.00 97.62 337 GLU A C 1
ATOM 2655 O O . GLU A 1 337 ? -28.395 -4.076 -6.940 1.00 97.62 337 GLU A O 1
ATOM 2660 N N . LEU A 1 338 ? -28.176 -1.925 -6.384 1.00 97.19 338 LEU A N 1
ATOM 2661 C CA . LEU A 1 338 ? -28.001 -2.201 -4.954 1.00 97.19 338 LEU A CA 1
ATOM 2662 C C . LEU A 1 338 ? -29.264 -2.786 -4.316 1.00 97.19 338 LEU A C 1
ATOM 2664 O O . LEU A 1 338 ? -29.166 -3.747 -3.559 1.00 97.19 338 LEU A O 1
ATOM 2668 N N . VAL A 1 339 ? -30.439 -2.244 -4.647 1.00 96.75 339 VAL A N 1
ATOM 2669 C CA . VAL A 1 339 ? -31.722 -2.776 -4.162 1.00 96.75 339 VAL A CA 1
ATOM 2670 C C . VAL A 1 339 ? -31.978 -4.177 -4.721 1.00 96.75 339 VAL A C 1
ATOM 2672 O O . VAL A 1 339 ? -32.445 -5.036 -3.983 1.00 96.75 339 VAL A O 1
ATOM 2675 N N . GLU A 1 340 ? -31.634 -4.433 -5.987 1.00 96.06 340 GLU A N 1
ATOM 2676 C CA . GLU A 1 340 ? -31.738 -5.770 -6.591 1.00 96.06 340 GLU A CA 1
ATOM 2677 C C . GLU A 1 340 ? -30.771 -6.783 -5.949 1.00 96.06 340 GLU A C 1
ATOM 2679 O O . GLU A 1 340 ? -31.080 -7.968 -5.882 1.00 96.06 340 GLU A O 1
ATOM 2684 N N . ALA A 1 341 ? -29.635 -6.324 -5.414 1.00 95.38 341 ALA A N 1
ATOM 2685 C CA . ALA A 1 341 ? -28.687 -7.137 -4.650 1.00 95.38 341 ALA A CA 1
ATOM 2686 C C . ALA A 1 341 ? -29.035 -7.270 -3.147 1.00 95.38 341 ALA A C 1
ATOM 2688 O O . ALA A 1 341 ? -28.179 -7.677 -2.350 1.00 95.38 341 ALA A O 1
ATOM 2689 N N . ASP A 1 342 ? -30.259 -6.913 -2.742 1.00 95.12 342 ASP A N 1
ATOM 2690 C CA . ASP A 1 342 ? -30.725 -6.869 -1.350 1.00 95.12 342 ASP A CA 1
ATOM 2691 C C . ASP A 1 342 ? -29.845 -5.994 -0.437 1.00 95.12 342 ASP A C 1
ATOM 2693 O O . ASP A 1 342 ? -29.578 -6.353 0.710 1.00 95.12 342 ASP A O 1
ATOM 2697 N N . VAL A 1 343 ? -29.345 -4.859 -0.938 1.00 97.12 343 VAL A N 1
ATOM 2698 C CA . VAL A 1 343 ? -28.583 -3.882 -0.145 1.00 97.12 343 VAL A CA 1
ATOM 2699 C C . VAL A 1 343 ? -29.414 -2.609 0.044 1.00 97.12 343 VAL A C 1
ATOM 2701 O O . VAL A 1 343 ? -29.695 -1.901 -0.929 1.00 97.12 343 VAL A O 1
ATOM 2704 N N . PRO A 1 344 ? -29.809 -2.266 1.284 1.00 96.81 344 PRO A N 1
ATOM 2705 C CA . PRO A 1 344 ? -30.606 -1.081 1.545 1.00 96.81 344 PRO A CA 1
ATOM 2706 C C . PRO A 1 344 ? -29.757 0.179 1.358 1.00 96.81 344 PRO A C 1
ATOM 2708 O O . PRO A 1 344 ? -28.575 0.230 1.702 1.00 96.81 344 PRO A O 1
ATOM 2711 N N . ILE A 1 345 ? -30.378 1.238 0.843 1.00 97.81 345 ILE A N 1
ATOM 2712 C CA . ILE A 1 345 ? -29.712 2.530 0.676 1.00 97.81 345 ILE A CA 1
ATOM 2713 C C . ILE A 1 345 ? -29.714 3.251 2.027 1.00 97.81 345 ILE A C 1
ATOM 2715 O O . ILE A 1 345 ? -30.678 3.926 2.390 1.00 97.81 345 ILE A O 1
ATOM 2719 N N . THR A 1 346 ? -28.631 3.095 2.784 1.00 97.69 346 THR A N 1
ATOM 2720 C CA . THR A 1 346 ? -28.426 3.791 4.061 1.00 97.69 346 THR A CA 1
ATOM 2721 C C . THR A 1 346 ? -28.198 5.296 3.839 1.00 97.69 346 THR A C 1
ATOM 2723 O O . THR A 1 346 ? -27.736 5.701 2.768 1.00 97.69 346 THR A O 1
ATOM 2726 N N . PRO A 1 347 ? -28.475 6.167 4.831 1.00 97.62 347 PRO A N 1
ATOM 2727 C CA . PRO A 1 347 ? -28.223 7.608 4.706 1.00 97.62 347 PRO A CA 1
ATOM 2728 C C . PRO A 1 347 ? -26.734 7.934 4.499 1.00 97.62 347 PRO A C 1
ATOM 2730 O O . PRO A 1 347 ? -26.403 8.921 3.842 1.00 97.62 347 PRO A O 1
ATOM 2733 N N . GLU A 1 348 ? -25.835 7.094 5.024 1.00 97.31 348 GLU A N 1
ATOM 2734 C CA . GLU A 1 348 ? -24.390 7.174 4.783 1.00 97.31 348 GLU A CA 1
ATOM 2735 C C . GLU A 1 348 ? -24.079 6.957 3.296 1.00 97.31 348 GLU A C 1
ATOM 2737 O O . GLU A 1 348 ? -23.457 7.812 2.661 1.00 97.31 348 GLU A O 1
ATOM 2742 N N . LEU A 1 349 ? -24.588 5.866 2.713 1.00 97.69 349 LEU A N 1
ATOM 2743 C CA . LEU A 1 349 ? -24.403 5.551 1.298 1.00 97.69 349 LEU A CA 1
ATOM 2744 C C . LEU A 1 349 ? -25.041 6.608 0.389 1.00 97.69 349 LEU A C 1
ATOM 2746 O O . LEU A 1 349 ? -24.450 7.019 -0.605 1.00 97.69 349 LEU A O 1
ATOM 2750 N N . ASP A 1 350 ? -26.218 7.102 0.756 1.00 98.12 350 ASP A N 1
ATOM 2751 C CA . ASP A 1 350 ? -26.913 8.161 0.033 1.00 98.12 350 ASP A CA 1
ATOM 2752 C C . ASP A 1 350 ? -26.144 9.494 0.042 1.00 98.12 350 ASP A C 1
ATOM 2754 O O . ASP A 1 350 ? -26.102 10.203 -0.965 1.00 98.12 350 ASP A O 1
ATOM 2758 N N . THR A 1 351 ? -25.483 9.819 1.157 1.00 97.62 351 THR A N 1
ATOM 2759 C CA . THR A 1 351 ? -24.605 10.994 1.263 1.00 97.62 351 THR A CA 1
ATOM 2760 C C . THR A 1 351 ? -23.375 10.839 0.373 1.00 97.62 351 THR A C 1
ATOM 2762 O O . THR A 1 351 ? -23.006 11.784 -0.322 1.00 97.62 351 THR A O 1
ATOM 2765 N N . LEU A 1 352 ? -22.771 9.645 0.341 1.00 97.81 352 LEU A N 1
ATOM 2766 C CA . LEU A 1 352 ? -21.641 9.342 -0.541 1.00 97.81 352 LEU A CA 1
ATOM 2767 C C . LEU A 1 352 ? -22.032 9.459 -2.016 1.00 97.81 352 LEU A C 1
ATOM 2769 O O . LEU A 1 352 ? -21.309 10.094 -2.784 1.00 97.81 352 LEU A O 1
ATOM 2773 N N . ILE A 1 353 ? -23.186 8.906 -2.405 1.00 98.00 353 ILE A N 1
ATOM 2774 C CA . ILE A 1 353 ? -23.717 9.014 -3.770 1.00 98.00 353 ILE A CA 1
ATOM 2775 C C . ILE A 1 353 ? -23.878 10.489 -4.150 1.00 98.00 353 ILE A C 1
ATOM 2777 O O . ILE A 1 353 ? -23.321 10.906 -5.161 1.00 98.00 353 ILE A O 1
ATOM 2781 N N . ARG A 1 354 ? -24.545 11.293 -3.308 1.00 97.81 354 ARG A N 1
ATOM 2782 C CA . ARG A 1 354 ? -24.760 12.728 -3.561 1.00 97.81 354 ARG A CA 1
ATOM 2783 C C . ARG A 1 354 ? -23.459 13.533 -3.630 1.00 97.81 354 ARG A C 1
ATOM 2785 O O . ARG A 1 354 ? -23.343 14.428 -4.460 1.00 97.81 354 ARG A O 1
ATOM 2792 N N . ALA A 1 355 ? -22.481 13.223 -2.780 1.00 96.38 355 ALA A N 1
ATOM 2793 C CA . ALA A 1 355 ? -21.171 13.874 -2.807 1.00 96.38 355 ALA A CA 1
ATOM 2794 C C . ALA A 1 355 ? -20.391 13.534 -4.088 1.00 96.38 355 ALA A C 1
ATOM 2796 O O . ALA A 1 355 ? -19.778 14.413 -4.693 1.00 96.38 355 ALA A O 1
ATOM 2797 N N . HIS A 1 356 ? -20.448 12.275 -4.532 1.00 97.31 356 HIS A N 1
ATOM 2798 C CA . HIS A 1 356 ? -19.840 11.870 -5.795 1.00 97.31 356 HIS A CA 1
ATOM 2799 C C . HIS A 1 356 ? -20.540 12.524 -6.994 1.00 97.31 356 HIS A C 1
ATOM 2801 O O . HIS A 1 356 ? -19.846 13.003 -7.873 1.00 97.31 356 HIS A O 1
ATOM 2807 N N . GLU A 1 357 ? -21.872 12.638 -7.012 1.00 96.94 357 GLU A N 1
ATOM 2808 C CA . GLU A 1 357 ? -22.592 13.341 -8.091 1.00 96.94 357 GLU A CA 1
ATOM 2809 C C . GLU A 1 357 ? -22.258 14.839 -8.181 1.00 96.94 357 GLU A C 1
ATOM 2811 O O . GLU A 1 357 ? -22.340 15.422 -9.261 1.00 96.94 357 GLU A O 1
ATOM 2816 N N . ALA A 1 358 ? -21.915 15.478 -7.059 1.00 95.12 358 ALA A N 1
ATOM 2817 C CA . ALA A 1 358 ? -21.573 16.897 -7.033 1.00 95.12 358 ALA A CA 1
ATOM 2818 C C . ALA A 1 358 ? -20.155 17.168 -7.560 1.00 95.12 358 ALA A C 1
ATOM 2820 O O . ALA A 1 358 ? -19.962 18.079 -8.366 1.00 95.12 358 ALA A O 1
ATOM 2821 N N . ASP A 1 359 ? -19.179 16.370 -7.112 1.00 94.75 359 ASP A N 1
ATOM 2822 C CA . ASP A 1 359 ? -17.755 16.696 -7.257 1.00 94.75 359 ASP A CA 1
ATOM 2823 C C . ASP A 1 359 ? -16.927 15.611 -7.977 1.00 94.75 359 ASP A C 1
ATOM 2825 O O . ASP A 1 359 ? -15.718 15.779 -8.146 1.00 94.75 359 ASP A O 1
ATOM 2829 N N . ASN A 1 360 ? -17.525 14.470 -8.345 1.00 92.69 360 ASN A N 1
ATOM 2830 C CA . ASN A 1 360 ? -16.862 13.253 -8.851 1.00 92.69 360 ASN A CA 1
ATOM 2831 C C . ASN A 1 360 ? -15.666 12.802 -7.984 1.00 92.69 360 ASN A C 1
ATOM 2833 O O . ASN A 1 360 ? -14.730 12.158 -8.453 1.00 92.69 360 ASN A O 1
ATOM 2837 N N . SER A 1 361 ? -15.688 13.136 -6.690 1.00 89.88 361 SER A N 1
ATOM 2838 C CA . SER A 1 361 ? -14.573 12.944 -5.749 1.00 89.88 361 SER A CA 1
ATOM 2839 C C . SER A 1 361 ? -14.680 11.661 -4.914 1.00 89.88 361 SER A C 1
ATOM 2841 O O . SER A 1 361 ? -13.884 11.422 -4.003 1.00 89.88 361 SER A O 1
ATOM 2843 N N . GLY A 1 362 ? -15.677 10.826 -5.216 1.00 92.75 362 GLY A N 1
ATOM 2844 C CA . GLY A 1 362 ? -15.923 9.563 -4.520 1.00 92.75 362 GLY A CA 1
ATOM 2845 C C . GLY A 1 362 ? -14.714 8.623 -4.560 1.00 92.75 362 GLY A C 1
ATOM 2846 O O . GLY A 1 362 ? -14.194 8.300 -5.623 1.00 92.75 362 GLY A O 1
ATOM 2847 N N . GLN A 1 363 ? -14.280 8.163 -3.389 1.00 96.06 363 GLN A N 1
ATOM 2848 C CA . GLN A 1 363 ? -13.230 7.153 -3.260 1.00 96.06 363 GLN A CA 1
ATOM 2849 C C . GLN A 1 363 ? -13.846 5.752 -3.183 1.00 96.06 363 GLN A C 1
ATOM 2851 O O . GLN A 1 363 ? -14.915 5.572 -2.603 1.00 96.06 363 GLN A O 1
ATOM 2856 N N . PHE A 1 364 ? -13.145 4.738 -3.695 1.00 97.31 364 PHE A N 1
ATOM 2857 C CA . PHE A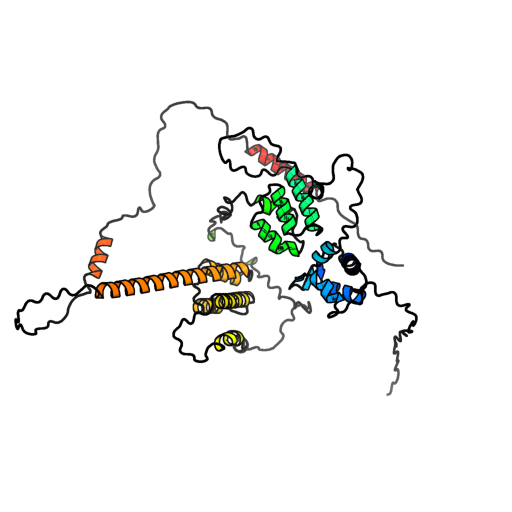 1 364 ? -13.626 3.350 -3.679 1.00 97.31 364 PHE A CA 1
ATOM 2858 C C . PHE A 1 364 ? -13.869 2.814 -2.266 1.00 97.31 364 PHE A C 1
ATOM 2860 O O . PHE A 1 364 ? -14.920 2.238 -1.990 1.00 97.31 364 PHE A O 1
ATOM 2867 N N . THR A 1 365 ? -12.926 3.040 -1.351 1.00 96.25 365 THR A N 1
ATOM 2868 C CA . THR A 1 365 ? -12.965 2.448 -0.009 1.00 96.25 365 THR A CA 1
ATOM 2869 C C . THR A 1 365 ? -14.184 2.888 0.817 1.00 96.25 365 THR A C 1
ATOM 2871 O O . THR A 1 365 ? -14.873 2.002 1.320 1.00 96.25 365 THR A O 1
ATOM 2874 N N . PRO A 1 366 ? -14.525 4.191 0.937 1.00 97.06 366 PRO A N 1
ATOM 2875 C CA . PRO A 1 366 ? -15.738 4.619 1.640 1.00 97.06 366 PRO A CA 1
ATOM 2876 C C . PRO A 1 366 ? -17.025 4.003 1.081 1.00 97.06 366 PRO A C 1
ATOM 2878 O O . PRO A 1 366 ? -17.860 3.539 1.854 1.00 97.06 366 PRO A O 1
ATOM 2881 N N . PHE A 1 367 ? -17.168 3.941 -0.248 1.00 97.94 367 PHE A N 1
ATOM 2882 C CA . PHE A 1 367 ? -18.335 3.321 -0.880 1.00 97.94 367 PHE A CA 1
ATOM 2883 C C . PHE A 1 367 ? -18.409 1.821 -0.596 1.00 97.94 367 PHE A C 1
ATOM 2885 O O . PHE A 1 367 ? -19.458 1.334 -0.188 1.00 97.94 367 PHE A O 1
ATOM 2892 N N . ALA A 1 368 ? -17.303 1.092 -0.769 1.00 97.44 368 ALA A N 1
ATOM 2893 C CA . ALA A 1 368 ? -17.266 -0.345 -0.522 1.00 97.44 368 ALA A CA 1
ATOM 2894 C C . ALA A 1 368 ? -17.608 -0.680 0.938 1.00 97.44 368 ALA A C 1
ATOM 2896 O O . ALA A 1 368 ? -18.403 -1.580 1.188 1.00 97.44 368 ALA A O 1
ATOM 2897 N N . VAL A 1 369 ? -17.067 0.077 1.899 1.00 97.06 369 VAL A N 1
ATOM 2898 C CA . VAL A 1 369 ? -17.357 -0.111 3.330 1.00 97.06 369 VAL A CA 1
ATOM 2899 C C . VAL A 1 369 ? -18.829 0.160 3.644 1.00 97.06 369 VAL A C 1
ATOM 2901 O O . VAL A 1 369 ? -19.454 -0.653 4.322 1.00 97.06 369 VAL A O 1
ATOM 2904 N N . ALA A 1 370 ? -19.400 1.257 3.137 1.00 97.62 370 ALA A N 1
ATOM 2905 C CA . ALA A 1 370 ? -20.806 1.590 3.367 1.00 97.62 370 ALA A CA 1
ATOM 2906 C C . ALA A 1 370 ? -21.756 0.546 2.754 1.00 97.62 370 ALA A C 1
ATOM 2908 O O . ALA A 1 370 ? -22.719 0.133 3.398 1.00 97.62 370 ALA A O 1
ATOM 2909 N N . VAL A 1 371 ? -21.458 0.075 1.537 1.00 97.50 371 VAL A N 1
ATOM 2910 C CA . VAL A 1 371 ? -22.227 -0.976 0.851 1.00 97.50 371 VAL A CA 1
ATOM 2911 C C . VAL A 1 371 ? -22.139 -2.307 1.599 1.00 97.50 371 VAL A C 1
ATOM 2913 O O . VAL A 1 371 ? -23.157 -2.968 1.781 1.00 97.50 371 VAL A O 1
ATOM 2916 N N . PHE A 1 372 ? -20.954 -2.707 2.069 1.00 96.38 372 PHE A N 1
ATOM 2917 C CA . PHE A 1 372 ? -20.798 -3.964 2.806 1.00 96.38 372 PHE A CA 1
ATOM 2918 C C . PHE A 1 372 ? -21.461 -3.932 4.172 1.00 96.38 372 PHE A C 1
ATOM 2920 O O . PHE A 1 372 ? -22.135 -4.892 4.522 1.00 96.38 372 PHE A O 1
ATOM 2927 N N . ARG A 1 373 ? -21.350 -2.820 4.904 1.00 96.19 373 ARG A N 1
ATOM 2928 C CA . ARG A 1 373 ? -22.060 -2.651 6.176 1.00 96.19 373 ARG A CA 1
ATOM 2929 C C . ARG A 1 373 ? -23.573 -2.775 5.979 1.00 96.19 373 ARG A C 1
ATOM 2931 O O . ARG A 1 373 ? -24.220 -3.529 6.695 1.00 96.19 373 ARG A O 1
ATOM 2938 N N . ALA A 1 374 ? -24.117 -2.107 4.960 1.00 96.19 374 ALA A N 1
ATOM 2939 C CA . ALA A 1 374 ? -25.538 -2.194 4.629 1.00 96.19 374 ALA A CA 1
ATOM 2940 C C . ALA A 1 374 ? -25.971 -3.624 4.241 1.00 96.19 374 ALA A C 1
ATOM 2942 O O . ALA A 1 374 ? -27.057 -4.064 4.622 1.00 96.19 374 ALA A O 1
ATOM 2943 N N . ALA A 1 375 ? -25.121 -4.357 3.513 1.00 95.25 375 ALA A N 1
ATOM 2944 C CA . ALA A 1 375 ? -25.364 -5.749 3.129 1.00 95.25 375 ALA A CA 1
ATOM 2945 C C . ALA A 1 375 ? -25.308 -6.719 4.328 1.00 95.25 375 ALA A C 1
ATOM 2947 O O . ALA A 1 375 ? -26.101 -7.655 4.412 1.00 95.25 375 ALA A O 1
ATOM 2948 N N . GLU A 1 376 ? -24.391 -6.500 5.273 1.00 93.06 376 GLU A N 1
ATOM 2949 C CA . GLU A 1 376 ? -24.288 -7.297 6.501 1.00 93.06 376 GLU A CA 1
ATOM 2950 C C . GLU A 1 376 ? -25.492 -7.072 7.421 1.00 93.06 376 GLU A C 1
ATOM 2952 O O . GLU A 1 376 ? -26.062 -8.035 7.935 1.00 93.06 376 GLU A O 1
ATOM 2957 N N . GLU A 1 377 ? -25.932 -5.821 7.584 1.00 92.94 377 GLU A N 1
ATOM 2958 C CA . GLU A 1 377 ? -27.125 -5.478 8.370 1.00 92.94 377 GLU A CA 1
ATOM 2959 C C . GLU A 1 377 ? -28.385 -6.167 7.825 1.00 92.94 377 GLU A C 1
ATOM 2961 O O . GLU A 1 377 ? -29.194 -6.689 8.596 1.00 92.94 377 GLU A O 1
ATOM 2966 N N . THR A 1 378 ? -28.529 -6.246 6.498 1.00 91.12 378 THR A N 1
ATOM 2967 C CA . THR A 1 378 ? -29.651 -6.960 5.868 1.00 91.12 378 THR A CA 1
ATOM 2968 C C . THR A 1 378 ? -29.574 -8.464 6.077 1.00 91.12 378 THR A C 1
ATOM 2970 O O . THR A 1 378 ? -30.598 -9.096 6.336 1.00 91.12 378 THR A O 1
ATOM 2973 N N . GLU A 1 379 ? -28.385 -9.063 6.023 1.00 90.12 379 GLU A N 1
ATOM 2974 C CA . GLU A 1 379 ? -28.239 -10.485 6.332 1.00 90.12 379 GLU A CA 1
ATOM 2975 C C . GLU A 1 379 ? -28.552 -10.815 7.789 1.00 90.12 379 GLU A C 1
ATOM 2977 O O . GLU A 1 379 ? -29.162 -11.853 8.060 1.00 90.12 379 GLU A O 1
ATOM 2982 N N . ILE A 1 380 ? -28.125 -9.964 8.723 1.00 90.31 380 ILE A N 1
ATOM 2983 C CA . ILE A 1 380 ? -28.436 -10.123 10.145 1.00 90.31 380 ILE A CA 1
ATOM 2984 C C . ILE A 1 380 ? -29.953 -10.066 10.333 1.00 90.31 380 ILE A C 1
ATOM 2986 O O . ILE A 1 380 ? -30.523 -10.985 10.921 1.00 90.31 380 ILE A O 1
ATOM 2990 N N . PHE A 1 381 ? -30.614 -9.072 9.736 1.00 90.50 381 PHE A N 1
ATOM 2991 C CA . PHE A 1 381 ? -32.068 -8.941 9.781 1.00 90.50 381 PHE A CA 1
ATOM 2992 C C . PHE A 1 381 ? -32.785 -10.169 9.193 1.00 90.50 381 PHE A C 1
ATOM 2994 O O . PHE A 1 381 ? -33.682 -10.729 9.820 1.00 90.50 381 PHE A O 1
ATOM 3001 N N . LEU A 1 382 ? -32.356 -10.667 8.029 1.00 88.44 382 LEU A N 1
ATOM 3002 C CA . LEU A 1 382 ? -32.939 -11.869 7.421 1.00 88.44 382 LEU A CA 1
ATOM 3003 C C . LEU A 1 382 ? -32.726 -13.124 8.278 1.00 88.44 382 LEU A C 1
ATOM 3005 O O . LEU A 1 382 ? -33.616 -13.973 8.356 1.00 88.44 382 LEU A O 1
ATOM 3009 N N . LYS A 1 383 ? -31.569 -13.259 8.937 1.00 90.06 383 LYS A N 1
ATOM 3010 C CA . LYS A 1 383 ? -31.302 -14.363 9.874 1.00 90.06 383 LYS A CA 1
ATOM 3011 C C . LYS A 1 383 ? -32.214 -14.287 11.096 1.00 90.06 383 LYS A C 1
ATOM 3013 O O . LYS A 1 383 ? -32.718 -15.322 11.528 1.00 90.06 383 LYS A O 1
ATOM 3018 N N . GLU A 1 384 ? -32.461 -13.093 11.626 1.00 91.94 384 GLU A N 1
ATOM 3019 C CA . GLU A 1 384 ? -33.392 -12.888 12.738 1.00 91.94 384 GLU A CA 1
ATOM 3020 C C . GLU A 1 384 ? -34.836 -13.210 12.345 1.00 91.94 384 GLU A C 1
ATOM 3022 O O . GLU A 1 384 ? -35.508 -13.941 13.072 1.00 91.94 384 GLU A O 1
ATOM 3027 N N . VAL A 1 385 ? -35.288 -12.771 11.166 1.00 90.88 385 VAL A N 1
ATOM 3028 C CA . VAL A 1 385 ? -36.630 -13.084 10.646 1.00 90.88 385 VAL A CA 1
ATOM 3029 C C . VAL A 1 385 ? -36.812 -14.592 10.458 1.00 90.88 385 VAL A C 1
ATOM 3031 O O . VAL A 1 385 ? -37.811 -15.145 10.915 1.00 90.88 385 VAL A O 1
ATOM 3034 N N . ARG A 1 386 ? -35.827 -15.288 9.871 1.00 91.38 386 ARG A N 1
ATOM 3035 C CA . ARG A 1 386 ? -35.866 -16.758 9.736 1.00 91.38 386 ARG A CA 1
ATOM 3036 C C . ARG A 1 386 ? -35.860 -17.472 11.086 1.00 91.38 386 ARG A C 1
ATOM 3038 O O . ARG A 1 386 ? -36.483 -18.516 11.239 1.00 91.38 386 ARG A O 1
ATOM 3045 N N . ARG A 1 387 ? -35.151 -16.933 12.080 1.00 92.94 387 ARG A N 1
ATOM 3046 C CA . ARG A 1 387 ? -35.148 -17.492 13.437 1.00 92.94 387 ARG A CA 1
ATOM 3047 C C . ARG A 1 387 ? -36.505 -17.309 14.112 1.00 92.94 387 ARG A C 1
ATOM 3049 O O . ARG A 1 387 ? -36.982 -18.229 14.766 1.00 92.94 387 ARG A O 1
ATOM 3056 N N . ALA A 1 388 ? -37.133 -16.148 13.937 1.00 92.31 388 ALA A N 1
ATOM 3057 C CA . ALA A 1 388 ? -38.465 -15.875 14.462 1.00 92.31 388 ALA A CA 1
ATOM 3058 C C . ALA A 1 388 ? -39.530 -16.779 13.818 1.00 92.31 388 ALA A C 1
ATOM 3060 O O . ALA A 1 388 ? -40.385 -17.305 14.533 1.00 92.31 388 ALA A O 1
ATOM 3061 N N . SER A 1 389 ? -39.445 -17.026 12.503 1.00 92.56 389 SER A N 1
ATOM 3062 C CA . SER A 1 389 ? -40.347 -17.954 11.809 1.00 92.56 389 SER A CA 1
ATOM 3063 C C . SER A 1 389 ? -40.133 -19.406 12.249 1.00 92.56 389 SER A C 1
ATOM 3065 O O . SER A 1 389 ? -41.093 -20.106 12.550 1.00 92.56 389 SER A O 1
ATOM 3067 N N . ALA A 1 390 ? -38.879 -19.847 12.393 1.00 92.25 390 ALA A N 1
ATOM 3068 C CA . ALA A 1 390 ? -38.577 -21.194 12.880 1.00 92.25 390 ALA A CA 1
ATOM 3069 C C . ALA A 1 390 ? -39.069 -21.420 14.323 1.00 92.25 390 ALA A C 1
ATOM 3071 O O . ALA A 1 390 ? -39.574 -22.491 14.650 1.00 92.25 390 ALA A O 1
ATOM 3072 N N . ASN A 1 391 ? -38.961 -20.406 15.188 1.00 91.00 391 ASN A N 1
ATOM 3073 C CA . ASN A 1 391 ? -39.457 -20.491 16.561 1.00 91.00 391 ASN A CA 1
ATOM 3074 C C . ASN A 1 391 ? -40.991 -20.545 16.624 1.00 91.00 391 ASN A C 1
ATOM 3076 O O . ASN A 1 391 ? -41.534 -21.323 17.403 1.00 91.00 391 ASN A O 1
ATOM 3080 N N . THR A 1 392 ? -41.691 -19.765 15.794 1.00 91.88 392 THR A N 1
ATOM 3081 C CA . THR A 1 392 ? -43.164 -19.801 15.733 1.00 91.88 392 THR A CA 1
ATOM 3082 C C . THR A 1 392 ? -43.678 -21.125 15.174 1.00 91.88 392 THR A C 1
ATOM 3084 O O . THR A 1 392 ? -44.653 -21.668 15.690 1.00 91.88 392 THR A O 1
ATOM 3087 N N . GLU A 1 393 ? -42.993 -21.708 14.189 1.00 90.00 393 GLU A N 1
ATOM 3088 C CA . GLU A 1 393 ? -43.298 -23.061 13.717 1.00 90.00 393 GLU A CA 1
ATOM 3089 C C . GLU A 1 393 ? -43.032 -24.120 14.795 1.00 90.00 393 GLU A C 1
ATOM 3091 O O . GLU A 1 393 ? -43.860 -25.012 14.985 1.00 90.00 393 GLU A O 1
ATOM 3096 N N . ALA A 1 394 ? -41.928 -24.018 15.542 1.00 87.50 394 ALA A N 1
ATOM 3097 C CA . ALA A 1 394 ? -41.626 -24.939 16.637 1.00 87.50 394 ALA A CA 1
ATOM 3098 C C . ALA A 1 394 ? -42.662 -24.855 17.776 1.00 87.50 394 ALA A C 1
ATOM 3100 O O . ALA A 1 394 ? -43.085 -25.888 18.298 1.00 87.50 394 ALA A O 1
ATOM 3101 N N . GLU A 1 395 ? -43.129 -23.654 18.131 1.00 86.50 395 GLU A N 1
ATOM 3102 C CA . GLU A 1 395 ? -44.213 -23.466 19.107 1.00 86.50 395 GLU A CA 1
ATOM 3103 C C . GLU A 1 395 ? -45.557 -24.016 18.598 1.00 86.50 395 GLU A C 1
ATOM 3105 O O . GLU A 1 395 ? -46.276 -24.692 19.342 1.00 86.50 395 GLU A O 1
ATOM 3110 N N . ALA A 1 396 ? -45.879 -23.815 17.316 1.00 84.62 396 ALA A N 1
ATOM 3111 C CA . ALA A 1 396 ? -47.079 -24.382 16.699 1.00 84.62 396 ALA A CA 1
ATOM 3112 C C . ALA A 1 396 ? -47.052 -25.924 16.655 1.00 84.62 396 ALA A C 1
ATOM 3114 O O . ALA A 1 396 ? -48.095 -26.562 16.798 1.00 84.62 396 ALA A O 1
ATOM 3115 N N . HIS A 1 397 ? -45.876 -26.542 16.505 1.00 81.69 397 HIS A N 1
ATOM 3116 C CA . HIS A 1 397 ? -45.734 -28.000 16.588 1.00 81.69 397 HIS A CA 1
ATOM 3117 C C . HIS A 1 397 ? -45.780 -28.506 18.039 1.00 81.69 397 HIS A C 1
ATOM 3119 O O . HIS A 1 397 ? -46.436 -29.510 18.306 1.00 81.69 397 HIS A O 1
ATOM 3125 N N . SER A 1 398 ? -45.174 -27.784 18.989 1.00 80.12 398 SER A N 1
ATOM 3126 C CA . SER A 1 398 ? -45.181 -28.137 20.419 1.00 80.12 398 SER A CA 1
ATOM 3127 C C . SER A 1 398 ? -46.595 -28.160 21.022 1.00 80.12 398 SER A C 1
ATOM 3129 O O . SER A 1 398 ? -46.929 -29.030 21.825 1.00 80.12 398 SER A O 1
ATOM 3131 N N . THR A 1 399 ? -47.483 -27.260 20.588 1.00 71.12 399 THR A N 1
ATOM 3132 C CA . THR A 1 399 ? -48.880 -27.233 21.068 1.00 71.12 399 THR A CA 1
ATOM 3133 C C . THR A 1 399 ? -49.735 -28.406 20.566 1.00 71.12 399 THR A C 1
ATOM 3135 O O . THR A 1 399 ? -50.761 -28.717 21.179 1.00 71.12 399 THR A O 1
ATOM 3138 N N . ARG A 1 400 ? -49.303 -29.113 19.511 1.00 64.69 400 ARG A N 1
ATOM 3139 C CA . ARG A 1 400 ? -50.014 -30.269 18.938 1.00 64.69 400 ARG A CA 1
ATOM 3140 C C . ARG A 1 400 ? -49.737 -31.597 19.655 1.00 64.69 400 ARG A C 1
ATOM 3142 O O . ARG A 1 400 ? -50.543 -32.511 19.514 1.00 64.69 400 ARG A O 1
ATOM 3149 N N . ASP A 1 401 ? -48.680 -31.665 20.465 1.00 59.72 401 ASP A N 1
ATOM 3150 C CA . ASP A 1 401 ? -48.297 -32.836 21.274 1.00 59.72 401 ASP A CA 1
ATOM 3151 C C . ASP A 1 401 ? -48.783 -32.754 22.732 1.00 59.72 401 ASP A C 1
ATOM 3153 O O . ASP A 1 401 ? -48.309 -33.480 23.611 1.00 59.72 401 ASP A O 1
ATOM 3157 N N . THR A 1 402 ? -49.776 -31.905 23.022 1.00 59.28 402 THR A N 1
ATOM 3158 C CA . THR A 1 402 ? -50.525 -32.073 24.271 1.00 59.28 402 THR A CA 1
ATOM 3159 C C . THR A 1 402 ? -51.288 -33.400 24.188 1.00 59.28 402 THR A C 1
ATOM 3161 O O . THR A 1 402 ? -52.103 -33.580 23.280 1.00 59.28 402 THR A O 1
ATOM 3164 N N . PRO A 1 403 ? -51.023 -34.372 25.085 1.00 62.38 403 PRO A N 1
ATOM 3165 C CA . PRO A 1 403 ? -51.708 -35.649 25.043 1.00 62.38 403 PRO A CA 1
ATOM 3166 C C . PRO A 1 403 ? -53.195 -35.369 25.217 1.00 62.38 403 PRO A C 1
ATOM 3168 O O . PRO A 1 403 ? -53.613 -34.856 26.256 1.00 62.38 403 PRO A O 1
ATOM 3171 N N . TYR A 1 404 ? -53.988 -35.691 24.194 1.00 53.66 404 TYR A N 1
ATOM 3172 C CA . TYR A 1 404 ? -55.431 -35.792 24.336 1.00 53.66 404 TYR A CA 1
ATOM 3173 C C . TYR A 1 404 ? -55.682 -36.722 25.522 1.00 53.66 404 TYR A C 1
ATOM 3175 O O . TYR A 1 404 ? -55.523 -37.940 25.424 1.00 53.66 404 TYR A O 1
ATOM 3183 N N . ILE A 1 405 ? -56.050 -36.146 26.666 1.00 54.91 405 ILE A N 1
ATOM 3184 C CA . ILE A 1 405 ? -56.704 -36.900 27.719 1.00 54.91 405 ILE A CA 1
ATOM 3185 C C . ILE A 1 405 ? -58.013 -37.325 27.073 1.00 54.91 405 ILE A C 1
ATOM 3187 O O . ILE A 1 405 ? -58.931 -36.523 26.909 1.00 54.91 405 ILE A O 1
ATOM 3191 N N . VAL A 1 406 ? -58.054 -38.580 26.631 1.00 52.84 406 VAL A N 1
ATOM 3192 C CA . VAL A 1 406 ? -59.274 -39.264 26.228 1.00 52.84 406 VAL A CA 1
ATOM 3193 C C . VAL A 1 406 ? -60.147 -39.308 27.477 1.00 52.84 406 VAL A C 1
ATOM 3195 O O . VAL A 1 406 ? -60.061 -40.223 28.293 1.00 52.84 406 VAL A O 1
ATOM 3198 N N . VAL A 1 407 ? -60.939 -38.256 27.687 1.00 49.69 407 VAL A N 1
ATOM 3199 C CA . VAL A 1 407 ? -62.018 -38.269 28.667 1.00 49.69 407 VAL A CA 1
ATOM 3200 C C . VAL A 1 407 ? -63.134 -39.071 28.027 1.00 49.69 407 VAL A C 1
ATOM 3202 O O . VAL A 1 407 ? -64.024 -38.555 27.358 1.00 49.69 407 VAL A O 1
ATOM 3205 N N . ASP A 1 408 ? -63.018 -40.377 28.208 1.00 50.81 408 ASP A N 1
ATOM 3206 C CA . ASP A 1 408 ? -64.009 -41.363 27.836 1.00 50.81 408 ASP A CA 1
ATOM 3207 C C . ASP A 1 408 ? -65.212 -41.218 28.776 1.00 50.81 408 ASP A C 1
ATOM 3209 O O . ASP A 1 408 ? -65.291 -41.879 29.811 1.00 50.81 408 ASP A O 1
ATOM 3213 N N . LYS A 1 409 ? -66.124 -40.283 28.482 1.00 46.16 409 LYS A N 1
ATOM 3214 C CA . LYS A 1 409 ? -67.481 -40.294 29.042 1.00 46.16 409 LYS A CA 1
ATOM 3215 C C . LYS A 1 409 ? -68.513 -39.853 28.014 1.00 46.16 409 LYS A C 1
ATOM 3217 O O . LYS A 1 409 ? -68.638 -38.682 27.672 1.00 46.16 409 LYS A O 1
ATOM 3222 N N . LEU A 1 410 ? -69.270 -40.865 27.595 1.00 51.53 410 LEU A N 1
ATOM 3223 C CA . LEU A 1 410 ? -70.646 -40.823 27.121 1.00 51.53 410 LEU A CA 1
ATOM 3224 C C . LEU A 1 410 ? -71.400 -39.549 27.530 1.00 51.53 410 LEU A C 1
ATOM 3226 O O . LEU A 1 410 ? -71.617 -39.333 28.718 1.00 51.53 410 LEU A O 1
ATOM 3230 N N . THR A 1 411 ? -71.927 -38.834 26.538 1.00 45.84 411 THR A N 1
ATOM 3231 C CA . THR A 1 411 ? -73.370 -38.554 26.433 1.00 45.84 411 THR A CA 1
ATOM 3232 C C . THR A 1 411 ? -73.671 -38.045 25.025 1.00 45.84 411 THR A C 1
ATOM 3234 O O . THR A 1 411 ? -73.255 -36.955 24.649 1.00 45.84 411 THR A O 1
ATOM 3237 N N . GLN A 1 412 ? -74.396 -38.856 24.249 1.00 50.28 412 GLN A N 1
ATOM 3238 C CA . GLN A 1 412 ? -75.167 -38.396 23.097 1.00 50.28 412 GLN A CA 1
ATOM 3239 C C . GLN A 1 412 ? -76.212 -37.394 23.591 1.00 50.28 412 GLN A C 1
ATOM 3241 O O . GLN A 1 412 ? -77.068 -37.758 24.397 1.00 50.28 412 GLN A O 1
ATOM 3246 N N . VAL A 1 413 ? -76.163 -36.164 23.091 1.00 42.09 413 VAL A N 1
ATOM 3247 C CA . VAL A 1 413 ? -77.317 -35.265 23.085 1.00 42.09 413 VAL A CA 1
ATOM 3248 C C . VAL A 1 413 ? -77.375 -34.636 21.700 1.00 42.09 413 VAL A C 1
ATOM 3250 O O . VAL A 1 413 ? -76.513 -33.843 21.327 1.00 42.09 413 VAL A O 1
ATOM 3253 N N . ASP A 1 414 ? -78.389 -35.041 20.940 1.00 53.66 414 ASP A N 1
ATOM 3254 C CA . ASP A 1 414 ? -78.832 -34.379 19.720 1.00 53.66 414 ASP A CA 1
ATOM 3255 C C . ASP A 1 414 ? -79.261 -32.944 20.046 1.00 53.66 414 ASP A C 1
ATOM 3257 O O . ASP A 1 414 ? -80.195 -32.739 20.823 1.00 53.66 414 ASP A O 1
ATOM 3261 N N . VAL A 1 415 ? -78.626 -31.947 19.426 1.00 43.97 415 VAL A N 1
ATOM 3262 C CA . VAL A 1 415 ? -79.164 -30.580 19.340 1.00 43.97 415 VAL A CA 1
ATOM 3263 C C . VAL A 1 415 ? -78.866 -30.022 17.943 1.00 43.97 415 VAL A C 1
ATOM 3265 O O . VAL A 1 415 ? -77.787 -30.280 17.403 1.00 43.97 415 VAL A O 1
ATOM 3268 N N . PRO A 1 416 ? -79.819 -29.309 17.312 1.00 48.34 416 PRO A N 1
ATOM 3269 C CA . PRO A 1 416 ? -79.796 -29.059 15.887 1.00 48.34 416 PRO A CA 1
ATOM 3270 C C . PRO A 1 416 ? -78.925 -27.865 15.502 1.00 48.34 416 PRO A C 1
ATOM 3272 O O . PRO A 1 416 ? -78.818 -26.864 16.206 1.00 48.34 416 PRO A O 1
ATOM 3275 N N . SER A 1 417 ? -78.397 -27.987 14.288 1.00 53.41 417 SER A N 1
ATOM 3276 C CA . SER A 1 417 ? -77.977 -26.911 13.397 1.00 53.41 417 SER A CA 1
ATOM 3277 C C . SER A 1 417 ? -78.864 -25.666 13.510 1.00 53.41 417 SER A C 1
ATOM 3279 O O . SER A 1 417 ? -80.053 -25.708 13.194 1.00 53.41 417 SER A O 1
ATOM 3281 N N . THR A 1 418 ? -78.280 -24.533 13.900 1.00 37.69 418 THR A N 1
ATOM 3282 C CA . THR A 1 418 ? -78.763 -23.203 13.508 1.00 37.69 418 THR A CA 1
ATOM 3283 C C . THR A 1 418 ? -77.576 -22.240 13.476 1.00 37.69 418 THR A C 1
ATOM 3285 O O . THR A 1 418 ? -76.982 -21.927 14.504 1.00 37.69 418 THR A O 1
ATOM 3288 N N . PHE A 1 419 ? -77.213 -21.803 12.270 1.00 46.66 419 PHE A N 1
ATOM 3289 C CA . PHE A 1 419 ? -76.331 -20.659 12.033 1.00 46.66 419 PHE A CA 1
ATOM 3290 C C . PHE A 1 419 ? -76.983 -19.360 12.540 1.00 46.66 419 PHE A C 1
ATOM 3292 O O . PHE A 1 419 ? -78.192 -19.183 12.380 1.00 46.66 419 PHE A O 1
ATOM 3299 N N . PRO A 1 420 ? -76.174 -18.410 13.029 1.00 45.28 420 PRO A N 1
ATOM 3300 C CA . PRO A 1 420 ? -76.163 -17.073 12.426 1.00 45.28 420 PRO A CA 1
ATOM 3301 C C . PRO A 1 420 ? -74.705 -16.674 12.112 1.00 45.28 420 PRO A C 1
ATOM 3303 O O . PRO A 1 420 ? -73.794 -16.957 12.876 1.00 45.28 420 PRO A O 1
ATOM 3306 N N . ALA A 1 421 ? -74.351 -16.251 10.900 1.00 44.25 421 ALA A N 1
ATOM 3307 C CA . ALA A 1 421 ? -74.631 -14.945 10.300 1.00 44.25 421 ALA A CA 1
ATOM 3308 C C . ALA A 1 421 ? -74.065 -13.755 11.108 1.00 44.25 421 ALA A C 1
ATOM 3310 O O . ALA A 1 421 ? -74.764 -13.214 11.949 1.00 44.25 421 ALA A O 1
ATOM 3311 N N . GLN A 1 422 ? -72.835 -13.368 10.724 1.00 45.91 422 GLN A N 1
ATOM 3312 C CA . GLN A 1 422 ? -72.260 -12.010 10.605 1.00 45.91 422 GLN A CA 1
ATOM 3313 C C . GLN A 1 422 ? -72.162 -11.076 11.831 1.00 45.91 422 GLN A C 1
ATOM 3315 O O . GLN A 1 422 ? -72.981 -11.131 12.737 1.00 45.91 422 GLN A O 1
ATOM 3320 N N . VAL A 1 423 ? -71.230 -10.107 11.692 1.00 46.69 423 VAL A N 1
ATOM 3321 C CA . VAL A 1 423 ? -71.083 -8.836 12.450 1.00 46.69 423 VAL A CA 1
ATOM 3322 C C . VAL A 1 423 ? -70.261 -9.034 13.747 1.00 46.69 423 VAL A C 1
ATOM 3324 O O . VAL A 1 423 ? -70.554 -9.948 14.497 1.00 46.69 423 VAL A O 1
ATOM 3327 N N . GLU A 1 424 ? -69.175 -8.338 14.106 1.00 47.91 424 GLU A N 1
ATOM 3328 C CA . GLU A 1 424 ? -68.587 -7.020 13.817 1.00 47.91 424 GLU A CA 1
ATOM 3329 C C . GLU A 1 424 ? -67.124 -7.085 14.331 1.00 47.91 424 GLU A C 1
ATOM 3331 O O . GLU A 1 424 ? -66.924 -7.374 15.506 1.00 47.91 424 GLU A O 1
ATOM 3336 N N . GLU A 1 425 ? -66.094 -6.854 13.508 1.00 49.28 425 GLU A N 1
ATOM 3337 C CA . GLU A 1 425 ? -64.679 -6.868 13.966 1.00 49.28 425 GLU A CA 1
ATOM 3338 C C . GLU A 1 425 ? -63.971 -5.514 13.719 1.00 49.28 425 GLU A C 1
ATOM 3340 O O . GLU A 1 425 ? -62.751 -5.400 13.791 1.00 49.28 425 GLU A O 1
ATOM 3345 N N . GLU A 1 426 ? -64.738 -4.451 13.431 1.00 50.47 426 GLU A N 1
ATOM 3346 C CA . GLU A 1 426 ? -64.204 -3.132 13.040 1.00 50.47 426 GLU A CA 1
ATOM 3347 C C . GLU A 1 426 ? -64.392 -2.016 14.096 1.00 50.47 426 GLU A C 1
ATOM 3349 O O . GLU A 1 426 ? -63.950 -0.882 13.879 1.00 50.47 426 GLU A O 1
ATOM 3354 N N . GLU A 1 427 ? -65.009 -2.301 15.250 1.00 49.03 427 GLU A N 1
ATOM 3355 C CA . GLU A 1 427 ? -65.204 -1.303 16.323 1.00 49.03 427 GLU A CA 1
ATOM 3356 C C . GLU A 1 427 ? -64.101 -1.318 17.401 1.00 49.03 427 GLU A C 1
ATOM 3358 O O . GLU A 1 427 ? -63.748 -0.256 17.926 1.00 49.03 427 GLU A O 1
ATOM 3363 N N . ASP A 1 428 ? -63.444 -2.454 17.655 1.00 49.34 428 ASP A N 1
ATOM 3364 C CA . ASP A 1 428 ? -62.448 -2.558 18.738 1.00 49.34 428 ASP A CA 1
ATOM 3365 C C . ASP A 1 428 ? -61.109 -1.860 18.423 1.00 49.34 428 ASP A C 1
ATOM 3367 O O . ASP A 1 428 ? -60.428 -1.349 19.317 1.00 49.34 428 ASP A O 1
ATOM 3371 N N . LEU A 1 429 ? -60.764 -1.700 17.141 1.00 54.41 429 LEU A N 1
ATOM 3372 C CA . LEU A 1 429 ? -59.576 -0.941 16.720 1.00 54.41 429 LEU A CA 1
ATOM 3373 C C . LEU A 1 429 ? -59.773 0.584 16.802 1.00 54.41 429 LEU A C 1
ATOM 3375 O O . LEU A 1 429 ? -58.799 1.326 16.959 1.00 54.41 429 LEU A O 1
ATOM 3379 N N . LYS A 1 430 ? -61.018 1.081 16.769 1.00 52.50 430 LYS A N 1
ATOM 3380 C CA . LYS A 1 430 ? -61.319 2.518 16.931 1.00 52.50 430 LYS A CA 1
ATOM 3381 C C . LYS A 1 430 ? -61.422 2.934 18.402 1.00 52.50 430 LYS A C 1
ATOM 3383 O O . LYS A 1 430 ? -61.134 4.091 18.719 1.00 52.50 430 LYS A O 1
ATOM 3388 N N . ALA A 1 431 ? -61.743 2.008 19.308 1.00 54.59 431 ALA A N 1
ATOM 3389 C CA . ALA A 1 431 ? -61.754 2.264 20.749 1.00 54.59 431 ALA A CA 1
ATOM 3390 C C . ALA A 1 431 ? -60.337 2.484 21.319 1.00 54.59 431 ALA A C 1
ATOM 3392 O O . ALA A 1 431 ? -60.128 3.393 22.126 1.00 54.59 431 ALA A O 1
ATOM 3393 N N . SER A 1 432 ? -59.333 1.750 20.823 1.00 51.75 432 SER A N 1
ATOM 3394 C CA . SER A 1 432 ? -57.945 1.901 21.288 1.00 51.75 432 SER A CA 1
ATOM 3395 C C . SER A 1 432 ? -57.291 3.222 20.851 1.00 51.75 432 SER A C 1
ATOM 3397 O O . SER A 1 432 ? -56.423 3.741 21.553 1.00 51.75 432 SER A O 1
ATOM 3399 N N . ALA A 1 433 ? -57.718 3.808 19.727 1.00 52.56 433 ALA A N 1
ATOM 3400 C CA . ALA A 1 433 ? -57.181 5.080 19.234 1.00 52.56 433 ALA A CA 1
ATOM 3401 C C . ALA A 1 433 ? -57.751 6.310 19.973 1.00 52.56 433 ALA A C 1
ATOM 3403 O O . ALA A 1 433 ? -57.084 7.341 20.062 1.00 52.56 433 ALA A O 1
ATOM 3404 N N . ARG A 1 434 ? -58.958 6.213 20.553 1.00 52.94 434 ARG A N 1
ATOM 3405 C CA . ARG A 1 434 ? -59.555 7.304 21.348 1.00 52.94 434 ARG A CA 1
ATOM 3406 C C . ARG A 1 434 ? -58.934 7.435 22.738 1.00 52.94 434 ARG A C 1
ATOM 3408 O O . ARG A 1 434 ? -58.735 8.554 23.201 1.00 52.94 434 ARG A O 1
ATOM 3415 N N . HIS A 1 435 ? -58.525 6.328 23.353 1.00 50.56 435 HIS A N 1
ATOM 3416 C CA . HIS A 1 435 ? -57.947 6.348 24.700 1.00 50.56 435 HIS A CA 1
ATOM 3417 C C . HIS A 1 435 ? -56.535 6.972 24.761 1.00 50.56 435 HIS A C 1
ATOM 3419 O O . HIS A 1 435 ? -56.075 7.375 25.828 1.00 50.56 435 HIS A O 1
ATOM 3425 N N . MET A 1 436 ? -55.851 7.112 23.618 1.00 51.41 436 MET A N 1
ATOM 3426 C CA . MET A 1 436 ? -54.568 7.823 23.530 1.00 51.41 436 MET A CA 1
ATOM 3427 C C . MET A 1 436 ? -54.694 9.338 23.303 1.00 51.41 436 MET A C 1
ATOM 3429 O O . MET A 1 436 ? -53.728 10.058 23.539 1.00 51.41 436 MET A O 1
ATOM 3433 N N . LEU A 1 437 ? -55.864 9.839 22.891 1.00 52.91 437 LEU A N 1
ATOM 3434 C CA . LEU A 1 437 ? -56.109 11.275 22.689 1.00 52.91 437 LEU A CA 1
ATOM 3435 C C . LEU A 1 437 ? -56.661 11.981 23.941 1.00 52.91 437 LEU A C 1
ATOM 3437 O O . LEU A 1 437 ? -56.538 13.199 24.047 1.00 52.91 437 LEU A O 1
ATOM 3441 N N . GLU A 1 438 ? -57.216 11.241 24.907 1.00 48.72 438 GLU A N 1
ATOM 3442 C CA . GLU A 1 438 ? -57.732 11.796 26.174 1.00 48.72 438 GLU A CA 1
ATOM 3443 C C . GLU A 1 438 ? -56.694 11.858 27.307 1.00 48.72 438 GLU A C 1
ATOM 3445 O O . GLU A 1 438 ? -56.903 12.552 28.306 1.00 48.72 438 GLU A O 1
ATOM 3450 N N . ALA A 1 439 ? -55.530 11.222 27.147 1.00 49.38 439 ALA A N 1
ATOM 3451 C CA . ALA A 1 439 ? -54.395 11.416 28.043 1.00 49.38 439 ALA A CA 1
ATOM 3452 C C . ALA A 1 439 ? -53.716 12.757 27.715 1.00 49.38 439 ALA A C 1
ATOM 3454 O O . ALA A 1 439 ? -52.742 12.811 26.970 1.00 49.38 439 ALA A O 1
ATOM 3455 N N . GLY A 1 440 ? -54.282 13.852 28.232 1.00 47.19 440 GLY A N 1
ATOM 3456 C CA . GLY A 1 440 ? -53.870 15.238 27.997 1.00 47.19 440 GLY A CA 1
ATOM 3457 C C . GLY A 1 440 ? -52.422 15.559 28.384 1.00 47.19 440 GLY A C 1
ATOM 3458 O O . GLY A 1 440 ? -52.165 16.243 29.376 1.00 47.19 440 GLY A O 1
ATOM 3459 N N . VAL A 1 441 ? -51.471 15.137 27.554 1.00 42.88 441 VAL A N 1
ATOM 3460 C CA . VAL A 1 441 ? -50.075 15.569 27.598 1.00 42.88 441 VAL A CA 1
ATOM 3461 C C . VAL A 1 441 ? -49.989 16.935 26.919 1.00 42.88 441 VAL A C 1
ATOM 3463 O O . VAL A 1 441 ? -49.870 17.059 25.701 1.00 42.88 441 VAL A O 1
ATOM 3466 N N . LYS A 1 442 ? -50.089 17.993 27.729 1.00 44.69 442 LYS A N 1
ATOM 3467 C CA . LYS A 1 442 ? -49.754 19.358 27.312 1.00 44.69 442 LYS A CA 1
ATOM 3468 C C . LYS A 1 442 ? -48.254 19.439 27.036 1.00 44.69 442 LYS A C 1
ATOM 3470 O O . LYS A 1 442 ? -47.452 19.365 27.964 1.00 44.69 442 LYS A O 1
ATOM 3475 N N . TYR A 1 443 ? -47.883 19.654 25.778 1.00 40.28 443 TYR A N 1
ATOM 3476 C CA . TYR A 1 443 ? -46.551 20.149 25.442 1.00 40.28 443 TYR A CA 1
ATOM 3477 C C . TYR A 1 443 ? -46.432 21.618 25.875 1.00 40.28 443 TYR A C 1
ATOM 3479 O O . TYR A 1 443 ? -47.340 22.404 25.586 1.00 40.28 443 TYR A O 1
ATOM 3487 N N . PRO A 1 444 ? -45.347 22.022 26.558 1.00 37.97 444 PRO A N 1
ATOM 3488 C CA . PRO A 1 444 ? -45.108 23.424 26.848 1.00 37.97 444 PRO A CA 1
ATOM 3489 C C . PRO A 1 444 ? -44.703 24.146 25.560 1.00 37.97 444 PRO A C 1
ATOM 3491 O O . PRO A 1 444 ? -43.681 23.848 24.946 1.00 37.97 444 PRO A O 1
ATOM 3494 N N . THR A 1 445 ? -45.532 25.098 25.149 1.00 35.53 445 THR A N 1
ATOM 3495 C CA . THR A 1 445 ? -45.220 26.083 24.114 1.00 35.53 445 THR A CA 1
ATOM 3496 C C . THR A 1 445 ? -44.118 27.022 24.590 1.00 35.53 445 THR A C 1
ATOM 3498 O O . THR A 1 445 ? -44.240 27.664 25.631 1.00 35.53 445 THR A O 1
ATOM 3501 N N . GLU A 1 446 ? -43.063 27.128 23.785 1.00 43.25 446 GLU A N 1
ATOM 3502 C CA . GLU A 1 446 ? -42.007 28.129 23.906 1.00 43.25 446 GLU A CA 1
ATOM 3503 C C . GLU A 1 446 ? -42.576 29.533 23.678 1.00 43.25 446 GLU A C 1
ATOM 3505 O O . GLU A 1 446 ? -42.749 29.973 22.540 1.00 43.25 446 GLU A O 1
ATOM 3510 N N . LYS A 1 447 ? -42.884 30.236 24.766 1.00 48.28 447 LYS A N 1
ATOM 3511 C CA . LYS A 1 447 ? -42.787 31.695 24.912 1.00 48.28 447 LYS A CA 1
ATOM 3512 C C . LYS A 1 447 ? -43.203 32.058 26.332 1.00 48.28 447 LYS A C 1
ATOM 3514 O O . LYS A 1 447 ? -44.165 31.506 26.843 1.00 48.28 447 LYS A O 1
ATOM 3519 N N . GLU A 1 448 ? -42.485 33.026 26.895 1.00 44.56 448 GLU A N 1
ATOM 3520 C CA . GLU A 1 448 ? -42.695 33.652 28.212 1.00 44.56 448 GLU A CA 1
ATOM 3521 C C . GLU A 1 448 ? -42.041 32.941 29.405 1.00 44.56 448 GLU A C 1
ATOM 3523 O O . GLU A 1 448 ? -42.646 32.107 30.064 1.00 44.56 448 GLU A O 1
ATOM 3528 N N . ALA A 1 449 ? -40.804 33.345 29.721 1.00 34.47 449 ALA A N 1
ATOM 3529 C CA . ALA A 1 449 ? -40.374 33.655 31.091 1.00 34.47 449 ALA A CA 1
ATOM 3530 C C . ALA A 1 449 ? -38.898 34.088 31.101 1.00 34.47 449 ALA A C 1
ATOM 3532 O O . ALA A 1 449 ? -38.010 33.247 31.131 1.00 34.47 449 ALA A O 1
ATOM 3533 N N . PHE A 1 450 ? -38.627 35.396 31.106 1.00 34.31 450 PHE A N 1
ATOM 3534 C CA . PHE A 1 450 ? -37.413 35.944 31.730 1.00 34.31 450 PHE A CA 1
ATOM 3535 C C . PHE A 1 450 ? -37.643 37.412 32.115 1.00 34.31 450 PHE A C 1
ATOM 3537 O O . PHE A 1 450 ? -37.162 38.334 31.467 1.00 34.31 450 PHE A O 1
ATOM 3544 N N . VAL A 1 451 ? -38.403 37.626 33.190 1.00 43.25 451 VAL A N 1
ATOM 3545 C CA . VAL A 1 451 ? -38.249 38.800 34.057 1.00 43.25 451 VAL A CA 1
ATOM 3546 C C . VAL A 1 451 ? -38.397 38.294 35.486 1.00 43.25 451 VAL A C 1
ATOM 3548 O O . VAL A 1 451 ? -39.473 37.877 35.901 1.00 43.25 451 VAL A O 1
ATOM 3551 N N . GLY A 1 452 ? -37.288 38.276 36.213 1.00 34.12 452 GLY A N 1
ATOM 3552 C CA . GLY A 1 452 ? -37.233 37.874 37.610 1.00 34.12 452 GLY A CA 1
ATOM 3553 C C . GLY A 1 452 ? -36.039 38.542 38.263 1.00 34.12 452 GLY A C 1
ATOM 3554 O O . GLY A 1 452 ? -34.931 38.018 38.223 1.00 34.12 452 GLY A O 1
ATOM 3555 N N . GLU A 1 453 ? -36.271 39.733 38.807 1.00 44.62 453 GLU A N 1
ATOM 3556 C CA . GLU A 1 453 ? -35.345 40.434 39.689 1.00 44.62 453 GLU A CA 1
ATOM 3557 C C . GLU A 1 453 ? -35.127 39.610 40.964 1.00 44.62 453 GLU A C 1
ATOM 3559 O O . GLU A 1 453 ? -36.074 39.303 41.688 1.00 44.62 453 GLU A O 1
ATOM 3564 N N . SER A 1 454 ? -33.874 39.288 41.279 1.00 36.31 454 SER A N 1
ATOM 3565 C CA . SER A 1 454 ? -33.500 38.709 42.569 1.00 36.31 454 SER A CA 1
ATOM 3566 C C . SER A 1 454 ? -32.567 39.659 43.313 1.00 36.31 454 SER A C 1
ATOM 3568 O O . SER A 1 454 ? -31.421 39.876 42.918 1.00 36.31 454 SER A O 1
ATOM 3570 N N . LYS A 1 455 ? -33.099 40.220 44.405 1.00 44.72 455 LYS A N 1
ATOM 3571 C CA . LYS A 1 455 ? -32.377 40.969 45.436 1.00 44.72 455 LYS A CA 1
ATOM 3572 C C . LYS A 1 455 ? -31.299 40.087 46.067 1.00 44.72 455 LYS A C 1
ATOM 3574 O O . LYS A 1 455 ? -31.586 38.989 46.536 1.00 44.72 455 LYS A O 1
ATOM 3579 N N . LEU A 1 456 ? -30.079 40.613 46.088 1.00 32.78 456 LEU A N 1
ATOM 3580 C CA . LEU A 1 456 ? -28.892 40.008 46.678 1.00 32.78 456 LEU A CA 1
ATOM 3581 C C . LEU A 1 456 ? -28.827 40.372 48.171 1.00 32.78 456 LEU A C 1
ATOM 3583 O O . LEU A 1 456 ? -28.776 41.552 48.516 1.00 32.78 45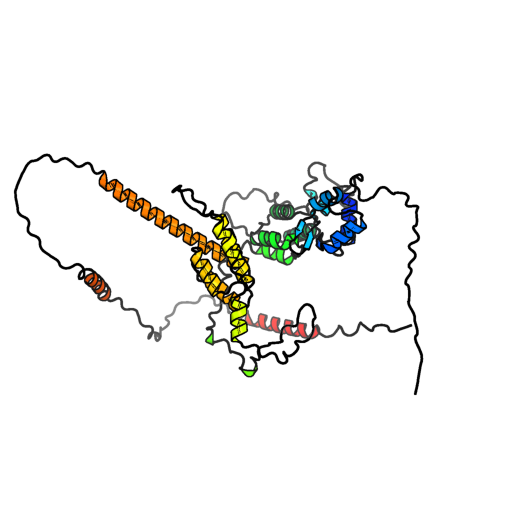6 LEU A O 1
ATOM 3587 N N . GLY A 1 457 ? -28.872 39.357 49.035 1.00 37.94 457 GLY A N 1
ATOM 3588 C CA . GLY A 1 457 ? -28.543 39.447 50.458 1.00 37.94 457 GLY A CA 1
ATOM 3589 C C . GLY A 1 457 ? -27.103 38.990 50.710 1.00 37.94 457 GLY A C 1
ATOM 3590 O O . GLY A 1 457 ? -26.587 38.137 49.992 1.00 37.94 457 GLY A O 1
ATOM 3591 N N . ASP A 1 458 ? -26.484 39.609 51.713 1.00 53.34 458 ASP A N 1
ATOM 3592 C CA . ASP A 1 458 ? -25.083 39.519 52.141 1.00 53.34 458 ASP A CA 1
ATOM 3593 C C . ASP A 1 458 ? -24.545 38.109 52.484 1.00 53.34 458 ASP A C 1
ATOM 3595 O O . ASP A 1 458 ? -25.329 37.222 52.816 1.00 53.34 458 ASP A O 1
ATOM 3599 N N . ILE A 1 459 ? -23.191 38.001 52.521 1.00 38.84 459 ILE A N 1
ATOM 3600 C CA . ILE A 1 459 ? -22.269 37.060 53.248 1.00 38.84 459 ILE A CA 1
ATOM 3601 C C . ILE A 1 459 ? -21.198 36.405 52.303 1.00 38.84 459 ILE A C 1
ATOM 3603 O O . ILE A 1 459 ? -21.522 36.071 51.170 1.00 38.84 459 ILE A O 1
ATOM 3607 N N . PRO A 1 460 ? -19.910 36.206 52.704 1.00 48.03 460 PRO A N 1
ATOM 3608 C CA . PRO A 1 460 ? -18.835 37.184 52.852 1.00 48.03 460 PRO A CA 1
ATOM 3609 C C . PRO A 1 460 ? -17.613 36.883 51.927 1.00 48.03 460 PRO A C 1
ATOM 3611 O O . PRO A 1 460 ? -17.574 35.950 51.132 1.00 48.03 460 PRO A O 1
ATOM 3614 N N . LYS A 1 461 ? -16.580 37.716 52.061 1.00 50.22 461 LYS A N 1
ATOM 3615 C CA . LYS A 1 461 ? -15.356 37.818 51.248 1.00 50.22 461 LYS A CA 1
ATOM 3616 C C . LYS A 1 461 ? -14.564 36.505 51.077 1.00 50.22 461 LYS A C 1
ATOM 3618 O O . LYS A 1 461 ? -14.024 35.979 52.047 1.00 50.22 461 LYS A O 1
ATOM 3623 N N . GLY A 1 462 ? -14.385 36.088 49.822 1.00 35.84 462 GLY A N 1
ATOM 3624 C CA . GLY A 1 462 ? -13.358 35.150 49.356 1.00 35.84 462 GLY A CA 1
ATOM 3625 C C . GLY A 1 462 ? -12.546 35.781 48.217 1.00 35.84 462 GLY A C 1
ATOM 3626 O O . GLY A 1 462 ? -13.100 36.491 47.382 1.00 35.84 462 GLY A O 1
ATOM 3627 N N . ASN A 1 463 ? -11.227 35.587 48.245 1.00 40.38 463 ASN A N 1
ATOM 3628 C CA . ASN A 1 463 ? -10.220 36.310 47.461 1.00 40.38 463 ASN A CA 1
ATOM 3629 C C . ASN A 1 463 ? -10.468 36.319 45.941 1.00 40.38 463 ASN A C 1
ATOM 3631 O O . ASN A 1 463 ? -10.530 35.276 45.296 1.00 40.38 463 ASN A O 1
ATOM 3635 N N . TYR A 1 464 ? -10.520 37.529 45.381 1.00 38.09 464 TYR A N 1
ATOM 3636 C CA . TYR A 1 464 ? -10.632 37.809 43.952 1.00 38.09 464 TYR A CA 1
ATOM 3637 C C . TYR A 1 464 ? -9.240 37.754 43.301 1.00 38.09 464 TYR A C 1
ATOM 3639 O O . TYR A 1 464 ? -8.357 38.534 43.663 1.00 38.09 464 TYR A O 1
ATOM 3647 N N . ILE A 1 465 ? -9.040 36.849 42.341 1.00 48.97 465 ILE A N 1
ATOM 3648 C CA . ILE A 1 465 ? -7.882 36.851 41.434 1.00 48.97 465 ILE A CA 1
ATOM 3649 C C . ILE A 1 465 ? -8.329 37.547 40.133 1.00 48.97 465 ILE A C 1
ATOM 3651 O O . ILE A 1 465 ? -9.298 37.089 39.526 1.00 48.97 465 ILE A O 1
ATOM 3655 N N . PRO A 1 466 ? -7.687 38.648 39.693 1.00 43.31 466 PRO A N 1
ATOM 3656 C CA . PRO A 1 466 ? -8.104 39.380 38.495 1.00 43.31 466 PRO A CA 1
ATOM 3657 C C . PRO A 1 466 ? -7.895 38.577 37.199 1.00 43.31 466 PRO A C 1
ATOM 3659 O O . PRO A 1 466 ? -6.799 38.095 36.923 1.00 43.31 466 PRO A O 1
ATOM 3662 N N . SER A 1 467 ? -8.945 38.489 36.378 1.00 52.62 467 SER A N 1
ATOM 3663 C CA . SER A 1 467 ? -9.033 37.693 35.140 1.00 52.62 467 SER A CA 1
ATOM 3664 C C . SER A 1 467 ? -8.404 38.347 33.889 1.00 52.62 467 SER A C 1
ATOM 3666 O O . SER A 1 467 ? -8.620 37.863 32.778 1.00 52.62 467 SER A O 1
ATOM 3668 N N . ASP A 1 468 ? -7.602 39.406 34.025 1.00 47.97 468 ASP A N 1
ATOM 3669 C CA . ASP A 1 468 ? -7.201 40.238 32.872 1.00 47.97 468 ASP A CA 1
ATOM 3670 C C . ASP A 1 468 ? -5.741 40.074 32.409 1.00 47.97 468 ASP A C 1
ATOM 3672 O O . ASP A 1 468 ? -5.269 40.808 31.540 1.00 47.97 468 ASP A O 1
ATOM 3676 N N . TYR A 1 469 ? -5.006 39.074 32.904 1.00 48.25 469 TYR A N 1
ATOM 3677 C CA . TYR A 1 469 ? -3.588 38.903 32.540 1.00 48.25 469 TYR A CA 1
ATOM 3678 C C . TYR A 1 469 ? -3.329 38.282 31.149 1.00 48.25 469 TYR A C 1
ATOM 3680 O O . TYR A 1 469 ? -2.182 38.227 30.708 1.00 48.25 469 TYR A O 1
ATOM 3688 N N . GLY A 1 470 ? -4.365 37.831 30.432 1.00 48.31 470 GLY A N 1
ATOM 3689 C CA . GLY A 1 470 ? -4.209 37.081 29.174 1.00 48.31 470 GLY A CA 1
ATOM 3690 C C . GLY A 1 470 ? -4.298 37.895 27.876 1.00 48.31 470 GLY A C 1
ATOM 3691 O O . GLY A 1 470 ? -3.765 37.472 26.850 1.00 48.31 470 GLY A O 1
ATOM 3692 N N . MET A 1 471 ? -4.951 39.063 27.877 1.00 49.38 471 MET A N 1
ATOM 3693 C CA . MET A 1 471 ? -5.228 39.777 26.618 1.00 49.38 471 MET A CA 1
ATOM 3694 C C . MET A 1 471 ? -4.044 40.604 26.092 1.00 49.38 471 MET A C 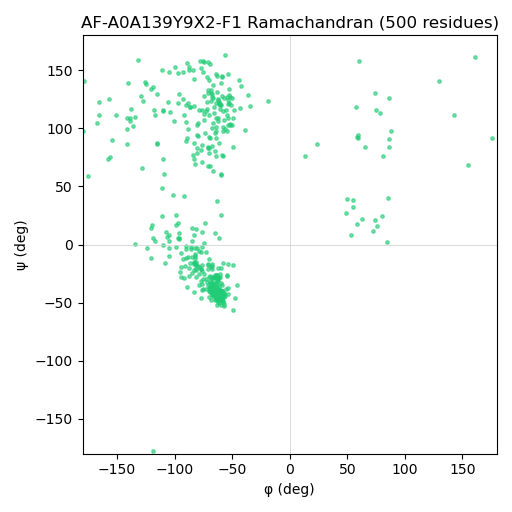1
ATOM 3696 O O . MET A 1 471 ? -3.901 40.759 24.878 1.00 49.38 471 MET A O 1
ATOM 3700 N N . SER A 1 472 ? -3.152 41.093 26.960 1.00 54.09 472 SER A N 1
ATOM 3701 C CA . SER A 1 472 ? -2.012 41.925 26.537 1.00 54.09 472 SER A CA 1
ATOM 3702 C C . SER A 1 472 ? -0.885 41.118 25.877 1.00 54.09 472 SER A C 1
ATOM 3704 O O . SER A 1 472 ? -0.215 41.608 24.964 1.00 54.09 472 SER A O 1
ATOM 3706 N N . GLN A 1 473 ? -0.709 39.851 26.262 1.00 59.59 473 GLN A N 1
ATOM 3707 C CA . GLN A 1 473 ? 0.335 38.991 25.698 1.00 59.59 473 GLN A CA 1
ATOM 3708 C C . GLN A 1 473 ? 0.008 38.555 24.264 1.00 59.59 473 GLN A C 1
ATOM 3710 O O . GLN A 1 473 ? 0.884 38.579 23.401 1.00 59.59 473 GLN A O 1
ATOM 3715 N N . HIS A 1 474 ? -1.264 38.273 23.963 1.00 57.16 474 HIS A N 1
ATOM 3716 C CA . HIS A 1 474 ? -1.691 37.904 22.608 1.00 57.16 474 HIS A CA 1
ATOM 3717 C C . HIS A 1 474 ? -1.567 39.055 21.599 1.00 57.16 474 HIS A C 1
ATOM 3719 O O . HIS A 1 474 ? -1.157 38.829 20.459 1.00 57.16 474 HIS A O 1
ATOM 3725 N N . ALA A 1 475 ? -1.862 40.291 22.013 1.00 64.75 475 ALA A N 1
ATOM 3726 C CA . ALA A 1 475 ? -1.692 41.468 21.159 1.00 64.75 475 ALA A CA 1
ATOM 3727 C C . ALA A 1 475 ? -0.210 41.743 20.843 1.00 64.75 475 ALA A C 1
ATOM 3729 O O . ALA A 1 475 ? 0.140 42.078 19.710 1.00 64.75 475 ALA A O 1
ATOM 3730 N N . THR A 1 476 ? 0.671 41.524 21.824 1.00 66.94 476 THR A N 1
ATOM 3731 C CA . THR A 1 476 ? 2.122 41.710 21.672 1.00 66.94 476 THR A CA 1
ATOM 3732 C C . THR A 1 476 ? 2.728 40.661 20.727 1.00 66.94 476 THR A C 1
ATOM 3734 O O . THR A 1 476 ? 3.549 40.991 19.871 1.00 66.94 476 THR A O 1
ATOM 3737 N N . LEU A 1 477 ? 2.259 39.411 20.798 1.00 67.81 477 LEU A N 1
ATOM 3738 C CA . LEU A 1 477 ? 2.705 38.314 19.929 1.00 67.81 477 LEU A CA 1
ATOM 3739 C C . LEU A 1 477 ? 2.205 38.471 18.478 1.00 67.81 477 LEU A C 1
ATOM 3741 O O . LEU A 1 477 ? 2.930 38.176 17.527 1.00 67.81 477 LEU A O 1
ATOM 3745 N N . ALA A 1 478 ? 0.999 39.015 18.290 1.00 67.75 478 ALA A N 1
ATOM 3746 C CA . ALA A 1 478 ? 0.464 39.331 16.965 1.00 67.75 478 ALA A CA 1
ATOM 3747 C C . ALA A 1 478 ? 1.235 40.471 16.268 1.00 67.75 478 ALA A C 1
ATOM 3749 O O . ALA A 1 478 ? 1.467 40.413 15.058 1.00 67.75 478 ALA A O 1
ATOM 3750 N N . LEU A 1 479 ? 1.681 41.483 17.023 1.00 68.31 479 LEU A N 1
ATOM 3751 C CA . LEU A 1 479 ? 2.521 42.568 16.501 1.00 68.31 479 LEU A CA 1
ATOM 3752 C C . LEU A 1 479 ? 3.933 42.088 16.131 1.00 68.31 479 LEU A C 1
ATOM 3754 O O . LEU A 1 479 ? 4.444 42.478 15.080 1.00 68.31 479 LEU A O 1
ATOM 3758 N N . ALA A 1 480 ? 4.528 41.194 16.926 1.00 65.88 480 ALA A N 1
ATOM 3759 C CA . ALA A 1 480 ? 5.841 40.613 16.636 1.00 65.88 480 ALA A CA 1
ATOM 3760 C C . ALA A 1 480 ? 5.841 39.771 15.343 1.00 65.88 480 ALA A C 1
ATOM 3762 O O . ALA A 1 480 ? 6.728 39.923 14.500 1.00 65.88 480 ALA A O 1
ATOM 3763 N N . ASN A 1 481 ? 4.803 38.956 15.124 1.00 61.88 481 ASN A N 1
ATOM 3764 C CA . ASN A 1 481 ? 4.675 38.154 13.901 1.00 61.88 481 ASN A CA 1
ATOM 3765 C C . ASN A 1 481 ? 4.446 39.011 12.648 1.00 61.88 481 ASN A C 1
ATOM 3767 O O . ASN A 1 481 ? 4.952 38.686 11.572 1.00 61.88 481 ASN A O 1
ATOM 3771 N N . ARG A 1 482 ? 3.737 40.140 12.776 1.00 65.88 482 ARG A N 1
ATOM 3772 C CA . ARG A 1 482 ? 3.546 41.076 11.662 1.00 65.88 482 ARG A CA 1
ATOM 3773 C C . ARG A 1 482 ? 4.849 41.781 11.272 1.00 65.88 482 ARG A C 1
ATOM 3775 O O . ARG A 1 482 ? 5.083 41.985 10.085 1.00 65.88 482 ARG A O 1
ATOM 3782 N N . ALA A 1 483 ? 5.707 42.112 12.237 1.00 61.12 483 ALA A N 1
ATOM 3783 C CA . ALA A 1 483 ? 7.011 42.718 11.966 1.00 61.12 483 ALA A CA 1
ATOM 3784 C C . ALA A 1 483 ? 7.977 41.741 11.267 1.00 61.12 483 ALA A C 1
ATOM 3786 O O . ALA A 1 483 ? 8.663 42.128 10.323 1.00 61.12 483 ALA A O 1
ATOM 3787 N N . ALA A 1 484 ? 7.980 40.461 11.658 1.00 61.41 484 ALA A N 1
ATOM 3788 C CA . ALA A 1 484 ? 8.833 39.440 11.041 1.00 61.41 484 ALA A CA 1
ATOM 3789 C C . ALA A 1 484 ? 8.463 39.150 9.572 1.00 61.41 484 ALA A C 1
ATOM 3791 O O . ALA A 1 484 ? 9.345 38.956 8.734 1.00 61.41 484 ALA A O 1
ATOM 3792 N N . ALA A 1 485 ? 7.171 39.195 9.230 1.00 57.59 485 ALA A N 1
ATOM 3793 C CA . ALA A 1 485 ? 6.698 38.957 7.865 1.00 57.59 485 ALA A CA 1
ATOM 3794 C C . ALA A 1 485 ? 7.149 40.038 6.860 1.00 57.59 485 ALA A C 1
ATOM 3796 O O . ALA A 1 485 ? 7.354 39.737 5.686 1.00 57.59 485 ALA A O 1
ATOM 3797 N N . HIS A 1 486 ? 7.358 41.282 7.307 1.00 49.91 486 HIS A N 1
ATOM 3798 C CA . HIS A 1 486 ? 7.796 42.376 6.431 1.00 49.91 486 HIS A CA 1
ATOM 3799 C C . HIS A 1 486 ? 9.290 42.325 6.064 1.00 49.91 486 HIS A C 1
ATOM 3801 O O . HIS A 1 486 ? 9.684 42.936 5.073 1.00 49.91 486 HIS A O 1
ATOM 3807 N N . HIS A 1 487 ? 10.115 41.574 6.799 1.00 49.78 487 HIS A N 1
ATOM 3808 C CA . HIS A 1 487 ? 11.554 41.468 6.526 1.00 49.78 487 HIS A CA 1
ATOM 3809 C C . HIS A 1 487 ? 11.943 40.291 5.616 1.00 49.78 487 HIS A C 1
ATOM 3811 O O . HIS A 1 487 ? 13.055 40.274 5.097 1.00 49.78 487 HIS A O 1
ATOM 3817 N N . ALA A 1 488 ? 11.040 39.339 5.359 1.00 50.38 488 ALA A N 1
ATOM 3818 C CA . ALA A 1 488 ? 11.358 38.119 4.608 1.00 50.38 488 ALA A CA 1
ATOM 3819 C C . ALA A 1 488 ? 11.254 38.247 3.071 1.00 50.38 488 ALA A C 1
ATOM 3821 O O . ALA A 1 488 ? 11.584 37.299 2.366 1.00 50.38 488 ALA A O 1
ATOM 3822 N N . TYR A 1 489 ? 10.811 39.392 2.532 1.00 45.97 489 TYR A N 1
ATOM 3823 C CA . TYR A 1 489 ? 10.503 39.537 1.096 1.00 45.97 489 TYR A CA 1
ATOM 3824 C C . TYR A 1 489 ? 11.508 40.364 0.273 1.00 45.97 489 TYR A C 1
ATOM 3826 O O . TYR A 1 489 ? 11.292 40.591 -0.917 1.00 45.97 489 TYR A O 1
ATOM 3834 N N . HIS A 1 490 ? 12.633 40.779 0.860 1.00 48.12 490 HIS A N 1
ATOM 3835 C CA . HIS A 1 490 ? 13.707 41.463 0.136 1.00 48.12 490 HIS A CA 1
ATOM 3836 C C . HIS A 1 490 ? 14.983 40.628 0.120 1.00 48.12 490 HIS A C 1
ATOM 3838 O O . HIS A 1 490 ? 15.878 40.816 0.936 1.00 48.12 490 HIS A O 1
ATOM 3844 N N . GLY A 1 491 ? 15.090 39.734 -0.859 1.00 45.75 491 GLY A N 1
ATOM 3845 C CA . GLY A 1 491 ? 16.393 39.195 -1.221 1.00 45.75 491 GLY A CA 1
ATOM 3846 C C . GLY A 1 491 ? 16.346 37.833 -1.870 1.00 45.75 491 GLY A C 1
ATOM 3847 O O . GLY A 1 491 ? 16.847 36.906 -1.268 1.00 45.75 491 GLY A O 1
ATOM 3848 N N . HIS A 1 492 ? 15.813 37.727 -3.088 1.00 42.44 492 HIS A N 1
ATOM 3849 C CA . HIS A 1 492 ? 16.228 36.734 -4.091 1.00 42.44 492 HIS A CA 1
ATOM 3850 C C . HIS A 1 492 ? 15.824 37.256 -5.476 1.00 42.44 492 HIS A C 1
ATOM 3852 O O . HIS A 1 492 ? 14.849 36.831 -6.086 1.00 42.44 492 HIS A O 1
ATOM 3858 N N . GLY A 1 493 ? 16.568 38.262 -5.939 1.00 41.03 493 GLY A N 1
ATOM 3859 C CA . GLY A 1 493 ? 16.540 38.730 -7.318 1.00 41.03 493 GLY A CA 1
ATOM 3860 C C . GLY A 1 493 ? 17.900 38.484 -7.965 1.00 41.03 493 GLY A C 1
ATOM 3861 O O . GLY A 1 493 ? 18.915 38.900 -7.414 1.00 41.03 493 GLY A O 1
ATOM 3862 N N . ASN A 1 494 ? 17.874 37.864 -9.145 1.00 45.44 494 ASN A N 1
ATOM 3863 C CA . ASN A 1 494 ? 18.941 37.787 -10.152 1.00 45.44 494 ASN A CA 1
ATOM 3864 C C . ASN A 1 494 ? 20.054 36.748 -9.959 1.00 45.44 494 ASN A C 1
ATOM 3866 O O . ASN A 1 494 ? 21.206 37.106 -9.742 1.00 45.44 494 ASN A O 1
ATOM 3870 N N . ILE A 1 495 ? 19.752 35.478 -10.241 1.00 47.59 495 ILE A N 1
ATOM 3871 C CA . ILE A 1 495 ? 20.701 34.590 -10.931 1.00 47.59 495 ILE A CA 1
ATOM 3872 C C . ILE A 1 495 ? 19.895 33.784 -11.950 1.00 47.59 495 ILE A C 1
ATOM 3874 O O . ILE A 1 495 ? 19.103 32.946 -11.550 1.00 47.59 495 ILE A O 1
ATOM 3878 N N . ILE A 1 496 ? 20.039 34.118 -13.235 1.00 41.47 496 ILE A N 1
ATOM 3879 C CA . ILE A 1 496 ? 20.037 33.245 -14.427 1.00 41.47 496 ILE A CA 1
ATOM 3880 C C . ILE A 1 496 ? 20.124 34.202 -15.632 1.00 41.47 496 ILE A C 1
ATOM 3882 O O . ILE A 1 496 ? 19.127 34.710 -16.142 1.00 41.47 496 ILE A O 1
ATOM 3886 N N . THR A 1 497 ? 21.346 34.479 -16.082 1.00 44.75 497 THR A N 1
ATOM 3887 C CA . THR A 1 497 ? 21.621 34.931 -17.450 1.00 44.75 497 THR A CA 1
ATOM 3888 C C . THR A 1 497 ? 22.199 33.739 -18.202 1.00 44.75 497 THR A C 1
ATOM 3890 O O . THR A 1 497 ? 23.266 33.230 -17.870 1.00 44.75 497 THR A O 1
ATOM 3893 N N . TRP A 1 498 ? 21.458 33.257 -19.197 1.00 46.75 498 TRP A N 1
ATOM 3894 C CA . TRP A 1 498 ? 21.920 32.221 -20.113 1.00 46.75 498 TRP A CA 1
ATOM 3895 C C . TRP A 1 498 ? 22.971 32.808 -21.056 1.00 46.75 498 TRP A C 1
ATOM 3897 O O . TRP A 1 498 ? 22.704 33.778 -21.769 1.00 46.75 498 TRP A O 1
ATOM 3907 N N . GLY A 1 499 ? 24.158 32.204 -21.061 1.00 41.34 499 GLY A N 1
ATOM 3908 C CA . GLY A 1 499 ? 25.197 32.469 -22.046 1.00 41.34 499 GLY A CA 1
ATOM 3909 C C . GLY A 1 499 ? 24.737 32.058 -23.444 1.00 41.34 499 GLY A C 1
ATOM 3910 O O . GLY A 1 499 ? 24.396 30.902 -23.688 1.00 41.34 499 GLY A O 1
ATOM 3911 N N . LYS A 1 500 ? 24.745 33.028 -24.358 1.00 49.81 500 LYS A N 1
ATOM 3912 C CA . LYS A 1 500 ? 24.731 32.833 -25.806 1.00 49.81 500 LYS A CA 1
ATOM 3913 C C . LYS A 1 500 ? 26.173 32.907 -26.318 1.00 49.81 500 LYS A C 1
ATOM 3915 O O . LYS A 1 500 ? 26.838 33.902 -26.056 1.00 49.81 500 LYS A O 1
ATOM 3920 N N . SER A 1 501 ? 26.550 31.893 -27.104 1.00 48.41 501 SER A N 1
ATOM 3921 C CA . SER A 1 501 ? 27.540 31.881 -28.205 1.00 48.41 501 SER A CA 1
ATOM 3922 C C . SER A 1 501 ? 28.989 32.313 -27.931 1.00 48.41 501 SER A C 1
ATOM 3924 O O . SER A 1 501 ? 29.248 33.483 -27.673 1.00 48.41 501 SER A O 1
ATOM 3926 N N . CYS A 1 502 ? 29.925 31.378 -28.135 1.00 42.81 502 CYS A N 1
ATOM 3927 C CA . CYS A 1 502 ? 30.795 31.285 -29.320 1.00 42.81 502 CYS A CA 1
ATOM 3928 C C . CYS A 1 502 ? 31.215 29.825 -29.518 1.00 42.81 502 CYS A C 1
ATOM 3930 O O . CYS A 1 502 ? 31.447 29.153 -28.488 1.00 42.81 502 CYS A O 1
#

Nearest PDB structures (foldseek):
  8snb-assembly1_7D  TM=5.502E-01  e=2.202E+00  Strongylocentrotus purpuratus
  8snb-assembly1_7B  TM=5.476E-01  e=4.257E+00  Strongylocentrotus purpuratus
  8snb-assembly1_7A  TM=4.387E-01  e=3.656E+00  Strongylocentrotus purpuratus
  6yxy-assembly1_BK  TM=1.710E-01  e=4.711E+00  Trypanosoma brucei brucei
  8snb-assembly1_3J  TM=1.915E-01  e=3.847E+00  Strongylocentrotus purpuratus

Organism: NCBI:txid1074872

Secondary structure (DSSP, 8-state):
-----------------------------TTSTTSTTHHHHHHHHHHHH-TT-SSEEEHHHHHHHHHHTT--TTSHHHHHHHTT-EE-TTSEEE-HHHHHHHS--------TTS-SS--TTSTTGGGS-----GGGS-S---SS----------HHHHHHHHHHHHHHHTTSS-HHHHHHHHHHTT----HHHHHHHHHHTTTT---HHHHHHHHHSGGGTTTTTT-S-------GGGS-PPPGGG------PPPPTTT--------S----HHHHHHHHTTS--SHHHHHHHTTT-S-----S-----HHHHHHHHHHHHHHHHTTSS-HHHHHHHHHHTT----HHHHHHHHHHHHHS---HHHHHHHHHHHHHHHHHHHHHHHHHHHHHHHHHHHGGGS----------------------SSSHHHHHHHTTTSS---PPPS--------PPPP----PPPPTTTTHHHHHHHHHHHHHHHHHTTS-------PPP--